Protein AF-0000000079452725 (afdb_homodimer)

Structure (mmCIF, N/CA/C/O backbone):
data_AF-0000000079452725-model_v1
#
loop_
_entity.id
_entity.type
_entity.pdbx_description
1 polymer 'F-box domain-containing protein'
#
loop_
_atom_site.group_PDB
_atom_site.id
_atom_site.type_symbol
_atom_site.label_atom_id
_atom_site.label_alt_id
_atom_site.label_comp_id
_atom_site.label_asym_id
_atom_site.label_entity_id
_atom_site.label_seq_id
_atom_site.pdbx_PDB_ins_code
_atom_site.Cartn_x
_atom_site.Cartn_y
_atom_site.Cartn_z
_atom_site.occupancy
_atom_site.B_iso_or_equiv
_atom_site.auth_seq_id
_atom_site.auth_comp_id
_atom_site.auth_asym_id
_atom_site.auth_atom_id
_atom_site.pdbx_PDB_model_num
ATOM 1 N N . MET A 1 1 ? -54.969 5.742 10.125 1 21.45 1 MET A N 1
ATOM 2 C CA . MET A 1 1 ? -54.312 6.707 11.008 1 21.45 1 MET A CA 1
ATOM 3 C C . MET A 1 1 ? -52.812 6.426 11.125 1 21.45 1 MET A C 1
ATOM 5 O O . MET A 1 1 ? -52.406 5.367 11.602 1 21.45 1 MET A O 1
ATOM 9 N N . VAL A 1 2 ? -52.062 6.848 10.055 1 27.12 2 VAL A N 1
ATOM 10 C CA . VAL A 1 2 ? -50.688 6.773 9.547 1 27.12 2 VAL A CA 1
ATOM 11 C C . VAL A 1 2 ? -49.75 7.402 10.555 1 27.12 2 VAL A C 1
ATOM 13 O O . VAL A 1 2 ? -49.844 8.586 10.867 1 27.12 2 VAL A O 1
ATOM 16 N N . LEU A 1 3 ? -49.438 6.617 11.664 1 23.2 3 LEU A N 1
ATOM 17 C CA . LEU A 1 3 ? -48.656 7.031 12.828 1 23.2 3 LEU A CA 1
ATOM 18 C C . LEU A 1 3 ? -47.312 7.625 12.414 1 23.2 3 LEU A C 1
ATOM 20 O O . LEU A 1 3 ? -46.594 7.016 11.633 1 23.2 3 LEU A O 1
ATOM 24 N N . THR A 1 4 ? -47.219 8.945 12.328 1 23.98 4 THR A N 1
ATOM 25 C CA . THR A 1 4 ? -46.156 9.914 12.086 1 23.98 4 THR A CA 1
ATOM 26 C C . THR A 1 4 ? -44.969 9.664 13.016 1 23.98 4 THR A C 1
ATOM 28 O O . THR A 1 4 ? -45.062 9.898 14.219 1 23.98 4 THR A O 1
ATOM 31 N N . ARG A 1 5 ? -44.344 8.43 12.938 1 24.72 5 ARG A N 1
ATOM 32 C CA . ARG A 1 5 ? -43.219 8.141 13.805 1 24.72 5 ARG A CA 1
ATOM 33 C C . ARG A 1 5 ? -42.188 9.289 13.781 1 24.72 5 ARG A C 1
ATOM 35 O O . ARG A 1 5 ? -41.656 9.625 12.719 1 24.72 5 ARG A O 1
ATOM 42 N N . GLN A 1 6 ? -42.375 10.32 14.562 1 18.81 6 GLN A N 1
ATOM 43 C CA . GLN A 1 6 ? -41.5 11.469 14.75 1 18.81 6 GLN A CA 1
ATOM 44 C C . GLN A 1 6 ? -40.094 11.031 15.172 1 18.81 6 GLN A C 1
ATOM 46 O O . GLN A 1 6 ? -39.938 10.461 16.25 1 18.81 6 GLN A O 1
ATOM 51 N N . ALA A 1 7 ? -39.312 10.469 14.25 1 24.45 7 ALA A N 1
ATOM 52 C CA . ALA A 1 7 ? -37.906 10.172 14.477 1 24.45 7 ALA A CA 1
ATOM 53 C C . ALA A 1 7 ? -37.219 11.352 15.156 1 24.45 7 ALA A C 1
ATOM 55 O O . ALA A 1 7 ? -37.188 12.461 14.609 1 24.45 7 ALA A O 1
ATOM 56 N N . THR A 1 8 ? -37.281 11.477 16.469 1 21.72 8 THR A N 1
ATOM 57 C CA . THR A 1 8 ? -36.594 12.477 17.297 1 21.72 8 THR A CA 1
ATOM 58 C C . THR A 1 8 ? -35.094 12.5 16.984 1 21.72 8 THR A C 1
ATOM 60 O O . THR A 1 8 ? -34.469 11.445 16.875 1 21.72 8 THR A O 1
ATOM 63 N N . ALA A 1 9 ? -34.594 13.578 16.391 1 23.7 9 ALA A N 1
ATOM 64 C CA . ALA A 1 9 ? -33.281 14.156 16.016 1 23.7 9 ALA A CA 1
ATOM 65 C C . ALA A 1 9 ? -32.344 14.188 17.203 1 23.7 9 ALA A C 1
ATOM 67 O O . ALA A 1 9 ? -32.531 14.984 18.125 1 23.7 9 ALA A O 1
ATOM 68 N N . ALA A 1 10 ? -32.062 13.031 17.875 1 24.14 10 ALA A N 1
ATOM 69 C CA . ALA A 1 10 ? -31.141 13.148 19 1 24.14 10 ALA A CA 1
ATOM 70 C C . ALA A 1 10 ? -29.875 13.906 18.594 1 24.14 10 ALA A C 1
ATOM 72 O O . ALA A 1 10 ? -29.109 13.43 17.75 1 24.14 10 ALA A O 1
ATOM 73 N N . THR A 1 11 ? -29.906 15.195 18.484 1 22.72 11 THR A N 1
ATOM 74 C CA . THR A 1 11 ? -28.844 16.188 18.281 1 22.72 11 THR A CA 1
ATOM 75 C C . THR A 1 11 ? -27.719 16 19.297 1 22.72 11 THR A C 1
ATOM 77 O O . THR A 1 11 ? -27.797 16.531 20.406 1 22.72 11 THR A O 1
ATOM 80 N N . GLU A 1 12 ? -27.484 14.812 19.844 1 27.14 12 GLU A N 1
ATOM 81 C CA . GLU A 1 12 ? -26.469 14.93 20.891 1 27.14 12 GLU A CA 1
ATOM 82 C C . GLU A 1 12 ? -25.234 15.664 20.375 1 27.14 12 GLU A C 1
ATOM 84 O O . GLU A 1 12 ? -24.734 15.375 19.297 1 27.14 12 GLU A O 1
ATOM 89 N N . GLY A 1 13 ? -25.125 16.906 20.672 1 20.72 13 GLY A N 1
ATOM 90 C CA . GLY A 1 13 ? -24.016 17.844 20.516 1 20.72 13 GLY A CA 1
ATOM 91 C C . GLY A 1 13 ? -22.672 17.234 20.859 1 20.72 13 GLY A C 1
ATOM 92 O O . GLY A 1 13 ? -22.438 16.812 22 1 20.72 13 GLY A O 1
ATOM 93 N N . ARG A 1 14 ? -22.109 16.391 20.047 1 28.56 14 ARG A N 1
ATOM 94 C CA . ARG A 1 14 ? -20.719 15.953 20.203 1 28.56 14 ARG A CA 1
ATOM 95 C C . ARG A 1 14 ? -19.859 17.094 20.734 1 28.56 14 ARG A C 1
ATOM 97 O O . ARG A 1 14 ? -19.766 18.156 20.125 1 28.56 14 ARG A O 1
ATOM 104 N N . ALA A 1 15 ? -19.688 17.219 22.141 1 26.67 15 ALA A N 1
ATOM 105 C CA . ALA A 1 15 ? -18.906 18.078 23.016 1 26.67 15 ALA A CA 1
ATOM 106 C C . ALA A 1 15 ? -17.562 18.438 22.375 1 26.67 15 ALA A C 1
ATOM 108 O O . ALA A 1 15 ? -17.047 17.672 21.547 1 26.67 15 ALA A O 1
ATOM 109 N N . ALA A 1 16 ? -17.125 19.75 22.406 1 28.31 16 ALA A N 1
ATOM 110 C CA . ALA A 1 16 ? -15.891 20.484 22.188 1 28.31 16 ALA A CA 1
ATOM 111 C C . ALA A 1 16 ? -14.703 19.766 22.828 1 28.31 16 ALA A C 1
ATOM 113 O O . ALA A 1 16 ? -14.625 19.672 24.062 1 28.31 16 ALA A O 1
ATOM 114 N N . LEU A 1 17 ? -14.258 18.688 22.422 1 28.41 17 LEU A N 1
ATOM 115 C CA . LEU A 1 17 ? -13.016 18.125 22.953 1 28.41 17 LEU A CA 1
ATOM 116 C C . LEU A 1 17 ? -11.969 19.219 23.141 1 28.41 17 LEU A C 1
ATOM 118 O O . LEU A 1 17 ? -11.578 19.875 22.188 1 28.41 17 LEU A O 1
ATOM 122 N N . ALA A 1 18 ? -11.898 19.891 24.234 1 31.34 18 ALA A N 1
ATOM 123 C CA . ALA A 1 18 ? -10.914 20.844 24.719 1 31.34 18 ALA A CA 1
ATOM 124 C C . ALA A 1 18 ? -9.5 20.406 24.375 1 31.34 18 ALA A C 1
ATOM 126 O O . ALA A 1 18 ? -9.148 19.234 24.547 1 31.34 18 ALA A O 1
ATOM 127 N N . LEU A 1 19 ? -8.758 21.156 23.609 1 34.34 19 LEU A N 1
ATOM 128 C CA . LEU A 1 19 ? -7.355 21.078 23.234 1 34.34 19 LEU A CA 1
ATOM 129 C C . LEU A 1 19 ? -6.48 20.734 24.438 1 34.34 19 LEU A C 1
ATOM 131 O O . LEU A 1 19 ? -5.273 20.531 24.281 1 34.34 19 LEU A O 1
ATOM 135 N N . THR A 1 20 ? -7.051 20.906 25.734 1 33.62 20 THR A N 1
ATOM 136 C CA . THR A 1 20 ? -6.141 20.766 26.875 1 33.62 20 THR A CA 1
ATOM 137 C C . THR A 1 20 ? -5.605 19.328 26.953 1 33.62 20 THR A C 1
ATOM 139 O O . THR A 1 20 ? -4.531 19.094 27.516 1 33.62 20 THR A O 1
ATOM 142 N N . ASP A 1 21 ? -6.508 18.406 26.891 1 34.94 21 ASP A N 1
ATOM 143 C CA . ASP A 1 21 ? -6.086 17.078 27.328 1 34.94 21 ASP A CA 1
ATOM 144 C C . ASP A 1 21 ? -5.184 16.422 26.297 1 34.94 21 ASP A C 1
ATOM 146 O O . ASP A 1 21 ? -5.082 15.188 26.234 1 34.94 21 ASP A O 1
ATOM 150 N N . LEU A 1 22 ? -4.887 17.141 25.297 1 34.28 22 LEU A N 1
ATOM 151 C CA . LEU A 1 22 ? -3.996 16.344 24.453 1 34.28 22 LEU A CA 1
ATOM 152 C C . LEU A 1 22 ? -2.643 16.156 25.125 1 34.28 22 LEU A C 1
ATOM 154 O O . LEU A 1 22 ? -2 17.125 25.531 1 34.28 22 LEU A O 1
ATOM 158 N N . PRO A 1 23 ? -2.414 15.148 25.906 1 33.5 23 PRO A N 1
ATOM 159 C CA . PRO A 1 23 ? -1.06 14.961 26.438 1 33.5 23 PRO A CA 1
ATOM 160 C C . PRO A 1 23 ? 0.022 15.406 25.453 1 33.5 23 PRO A C 1
ATOM 162 O O . PRO A 1 23 ? -0.059 15.102 24.25 1 33.5 23 PRO A O 1
ATOM 165 N N . TYR A 1 24 ? 0.42 16.641 25.656 1 33.12 24 TYR A N 1
ATOM 166 C CA . TYR A 1 24 ? 1.649 17.016 24.969 1 33.12 24 TYR A CA 1
ATOM 167 C C . TYR A 1 24 ? 2.65 15.859 24.984 1 33.12 24 TYR A C 1
ATOM 169 O O . TYR A 1 24 ? 3.049 15.398 26.062 1 33.12 24 TYR A O 1
ATOM 177 N N . ARG A 1 25 ? 2.682 15.102 24.141 1 35.06 25 ARG A N 1
ATOM 178 C CA . ARG A 1 25 ? 3.793 14.156 24.031 1 35.06 25 ARG A CA 1
ATOM 179 C C . ARG A 1 25 ? 5.133 14.883 24.109 1 35.06 25 ARG A C 1
ATOM 181 O O . ARG A 1 25 ? 5.465 15.68 23.234 1 35.06 25 ARG A O 1
ATOM 188 N N . SER A 1 26 ? 5.496 15.336 25.359 1 30.3 26 SER A N 1
ATOM 189 C CA . SER A 1 26 ? 6.82 15.93 25.5 1 30.3 26 SER A CA 1
ATOM 190 C C . SER A 1 26 ? 7.844 15.219 24.625 1 30.3 26 SER A C 1
ATOM 192 O O . SER A 1 26 ? 7.852 13.984 24.547 1 30.3 26 SER A O 1
ATOM 194 N N . PRO A 1 27 ? 8.344 15.922 23.75 1 34.19 27 PRO A N 1
ATOM 195 C CA . PRO A 1 27 ? 9.477 15.281 23.062 1 34.19 27 PRO A CA 1
ATOM 196 C C . PRO A 1 27 ? 10.531 14.773 24.031 1 34.19 27 PRO A C 1
ATOM 198 O O . PRO A 1 27 ? 10.805 15.414 25.047 1 34.19 27 PRO A O 1
ATOM 201 N N . ARG A 1 28 ? 10.711 13.578 24.406 1 32.06 28 ARG A N 1
ATOM 202 C CA . ARG A 1 28 ? 11.828 13.07 25.188 1 32.06 28 ARG A CA 1
ATOM 203 C C . ARG A 1 28 ? 13.125 13.789 24.828 1 32.06 28 ARG A C 1
ATOM 205 O O . ARG A 1 28 ? 13.383 14.055 23.656 1 32.06 28 ARG A O 1
ATOM 212 N N . PRO A 1 29 ? 13.734 14.508 25.75 1 31.58 29 PRO A N 1
ATOM 213 C CA . PRO A 1 29 ? 15.055 15.094 25.516 1 31.58 29 PRO A CA 1
ATOM 214 C C . PRO A 1 29 ? 16.016 14.125 24.828 1 31.58 29 PRO A C 1
ATOM 216 O O . PRO A 1 29 ? 16.141 12.969 25.25 1 31.58 29 PRO A O 1
ATOM 219 N N . SER A 1 30 ? 16.375 14.227 23.562 1 33.31 30 SER A N 1
ATOM 220 C CA . SER A 1 30 ? 17.406 13.461 22.859 1 33.31 30 SER A CA 1
ATOM 221 C C . SER A 1 30 ? 18.797 13.773 23.406 1 33.31 30 SER A C 1
ATOM 223 O O . SER A 1 30 ? 19.406 14.773 23.016 1 33.31 30 SER A O 1
ATOM 225 N N . THR A 1 31 ? 19.156 13.883 24.719 1 31.58 31 THR A N 1
ATOM 226 C CA . THR A 1 31 ? 20.516 14.156 25.141 1 31.58 31 THR A CA 1
ATOM 227 C C . THR A 1 31 ? 21.516 13.297 24.359 1 31.58 31 THR A C 1
ATOM 229 O O . THR A 1 31 ? 22.719 13.547 24.391 1 31.58 31 THR A O 1
ATOM 232 N N . SER A 1 32 ? 21.453 11.875 24.484 1 33.22 32 SER A N 1
ATOM 233 C CA . SER A 1 32 ? 22.688 11.125 24.219 1 33.22 32 SER A CA 1
ATOM 234 C C . SER A 1 32 ? 23.266 11.492 22.859 1 33.22 32 SER A C 1
ATOM 236 O O . SER A 1 32 ? 22.547 11.891 21.953 1 33.22 32 SER A O 1
ATOM 238 N N . THR A 1 33 ? 24.578 11.883 22.641 1 33.19 33 THR A N 1
ATOM 239 C CA . THR A 1 33 ? 25.484 11.945 21.5 1 33.19 33 THR A CA 1
ATOM 240 C C . THR A 1 33 ? 25.141 10.859 20.484 1 33.19 33 THR A C 1
ATOM 242 O O . THR A 1 33 ? 25.719 9.773 20.516 1 33.19 33 THR A O 1
ATOM 245 N N . ALA A 1 34 ? 24.094 10.242 20.531 1 33.66 34 ALA A N 1
ATOM 246 C CA . ALA A 1 34 ? 23.703 9.023 19.812 1 33.66 34 ALA A CA 1
ATOM 247 C C . ALA A 1 34 ? 24.094 9.109 18.344 1 33.66 34 ALA A C 1
ATOM 249 O O . ALA A 1 34 ? 23.844 10.117 17.688 1 33.66 34 ALA A O 1
ATOM 250 N N . GLN A 1 35 ? 25.297 8.664 17.922 1 34.88 35 GLN A N 1
ATOM 251 C CA . GLN A 1 35 ? 25.781 8.414 16.562 1 34.88 35 GLN A CA 1
ATOM 252 C C . GLN A 1 35 ? 24.609 8.211 15.609 1 34.88 35 GLN A C 1
ATOM 254 O O . GLN A 1 35 ? 23.703 7.418 15.883 1 34.88 35 GLN A O 1
ATOM 259 N N . VAL A 1 36 ? 24.125 9.102 14.945 1 36.16 36 VAL A N 1
ATOM 260 C CA . VAL A 1 36 ? 23.172 9.094 13.836 1 36.16 36 VAL A CA 1
ATOM 261 C C . VAL A 1 36 ? 23.328 7.797 13.039 1 36.16 36 VAL A C 1
ATOM 263 O O . VAL A 1 36 ? 24.25 7.656 12.234 1 36.16 36 VAL A O 1
ATOM 266 N N . GLN A 1 37 ? 23.75 6.668 13.625 1 37.59 37 GLN A N 1
ATOM 267 C CA . GLN A 1 37 ? 23.75 5.453 12.82 1 37.59 37 GLN A CA 1
ATOM 268 C C . GLN A 1 37 ? 22.719 5.543 11.695 1 37.59 37 GLN A C 1
ATOM 270 O O . GLN A 1 37 ? 21.562 5.895 11.945 1 37.59 37 GLN A O 1
ATOM 275 N N . GLU A 1 38 ? 23.156 5.992 10.641 1 41.12 38 GLU A N 1
ATOM 276 C CA . GLU A 1 38 ? 22.344 5.996 9.422 1 41.12 38 GLU A CA 1
ATOM 277 C C . GLU A 1 38 ? 21.266 4.93 9.469 1 41.12 38 GLU A C 1
ATOM 279 O O . GLU A 1 38 ? 21.562 3.734 9.469 1 41.12 38 GLU A O 1
ATOM 284 N N . LYS A 1 39 ? 20.438 5 10.461 1 44.97 39 LYS A N 1
ATOM 285 C CA . LYS A 1 39 ? 19.281 4.113 10.508 1 44.97 39 LYS A CA 1
ATOM 286 C C . LYS A 1 39 ? 18.953 3.561 9.117 1 44.97 39 LYS A C 1
ATOM 288 O O . LYS A 1 39 ? 18.781 4.324 8.172 1 44.97 39 LYS A O 1
ATOM 293 N N . LEU A 1 40 ? 19.688 2.586 8.688 1 47.34 40 LEU A N 1
ATOM 294 C CA . LEU A 1 40 ? 19.312 1.85 7.488 1 47.34 40 LEU A CA 1
ATOM 295 C C . LEU A 1 40 ? 17.797 1.855 7.293 1 47.34 40 LEU A C 1
ATOM 297 O O . LEU A 1 40 ? 17.062 1.302 8.109 1 47.34 40 LEU A O 1
ATOM 301 N N . HIS A 1 41 ? 17.266 2.99 6.902 1 60 41 HIS A N 1
ATOM 302 C CA . HIS A 1 41 ? 15.844 3.131 6.613 1 60 41 HIS A CA 1
ATOM 303 C C . HIS A 1 41 ? 15.398 2.148 5.535 1 60 41 HIS A C 1
ATOM 305 O O . HIS A 1 41 ? 16.062 2.01 4.504 1 60 41 HIS A O 1
ATOM 311 N N . ILE A 1 42 ? 14.648 1.213 5.965 1 60.66 42 ILE A N 1
ATOM 312 C CA . ILE A 1 42 ? 14.055 0.229 5.062 1 60.66 42 ILE A CA 1
ATOM 313 C C . ILE A 1 42 ? 13.812 0.861 3.693 1 60.66 42 ILE A C 1
ATOM 315 O O . ILE A 1 42 ? 14.039 0.224 2.66 1 60.66 42 ILE A O 1
ATOM 319 N N . LEU A 1 43 ? 13.531 2.158 3.713 1 65.31 43 LEU A N 1
ATOM 320 C CA . LEU A 1 43 ? 13.18 2.834 2.469 1 65.31 43 LEU A CA 1
ATOM 321 C C . LEU A 1 43 ? 14.422 3.123 1.637 1 65.31 43 LEU A C 1
ATOM 323 O O . LEU A 1 43 ? 14.328 3.391 0.437 1 65.31 43 LEU A O 1
ATOM 327 N N . SER A 1 44 ? 15.508 3.049 2.379 1 65.31 44 SER A N 1
ATOM 328 C CA . SER A 1 44 ? 16.734 3.316 1.643 1 65.31 44 SER A CA 1
ATOM 329 C C . SER A 1 44 ? 17.359 2.027 1.116 1 65.31 44 SER A C 1
ATOM 331 O O . SER A 1 44 ? 18.312 2.064 0.337 1 65.31 44 SER A O 1
ATOM 333 N N . LEU A 1 45 ? 16.766 0.971 1.543 1 67.94 45 LEU A N 1
ATOM 334 C CA . LEU A 1 45 ? 17.281 -0.311 1.077 1 67.94 45 LEU A CA 1
ATOM 335 C C . LEU A 1 45 ? 16.875 -0.568 -0.37 1 67.94 45 LEU A C 1
ATOM 337 O O . LEU A 1 45 ? 15.727 -0.314 -0.752 1 67.94 45 LEU A O 1
ATOM 341 N N . PRO A 1 46 ? 17.906 -0.984 -1.076 1 71.69 46 PRO A N 1
ATOM 342 C CA . PRO A 1 46 ? 17.516 -1.408 -2.422 1 71.69 46 PRO A CA 1
ATOM 343 C C . PRO A 1 46 ? 16.391 -2.441 -2.414 1 71.69 46 PRO A C 1
ATOM 345 O O . PRO A 1 46 ? 16.328 -3.283 -1.515 1 71.69 46 PRO A O 1
ATOM 348 N N . PRO A 1 47 ? 15.492 -2.186 -3.297 1 75.06 47 PRO A N 1
ATOM 349 C CA . PRO A 1 47 ? 14.375 -3.129 -3.375 1 75.06 47 PRO A CA 1
ATOM 350 C C . PRO A 1 47 ? 14.828 -4.586 -3.383 1 75.06 47 PRO A C 1
ATOM 352 O O . PRO A 1 47 ? 14.109 -5.465 -2.906 1 75.06 47 PRO A O 1
ATOM 355 N N . GLU A 1 48 ? 15.992 -4.727 -3.832 1 76.5 48 GLU A N 1
ATOM 356 C CA . GLU A 1 48 ? 16.516 -6.082 -3.963 1 76.5 48 GLU A CA 1
ATOM 357 C C . GLU A 1 48 ? 16.688 -6.742 -2.598 1 76.5 48 GLU A C 1
ATOM 359 O O . GLU A 1 48 ? 16.516 -7.953 -2.463 1 76.5 48 GLU A O 1
ATOM 364 N N . ILE A 1 49 ? 17.062 -5.949 -1.718 1 77.69 49 ILE A N 1
ATOM 365 C CA . ILE A 1 49 ? 17.266 -6.492 -0.379 1 77.69 49 ILE A CA 1
ATOM 366 C C . ILE A 1 49 ? 15.93 -6.898 0.226 1 77.69 49 ILE A C 1
ATOM 368 O O . ILE A 1 49 ? 15.812 -7.973 0.824 1 77.69 49 ILE A O 1
ATOM 372 N N . LEU A 1 50 ? 14.906 -6.09 0.04 1 82.31 50 LEU A N 1
ATOM 373 C CA . LEU A 1 50 ? 13.57 -6.426 0.527 1 82.31 50 LEU A CA 1
ATOM 374 C C . LEU A 1 50 ? 13.031 -7.672 -0.166 1 82.31 50 LEU A C 1
ATOM 376 O O . LEU A 1 50 ? 12.43 -8.531 0.477 1 82.31 50 LEU A O 1
ATOM 380 N N . GLU A 1 51 ? 13.305 -7.672 -1.429 1 83.62 51 GLU A N 1
ATOM 381 C CA . GLU A 1 51 ? 12.906 -8.844 -2.197 1 83.62 51 GLU A CA 1
ATOM 382 C C . GLU A 1 51 ? 13.531 -10.117 -1.634 1 83.62 51 GLU A C 1
ATOM 384 O O . GLU A 1 51 ? 12.867 -11.148 -1.517 1 83.62 51 GLU A O 1
ATOM 389 N N . HIS A 1 52 ? 14.773 -9.984 -1.302 1 83.06 52 HIS A N 1
ATOM 390 C CA . HIS A 1 52 ? 15.484 -11.141 -0.763 1 83.06 52 HIS A CA 1
ATOM 391 C C . HIS A 1 52 ? 14.875 -11.586 0.563 1 83.06 52 HIS A C 1
ATOM 393 O O . HIS A 1 52 ? 14.766 -12.789 0.824 1 83.06 52 HIS A O 1
ATOM 399 N N . ILE A 1 53 ? 14.5 -10.719 1.327 1 82.88 53 ILE A N 1
ATOM 400 C CA . ILE A 1 53 ? 13.906 -11.031 2.623 1 82.88 53 ILE A CA 1
ATOM 401 C C . ILE A 1 53 ? 12.539 -11.688 2.42 1 82.88 53 ILE A C 1
ATOM 403 O O . ILE A 1 53 ? 12.219 -12.688 3.064 1 82.88 53 ILE A O 1
ATOM 407 N N . ILE A 1 54 ? 11.828 -11.172 1.517 1 86.62 54 ILE A N 1
ATOM 408 C CA . ILE A 1 54 ? 10.477 -11.656 1.278 1 86.62 54 ILE A CA 1
ATOM 409 C C . ILE A 1 54 ? 10.531 -13.008 0.561 1 86.62 54 ILE A C 1
ATOM 411 O O . ILE A 1 54 ? 9.633 -13.836 0.719 1 86.62 54 ILE A O 1
ATOM 415 N N . ASP A 1 55 ? 11.617 -13.18 -0.097 1 85.56 55 ASP A N 1
ATOM 416 C CA . ASP A 1 55 ? 11.773 -14.391 -0.894 1 85.56 55 ASP A CA 1
ATOM 417 C C . ASP A 1 55 ? 11.844 -15.633 -0.003 1 85.56 55 ASP A C 1
ATOM 419 O O . ASP A 1 55 ? 11.672 -16.75 -0.478 1 85.56 55 ASP A O 1
ATOM 423 N N . PHE A 1 56 ? 12.109 -15.469 1.209 1 85.5 56 PHE A N 1
ATOM 424 C CA . PHE A 1 56 ? 12.219 -16.594 2.127 1 85.5 56 PHE A CA 1
ATOM 425 C C . PHE A 1 56 ? 10.844 -17 2.643 1 85.5 56 PHE A C 1
ATOM 427 O O . PHE A 1 56 ? 10.695 -18.062 3.252 1 85.5 56 PHE A O 1
ATOM 434 N N . LEU A 1 57 ? 9.859 -16.297 2.365 1 89.75 57 LEU A N 1
ATOM 435 C CA . LEU A 1 57 ? 8.523 -16.578 2.865 1 89.75 57 LEU A CA 1
ATOM 436 C C . LEU A 1 57 ? 7.73 -17.406 1.861 1 89.75 57 LEU A C 1
ATOM 438 O O . LEU A 1 57 ? 7.93 -17.281 0.651 1 89.75 57 LEU A O 1
ATOM 442 N N . PRO A 1 58 ? 6.848 -18.312 2.408 1 93.25 58 PRO A N 1
ATOM 443 C CA . PRO A 1 58 ? 5.863 -18.891 1.488 1 93.25 58 PRO A CA 1
ATOM 444 C C . PRO A 1 58 ? 5.035 -17.828 0.772 1 93.25 58 PRO A C 1
ATOM 446 O O . PRO A 1 58 ? 4.824 -16.734 1.312 1 93.25 58 PRO A O 1
ATOM 449 N N . TYR A 1 59 ? 4.609 -18.156 -0.362 1 94.62 59 TYR A N 1
ATOM 450 C CA . TYR A 1 59 ? 3.924 -17.172 -1.185 1 94.62 59 TYR A CA 1
ATOM 451 C C . TYR A 1 59 ? 2.609 -16.734 -0.544 1 94.62 59 TYR A C 1
ATOM 453 O O . TYR A 1 59 ? 2.18 -15.594 -0.695 1 94.62 59 TYR A O 1
ATOM 461 N N . GLN A 1 60 ? 2.018 -17.609 0.169 1 94.19 60 GLN A N 1
ATOM 462 C CA . GLN A 1 60 ? 0.829 -17.219 0.923 1 94.19 60 GLN A CA 1
ATOM 463 C C . GLN A 1 60 ? 1.145 -16.094 1.903 1 94.19 60 GLN A C 1
ATOM 465 O O . GLN A 1 60 ? 0.341 -15.18 2.082 1 94.19 60 GLN A O 1
ATOM 470 N N . GLU A 1 61 ? 2.264 -16.219 2.51 1 92.06 61 GLU A N 1
ATOM 471 C CA . GLU A 1 61 ? 2.691 -15.188 3.453 1 92.06 61 GLU A CA 1
ATOM 472 C C . GLU A 1 61 ? 3.08 -13.906 2.727 1 92.06 61 GLU A C 1
ATOM 474 O O . GLU A 1 61 ? 2.881 -12.805 3.25 1 92.06 61 GLU A O 1
ATOM 479 N N . VAL A 1 62 ? 3.691 -14.078 1.601 1 93.38 62 VAL A N 1
ATOM 480 C CA . VAL A 1 62 ? 4.008 -12.914 0.787 1 93.38 62 VAL A CA 1
ATOM 481 C C . VAL A 1 62 ? 2.727 -12.148 0.464 1 93.38 62 VAL A C 1
ATOM 483 O O . VAL A 1 62 ? 2.689 -10.914 0.567 1 93.38 62 VAL A O 1
ATOM 486 N N . ALA A 1 63 ? 1.688 -12.867 0.13 1 94.56 63 ALA A N 1
ATOM 487 C CA . ALA A 1 63 ? 0.388 -12.25 -0.124 1 94.56 63 ALA A CA 1
ATOM 488 C C . ALA A 1 63 ? -0.156 -11.578 1.134 1 94.56 63 ALA A C 1
ATOM 490 O O . ALA A 1 63 ? -0.773 -10.516 1.06 1 94.56 63 ALA A O 1
ATOM 491 N N . HIS A 1 64 ? 0.128 -12.203 2.197 1 91.31 64 HIS A N 1
ATOM 492 C CA . HIS A 1 64 ? -0.326 -11.648 3.467 1 91.31 64 HIS A CA 1
ATOM 493 C C . HIS A 1 64 ? 0.409 -10.352 3.793 1 91.31 64 HIS A C 1
ATOM 495 O O . HIS A 1 64 ? -0.178 -9.422 4.355 1 91.31 64 HIS A O 1
ATOM 501 N N . VAL A 1 65 ? 1.699 -10.336 3.549 1 89.69 65 VAL A N 1
ATOM 502 C CA . VAL A 1 65 ? 2.488 -9.117 3.73 1 89.69 65 VAL A CA 1
ATOM 503 C C . VAL A 1 65 ? 1.842 -7.961 2.971 1 89.69 65 VAL A C 1
ATOM 505 O O . VAL A 1 65 ? 1.785 -6.836 3.473 1 89.69 65 VAL A O 1
ATOM 508 N N . ARG A 1 66 ? 1.334 -8.18 1.772 1 93.12 66 ARG A N 1
ATOM 509 C CA . ARG A 1 66 ? 0.658 -7.156 0.982 1 93.12 66 ARG A CA 1
ATOM 510 C C . ARG A 1 66 ? -0.584 -6.641 1.701 1 93.12 66 ARG A C 1
ATOM 512 O O . ARG A 1 66 ? -0.796 -5.43 1.794 1 93.12 66 ARG A O 1
ATOM 519 N N . LEU A 1 67 ? -1.35 -7.594 2.186 1 90.56 67 LEU A N 1
ATOM 520 C CA . LEU A 1 67 ? -2.6 -7.23 2.844 1 90.56 67 LEU A CA 1
ATOM 521 C C . LEU A 1 67 ? -2.336 -6.398 4.094 1 90.56 67 LEU A C 1
ATOM 523 O O . LEU A 1 67 ? -3.014 -5.395 4.332 1 90.56 67 LEU A O 1
ATOM 527 N N . VAL A 1 68 ? -1.408 -6.812 4.816 1 88.81 68 VAL A N 1
ATOM 528 C CA . VAL A 1 68 ? -1.033 -6.094 6.031 1 88.81 68 VAL A CA 1
ATOM 529 C C . VAL A 1 68 ? -0.528 -4.699 5.672 1 88.81 68 VAL A C 1
ATOM 531 O O . VAL A 1 68 ? -0.896 -3.715 6.316 1 88.81 68 VAL A O 1
ATOM 534 N N . SER A 1 69 ? 0.335 -4.684 4.664 1 90.19 69 SER A N 1
ATOM 535 C CA . SER A 1 69 ? 0.877 -3.406 4.211 1 90.19 69 SER A CA 1
ATOM 536 C C . SER A 1 69 ? -0.233 -2.459 3.766 1 90.19 69 SER A C 1
ATOM 538 O O . SER A 1 69 ? -0.202 -1.268 4.078 1 90.19 69 SER A O 1
ATOM 540 N N . LYS A 1 70 ? -1.188 -2.949 3.096 1 92.06 70 LYS A N 1
ATOM 541 C CA . LYS A 1 70 ? -2.322 -2.141 2.654 1 92.06 70 LYS A CA 1
ATOM 542 C C . LYS A 1 70 ? -3.113 -1.607 3.846 1 92.06 70 LYS A C 1
ATOM 544 O O . LYS A 1 70 ? -3.518 -0.444 3.857 1 92.06 70 LYS A O 1
ATOM 549 N N . ARG A 1 71 ? -3.295 -2.436 4.762 1 89.88 71 ARG A N 1
ATOM 550 C CA . ARG A 1 71 ? -4.039 -2.039 5.953 1 89.88 71 ARG A CA 1
ATOM 551 C C . ARG A 1 71 ? -3.311 -0.935 6.711 1 89.88 71 ARG A C 1
ATOM 553 O O . ARG A 1 71 ? -3.924 0.05 7.129 1 89.88 71 ARG A O 1
ATOM 560 N N . PHE A 1 72 ? -2.051 -1.12 6.887 1 91 72 PHE A N 1
ATOM 561 C CA . PHE A 1 72 ? -1.254 -0.113 7.578 1 91 72 PHE A CA 1
ATOM 562 C C . PHE A 1 72 ? -1.288 1.212 6.824 1 91 72 PHE A C 1
ATOM 564 O O . PHE A 1 72 ? -1.421 2.275 7.434 1 91 72 PHE A O 1
ATOM 571 N N . ASN A 1 73 ? -1.107 1.125 5.559 1 93.31 73 ASN A N 1
ATOM 572 C CA . ASN A 1 73 ? -1.169 2.324 4.727 1 93.31 73 ASN A CA 1
ATOM 573 C C . ASN A 1 73 ? -2.51 3.039 4.875 1 93.31 73 ASN A C 1
ATOM 575 O O . ASN A 1 73 ? -2.553 4.262 5.02 1 93.31 73 ASN A O 1
ATOM 579 N N . ASP A 1 74 ? -3.557 2.281 4.902 1 93 74 ASP A N 1
ATOM 580 C CA . ASP A 1 74 ? -4.895 2.855 4.996 1 93 74 ASP A CA 1
ATOM 581 C C . ASP A 1 74 ? -5.117 3.516 6.355 1 93 74 ASP A C 1
ATOM 583 O O . ASP A 1 74 ? -5.633 4.633 6.43 1 93 74 ASP A O 1
ATOM 587 N N . VAL A 1 75 ? -4.785 2.871 7.355 1 92.5 75 VAL A N 1
ATOM 588 C CA . VAL A 1 75 ? -4.984 3.377 8.711 1 92.5 75 VAL A CA 1
ATOM 589 C C . VAL A 1 75 ? -4.133 4.621 8.93 1 92.5 75 VAL A C 1
ATOM 591 O O . VAL A 1 75 ? -4.617 5.633 9.438 1 92.5 75 VAL A O 1
ATOM 594 N N . ALA A 1 76 ? -2.875 4.512 8.57 1 93.81 76 ALA A N 1
ATOM 595 C CA . ALA A 1 76 ? -1.974 5.652 8.727 1 93.81 76 ALA A CA 1
ATOM 596 C C . ALA A 1 76 ? -2.441 6.844 7.898 1 93.81 76 ALA A C 1
ATOM 598 O O . ALA A 1 76 ? -2.436 7.98 8.375 1 93.81 76 ALA A O 1
ATOM 599 N N . GLY A 1 77 ? -2.807 6.543 6.625 1 96.44 77 GLY A N 1
ATOM 600 C CA . GLY A 1 77 ? -3.332 7.602 5.781 1 96.44 77 GLY A CA 1
ATOM 601 C C . GLY A 1 77 ? -4.574 8.266 6.352 1 96.44 77 GLY A C 1
ATOM 602 O O . GLY A 1 77 ? -4.719 9.484 6.289 1 96.44 77 GLY A O 1
ATOM 603 N N . GLY A 1 78 ? -5.41 7.473 6.895 1 95.06 78 GLY A N 1
ATOM 604 C CA . GLY A 1 78 ? -6.605 8 7.539 1 95.06 78 GLY A CA 1
ATOM 605 C C . GLY A 1 78 ? -6.297 8.883 8.734 1 95.06 78 GLY A C 1
ATOM 606 O O . GLY A 1 78 ? -6.918 9.93 8.906 1 95.06 78 GLY A O 1
ATOM 607 N N . LEU A 1 79 ? -5.418 8.461 9.5 1 94.81 79 LEU A N 1
ATOM 608 C CA . LEU A 1 79 ? -5.02 9.219 10.68 1 94.81 79 LEU A CA 1
ATOM 609 C C . LEU A 1 79 ? -4.43 10.57 10.289 1 94.81 79 LEU A C 1
ATOM 611 O O . LEU A 1 79 ? -4.777 11.594 10.875 1 94.81 79 LEU A O 1
ATOM 615 N N . LEU A 1 80 ? -3.572 10.57 9.312 1 97.5 80 LEU A N 1
ATOM 616 C CA . LEU A 1 80 ? -2.959 11.805 8.844 1 97.5 80 LEU A CA 1
ATOM 617 C C . LEU A 1 80 ? -4.016 12.773 8.312 1 97.5 80 LEU A C 1
ATOM 619 O O . LEU A 1 80 ? -4.016 13.953 8.664 1 97.5 80 LEU A O 1
ATOM 623 N N . THR A 1 81 ? -4.926 12.219 7.562 1 97.81 81 THR A N 1
ATOM 624 C CA . THR A 1 81 ? -5.961 13.039 6.945 1 97.81 81 THR A CA 1
ATOM 625 C C . THR A 1 81 ? -6.906 13.602 8.008 1 97.81 81 THR A C 1
ATOM 627 O O . THR A 1 81 ? -7.234 14.789 7.984 1 97.81 81 THR A O 1
ATOM 630 N N . ALA A 1 82 ? -7.25 12.82 8.938 1 96.5 82 ALA A N 1
ATOM 631 C CA . ALA A 1 82 ? -8.148 13.25 10 1 96.5 82 ALA A CA 1
ATOM 632 C C . ALA A 1 82 ? -7.504 14.336 10.859 1 96.5 82 ALA A C 1
ATOM 634 O O . ALA A 1 82 ? -8.156 15.312 11.234 1 96.5 82 ALA A O 1
ATOM 635 N N . THR A 1 83 ? -6.289 14.125 11.141 1 97.5 83 THR A N 1
ATOM 636 C CA . THR A 1 83 ? -5.582 15.102 11.961 1 97.5 83 THR A CA 1
ATOM 637 C C . THR A 1 83 ? -5.438 16.422 11.227 1 97.5 83 THR A C 1
ATOM 639 O O . THR A 1 83 ? -5.621 17.5 11.812 1 97.5 83 THR A O 1
ATOM 642 N N . PHE A 1 84 ? -5.141 16.328 9.961 1 98.56 84 PHE A N 1
ATOM 643 C CA . PHE A 1 84 ? -5.031 17.547 9.156 1 98.56 84 PHE A CA 1
ATOM 644 C C . PHE A 1 84 ? -6.336 18.328 9.188 1 98.56 84 PHE A C 1
ATOM 646 O O . PHE A 1 84 ? -6.332 19.531 9.422 1 98.56 84 PHE A O 1
ATOM 653 N N . GLN A 1 85 ? -7.418 17.641 8.984 1 98.38 85 GLN A N 1
ATOM 654 C CA . GLN A 1 85 ? -8.719 18.297 8.961 1 98.38 85 GLN A CA 1
ATOM 655 C C . GLN A 1 85 ? -9.062 18.906 10.32 1 98.38 85 GLN A C 1
ATOM 657 O O . GLN A 1 85 ? -9.602 20.016 10.391 1 98.38 85 GLN A O 1
ATOM 662 N N . ARG A 1 86 ? -8.742 18.203 11.297 1 98.19 86 ARG A N 1
ATOM 663 C CA . ARG A 1 86 ? -8.984 18.688 12.648 1 98.19 86 ARG A CA 1
ATOM 664 C C . ARG A 1 86 ? -8.172 19.953 12.922 1 98.19 86 ARG A C 1
ATOM 666 O O . ARG A 1 86 ? -8.695 20.938 13.445 1 98.19 86 ARG A O 1
ATOM 673 N N . LEU A 1 87 ? -6.945 19.922 12.594 1 98.38 87 LEU A N 1
ATOM 674 C CA . LEU A 1 87 ? -6.074 21.078 12.828 1 98.38 87 LEU A CA 1
ATOM 675 C C . LEU A 1 87 ? -6.516 22.266 11.984 1 98.38 87 LEU A C 1
ATOM 677 O O . LEU A 1 87 ? -6.508 23.406 12.461 1 98.38 87 LEU A O 1
ATOM 681 N N . LEU A 1 88 ? -6.855 21.953 10.75 1 98.25 88 LEU A N 1
ATOM 682 C CA . LEU A 1 88 ? -7.348 23.016 9.875 1 98.25 88 LEU A CA 1
ATOM 683 C C . LEU A 1 88 ? -8.523 23.75 10.516 1 98.25 88 LEU A C 1
ATOM 685 O O . LEU A 1 88 ? -8.508 24.984 10.617 1 98.25 88 LEU A O 1
ATOM 689 N N . HIS A 1 89 ? -9.461 23.047 11.055 1 98.19 89 HIS A N 1
ATOM 690 C CA . HIS A 1 89 ? -10.648 23.625 11.672 1 98.19 89 HIS A CA 1
ATOM 691 C C . HIS A 1 89 ? -10.305 24.328 12.984 1 98.19 89 HIS A C 1
ATOM 693 O O . HIS A 1 89 ? -10.766 25.438 13.242 1 98.19 89 HIS A O 1
ATOM 699 N N . GLN A 1 90 ? -9.539 23.703 13.719 1 98.12 90 GLN A N 1
ATOM 700 C CA . GLN A 1 90 ? -9.172 24.25 15.016 1 98.12 90 GLN A CA 1
ATOM 701 C C . GLN A 1 90 ? -8.406 25.562 14.867 1 98.12 90 GLN A C 1
ATOM 703 O O . GLN A 1 90 ? -8.648 26.516 15.602 1 98.12 90 GLN A O 1
ATOM 708 N N . MET A 1 91 ? -7.512 25.578 13.961 1 97.75 91 MET A N 1
ATOM 709 C CA . MET A 1 91 ? -6.719 26.781 13.773 1 97.75 91 MET A CA 1
ATOM 710 C C . MET A 1 91 ? -7.586 27.922 13.242 1 97.75 91 MET A C 1
ATOM 712 O O . MET A 1 91 ? -7.41 29.078 13.633 1 97.75 91 MET A O 1
ATOM 716 N N . GLN A 1 92 ? -8.5 27.594 12.398 1 97.25 92 GLN A N 1
ATOM 717 C CA . GLN A 1 92 ? -9.43 28.594 11.898 1 97.25 92 GLN A CA 1
ATOM 718 C C . GLN A 1 92 ? -10.289 29.156 13.023 1 97.25 92 GLN A C 1
ATOM 720 O O . GLN A 1 92 ? -10.461 30.375 13.133 1 97.25 92 GLN A O 1
ATOM 725 N N . GLN A 1 93 ? -10.742 28.312 13.844 1 97.88 93 GLN A N 1
ATOM 726 C CA . GLN A 1 93 ? -11.578 28.719 14.969 1 97.88 93 GLN A CA 1
ATOM 727 C C . GLN A 1 93 ? -10.805 29.594 15.945 1 97.88 93 GLN A C 1
ATOM 729 O O . GLN A 1 93 ? -11.289 30.656 16.344 1 97.88 93 GLN A O 1
ATOM 734 N N . GLU A 1 94 ? -9.648 29.172 16.328 1 96.81 94 GLU A N 1
ATOM 735 C CA . GLU A 1 94 ? -8.82 29.938 17.266 1 96.81 94 GLU A CA 1
ATOM 736 C C . GLU A 1 94 ? -8.469 31.312 16.703 1 96.81 94 GLU A C 1
ATOM 738 O O . GLU A 1 94 ? -8.469 32.312 17.422 1 96.81 94 GLU A O 1
ATOM 743 N N . TYR A 1 95 ? -8.156 31.281 15.445 1 96.12 95 TYR A N 1
ATOM 744 C CA . TYR A 1 95 ? -7.859 32.531 14.781 1 96.12 95 TYR A CA 1
ATOM 745 C C . TYR A 1 95 ? -9.023 33.531 14.914 1 96.12 95 TYR A C 1
ATOM 747 O O . TYR A 1 95 ? -8.828 34.688 15.273 1 96.12 95 TYR A O 1
ATOM 755 N N . HIS A 1 96 ? -10.242 33.062 14.727 1 96.25 96 HIS A N 1
ATOM 756 C CA . HIS A 1 96 ? -11.422 33.906 14.789 1 96.25 96 HIS A CA 1
ATOM 757 C C . HIS A 1 96 ? -11.719 34.344 16.219 1 96.25 96 HIS A C 1
ATOM 759 O O . HIS A 1 96 ? -12.133 35.469 16.453 1 96.25 96 HIS A O 1
ATOM 765 N N . ILE A 1 97 ? -11.508 33.469 17.141 1 96.62 97 ILE A N 1
ATOM 766 C CA . ILE A 1 97 ? -11.742 33.781 18.547 1 96.62 97 ILE A CA 1
ATOM 767 C C . ILE A 1 97 ? -10.797 34.906 18.984 1 96.62 97 ILE A C 1
ATOM 769 O O . ILE A 1 97 ? -11.219 35.875 19.641 1 96.62 97 ILE A O 1
ATOM 773 N N . ILE A 1 98 ? -9.547 34.844 18.594 1 94.5 98 ILE A N 1
ATOM 774 C CA . ILE A 1 98 ? -8.555 35.844 18.969 1 94.5 98 ILE A CA 1
ATOM 775 C C . ILE A 1 98 ? -8.82 37.156 18.234 1 94.5 98 ILE A C 1
ATOM 777 O O . ILE A 1 98 ? -8.734 38.219 18.812 1 94.5 98 ILE A O 1
ATOM 781 N N . ARG A 1 99 ? -9.156 37.031 17.016 1 93.19 99 ARG A N 1
ATOM 782 C CA . ARG A 1 99 ? -9.461 38.188 16.203 1 93.19 99 ARG A CA 1
ATOM 783 C C . ARG A 1 99 ? -10.617 39 16.797 1 93.19 99 ARG A C 1
ATOM 785 O O . ARG A 1 99 ? -10.594 40.219 16.781 1 93.19 99 ARG A O 1
ATOM 792 N N . ALA A 1 100 ? -11.57 38.312 17.359 1 95.06 100 ALA A N 1
ATOM 793 C CA . ALA A 1 100 ? -12.75 38.938 17.938 1 95.06 100 ALA A CA 1
ATOM 794 C C . ALA A 1 100 ? -12.391 39.75 19.188 1 95.06 100 ALA A C 1
ATOM 796 O O . ALA A 1 100 ? -13.109 40.656 19.578 1 95.06 100 ALA A O 1
ATOM 797 N N . GLN A 1 101 ? -11.297 39.438 19.828 1 94.38 101 GLN A N 1
ATOM 798 C CA . GLN A 1 101 ? -10.859 40.125 21.047 1 94.38 101 GLN A CA 1
ATOM 799 C C . GLN A 1 101 ? -9.953 41.281 20.719 1 94.38 101 GLN A C 1
ATOM 801 O O . GLN A 1 101 ? -9.594 42.062 21.609 1 94.38 101 GLN A O 1
ATOM 806 N N . MET A 1 102 ? -9.625 41.344 19.438 1 92.38 102 MET A N 1
ATOM 807 C CA . MET A 1 102 ? -8.656 42.375 19.016 1 92.38 102 MET A CA 1
ATOM 808 C C . MET A 1 102 ? -9.359 43.688 18.672 1 92.38 102 MET A C 1
ATOM 810 O O . MET A 1 102 ? -10.469 43.688 18.141 1 92.38 102 MET A O 1
ATOM 814 N N . PRO A 1 103 ? -8.68 44.75 19.031 1 92.19 103 PRO A N 1
ATOM 815 C CA . PRO A 1 103 ? -9.266 46.062 18.703 1 92.19 103 PRO A CA 1
ATOM 816 C C . PRO A 1 103 ? -9.398 46.281 17.188 1 92.19 103 PRO A C 1
ATOM 818 O O . PRO A 1 103 ? -8.672 45.656 16.406 1 92.19 103 PRO A O 1
ATOM 821 N N . ARG A 1 104 ? -10.359 47.188 16.703 1 89.56 104 ARG A N 1
ATOM 822 C CA . ARG A 1 104 ? -10.625 47.438 15.289 1 89.56 104 ARG A CA 1
ATOM 823 C C . ARG A 1 104 ? -9.562 48.375 14.695 1 89.56 104 ARG A C 1
ATOM 825 O O . ARG A 1 104 ? -9.172 48.219 13.531 1 89.56 104 ARG A O 1
ATOM 832 N N . ARG A 1 105 ? -9 49.312 15.508 1 90.25 105 ARG A N 1
ATOM 833 C CA . ARG A 1 105 ? -7.98 50.25 15.023 1 90.25 105 ARG A CA 1
ATOM 834 C C . ARG A 1 105 ? -6.625 49.562 14.914 1 90.25 105 ARG A C 1
ATOM 836 O O . ARG A 1 105 ? -6.191 48.875 15.836 1 90.25 105 ARG A O 1
ATOM 843 N N . GLU A 1 106 ? -5.863 49.781 13.938 1 84.75 106 GLU A N 1
ATOM 844 C CA . GLU A 1 106 ? -4.605 49.125 13.633 1 84.75 106 GLU A CA 1
ATOM 845 C C . GLU A 1 106 ? -3.533 49.438 14.656 1 84.75 106 GLU A C 1
ATOM 847 O O . GLU A 1 106 ? -2.783 48.562 15.094 1 84.75 106 GLU A O 1
ATOM 852 N N . SER A 1 107 ? -3.432 50.812 14.953 1 85.81 107 SER A N 1
ATOM 853 C CA . SER A 1 107 ? -2.436 51.25 15.93 1 85.81 107 SER A CA 1
ATOM 854 C C . SER A 1 107 ? -2.633 50.531 17.266 1 85.81 107 SER A C 1
ATOM 856 O O . SER A 1 107 ? -1.661 50.156 17.922 1 85.81 107 SER A O 1
ATOM 858 N N . ALA A 1 108 ? -3.9 50.219 17.688 1 90.56 108 ALA A N 1
ATOM 859 C CA . ALA A 1 108 ? -4.227 49.531 18.953 1 90.56 108 ALA A CA 1
ATOM 860 C C . ALA A 1 108 ? -3.957 48.031 18.859 1 90.56 108 ALA A C 1
ATOM 862 O O . ALA A 1 108 ? -3.615 47.406 19.859 1 90.56 108 ALA A O 1
ATOM 863 N N . ARG A 1 109 ? -4.055 47.469 17.656 1 86.88 109 ARG A N 1
ATOM 864 C CA . ARG A 1 109 ? -3.844 46.062 17.469 1 86.88 109 ARG A CA 1
ATOM 865 C C . ARG A 1 109 ? -2.375 45.688 17.656 1 86.88 109 ARG A C 1
ATOM 867 O O . ARG A 1 109 ? -2.061 44.656 18.234 1 86.88 109 ARG A O 1
ATOM 874 N N . ARG A 1 110 ? -1.514 46.531 17.156 1 84.06 110 ARG A N 1
ATOM 875 C CA . ARG A 1 110 ? -0.082 46.281 17.203 1 84.06 110 ARG A CA 1
ATOM 876 C C . ARG A 1 110 ? 0.422 46.219 18.656 1 84.06 110 ARG A C 1
ATOM 878 O O . ARG A 1 110 ? 1.354 45.5 18.969 1 84.06 110 ARG A O 1
ATOM 885 N N . SER A 1 111 ? -0.193 47.031 19.531 1 85 111 SER A N 1
ATOM 886 C CA . SER A 1 111 ? 0.281 47.094 20.906 1 85 111 SER A CA 1
ATOM 887 C C . SER A 1 111 ? -0.488 46.156 21.828 1 85 111 SER A C 1
ATOM 889 O O . SER A 1 111 ? -0.141 46 23 1 85 111 SER A O 1
ATOM 891 N N . HIS A 1 112 ? -1.521 45.531 21.234 1 88.81 112 HIS A N 1
ATOM 892 C CA . HIS A 1 112 ? -2.367 44.656 22.031 1 88.81 112 HIS A CA 1
ATOM 893 C C . HIS A 1 112 ? -1.592 43.406 22.5 1 88.81 112 HIS A C 1
ATOM 895 O O . HIS A 1 112 ? -0.766 42.875 21.75 1 88.81 112 HIS A O 1
ATOM 901 N N . PRO A 1 113 ? -1.789 42.906 23.703 1 84.69 113 PRO A N 1
ATOM 902 C CA . PRO A 1 113 ? -1.067 41.75 24.266 1 84.69 113 PRO A CA 1
ATOM 903 C C . PRO A 1 113 ? -1.246 40.5 23.438 1 84.69 113 PRO A C 1
ATOM 905 O O . PRO A 1 113 ? -0.376 39.625 23.453 1 84.69 113 PRO A O 1
ATOM 908 N N . LEU A 1 114 ? -2.342 40.438 22.703 1 89.12 114 LEU A N 1
ATOM 909 C CA . LEU A 1 114 ? -2.645 39.219 21.938 1 89.12 114 LEU A CA 1
ATOM 910 C C . LEU A 1 114 ? -2.141 39.344 20.516 1 89.12 114 LEU A C 1
ATOM 912 O O . LEU A 1 114 ? -2.352 38.438 19.688 1 89.12 114 LEU A O 1
ATOM 916 N N . ALA A 1 115 ? -1.493 40.438 20.203 1 89.25 115 ALA A N 1
ATOM 917 C CA . ALA A 1 115 ? -1.08 40.688 18.828 1 89.25 115 ALA A CA 1
ATOM 918 C C . ALA A 1 115 ? -0.201 39.562 18.297 1 89.25 115 ALA A C 1
ATOM 920 O O . ALA A 1 115 ? -0.385 39.125 17.156 1 89.25 115 ALA A O 1
ATOM 921 N N . ARG A 1 116 ? 0.694 39.156 19.109 1 88.06 116 ARG A N 1
ATOM 922 C CA . ARG A 1 116 ? 1.613 38.094 18.672 1 88.06 116 ARG A CA 1
ATOM 923 C C . ARG A 1 116 ? 0.879 36.781 18.469 1 88.06 116 ARG A C 1
ATOM 925 O O . ARG A 1 116 ? 1.099 36.094 17.469 1 88.06 116 ARG A O 1
ATOM 932 N N . LYS A 1 117 ? 0.068 36.375 19.391 1 89.31 117 LYS A N 1
ATOM 933 C CA . LYS A 1 117 ? -0.734 35.188 19.25 1 89.31 117 LYS A CA 1
ATOM 934 C C . LYS A 1 117 ? -1.599 35.219 17.984 1 89.31 117 LYS A C 1
ATOM 936 O O . LYS A 1 117 ? -1.735 34.219 17.281 1 89.31 117 LYS A O 1
ATOM 941 N N . TRP A 1 118 ? -2.139 36.406 17.844 1 91 118 TRP A N 1
ATOM 942 C CA . TRP A 1 118 ? -2.959 36.594 16.641 1 91 118 TRP A CA 1
ATOM 943 C C . TRP A 1 118 ? -2.156 36.344 15.375 1 91 118 TRP A C 1
ATOM 945 O O . TRP A 1 118 ? -2.633 35.656 14.469 1 91 118 TRP A O 1
ATOM 955 N N . ASP A 1 119 ? -0.943 36.812 15.328 1 90.56 119 ASP A N 1
ATOM 956 C CA . ASP A 1 119 ? -0.075 36.625 14.172 1 90.56 119 ASP A CA 1
ATOM 957 C C . ASP A 1 119 ? 0.241 35.125 13.953 1 90.56 119 ASP A C 1
ATOM 959 O O . ASP A 1 119 ? 0.263 34.656 12.812 1 90.56 119 ASP A O 1
ATOM 963 N N . ILE A 1 120 ? 0.531 34.469 14.945 1 93 120 ILE A N 1
ATOM 964 C CA . ILE A 1 120 ? 0.902 33.062 14.852 1 93 120 ILE A CA 1
ATOM 965 C C . ILE A 1 120 ? -0.286 32.25 14.352 1 93 120 ILE A C 1
ATOM 967 O O . ILE A 1 120 ? -0.153 31.469 13.406 1 93 120 ILE A O 1
ATOM 971 N N . TYR A 1 121 ? -1.449 32.469 14.953 1 94.06 121 TYR A N 1
ATOM 972 C CA . TYR A 1 121 ? -2.635 31.688 14.57 1 94.06 121 TYR A CA 1
ATOM 973 C C . TYR A 1 121 ? -3.086 32.062 13.156 1 94.06 121 TYR A C 1
ATOM 975 O O . TYR A 1 121 ? -3.621 31.219 12.438 1 94.06 121 TYR A O 1
ATOM 983 N N . GLU A 1 122 ? -2.877 33.312 12.812 1 93.94 122 GLU A N 1
ATOM 984 C CA . GLU A 1 122 ? -3.148 33.719 11.43 1 93.94 122 GLU A CA 1
ATOM 985 C C . GLU A 1 122 ? -2.295 32.906 10.461 1 93.94 122 GLU A C 1
ATOM 987 O O . GLU A 1 122 ? -2.805 32.375 9.461 1 93.94 122 GLU A O 1
ATOM 992 N N . THR A 1 123 ? -1.068 32.844 10.758 1 94.62 123 THR A N 1
ATOM 993 C CA . THR A 1 123 ? -0.148 32.094 9.898 1 94.62 123 THR A CA 1
ATOM 994 C C . THR A 1 123 ? -0.522 30.609 9.844 1 94.62 123 THR A C 1
ATOM 996 O O . THR A 1 123 ? -0.56 30.016 8.766 1 94.62 123 THR A O 1
ATOM 999 N N . LEU A 1 124 ? -0.768 30.016 10.992 1 97.06 124 LEU A N 1
ATOM 1000 C CA . LEU A 1 124 ? -1.181 28.625 11.055 1 97.06 124 LEU A CA 1
ATOM 1001 C C . LEU A 1 124 ? -2.42 28.375 10.195 1 97.06 124 LEU A C 1
ATOM 1003 O O . LEU A 1 124 ? -2.443 27.469 9.375 1 97.06 124 LEU A O 1
ATOM 1007 N N . SER A 1 125 ? -3.391 29.234 10.414 1 97.12 125 SER A N 1
ATOM 1008 C CA . SER A 1 125 ? -4.656 29.109 9.695 1 97.12 125 SER A CA 1
ATOM 1009 C C . SER A 1 125 ? -4.453 29.25 8.188 1 97.12 125 SER A C 1
ATOM 1011 O O . SER A 1 125 ? -4.969 28.453 7.402 1 97.12 125 SER A O 1
ATOM 1013 N N . MET A 1 126 ? -3.721 30.203 7.805 1 97.25 126 MET A N 1
ATOM 1014 C CA . MET A 1 126 ? -3.498 30.5 6.391 1 97.25 126 MET A CA 1
ATOM 1015 C C . MET A 1 126 ? -2.744 29.359 5.715 1 97.25 126 MET A C 1
ATOM 1017 O O . MET A 1 126 ? -3.117 28.922 4.625 1 97.25 126 MET A O 1
ATOM 1021 N N . ARG A 1 127 ? -1.65 28.859 6.328 1 97.5 127 ARG A N 1
ATOM 1022 C CA . ARG A 1 127 ? -0.849 27.797 5.719 1 97.5 127 ARG A CA 1
ATOM 1023 C C . ARG A 1 127 ? -1.658 26.516 5.574 1 97.5 127 ARG A C 1
ATOM 1025 O O . ARG A 1 127 ? -1.565 25.828 4.555 1 97.5 127 ARG A O 1
ATOM 1032 N N . LEU A 1 128 ? -2.402 26.203 6.566 1 98.44 128 LEU A N 1
ATOM 1033 C CA . LEU A 1 128 ? -3.23 25 6.5 1 98.44 128 LEU A CA 1
ATOM 1034 C C . LEU A 1 128 ? -4.336 25.156 5.465 1 98.44 128 LEU A C 1
ATOM 1036 O O . LEU A 1 128 ? -4.668 24.203 4.754 1 98.44 128 LEU A O 1
ATOM 1040 N N . SER A 1 129 ? -4.895 26.359 5.375 1 97.75 129 SER A N 1
ATOM 1041 C CA . SER A 1 129 ? -5.91 26.641 4.363 1 97.75 129 SER A CA 1
ATOM 1042 C C . SER A 1 129 ? -5.336 26.516 2.957 1 97.75 129 SER A C 1
ATOM 1044 O O . SER A 1 129 ? -5.996 26.016 2.051 1 97.75 129 SER A O 1
ATOM 1046 N N . LEU A 1 130 ? -4.184 27.031 2.793 1 97.62 130 LEU A N 1
ATOM 1047 C CA . LEU A 1 130 ? -3.521 26.922 1.498 1 97.62 130 LEU A CA 1
ATOM 1048 C C . LEU A 1 130 ? -3.311 25.469 1.116 1 97.62 130 LEU A C 1
ATOM 1050 O O . LEU A 1 130 ? -3.516 25.078 -0.038 1 97.62 130 LEU A O 1
ATOM 1054 N N . LEU A 1 131 ? -2.893 24.656 2.043 1 98.19 131 LEU A N 1
ATOM 1055 C CA . LEU A 1 131 ? -2.746 23.219 1.806 1 98.19 131 LEU A CA 1
ATOM 1056 C C . LEU A 1 131 ? -4.086 22.594 1.428 1 98.19 131 LEU A C 1
ATOM 1058 O O . LEU A 1 131 ? -4.148 21.75 0.53 1 98.19 131 LEU A O 1
ATOM 1062 N N . GLN A 1 132 ? -5.082 23.031 2.143 1 97.81 132 GLN A N 1
ATOM 1063 C CA . GLN A 1 132 ? -6.422 22.531 1.829 1 97.81 132 GLN A CA 1
ATOM 1064 C C . GLN A 1 132 ? -6.82 22.906 0.402 1 97.81 132 GLN A C 1
ATOM 1066 O O . GLN A 1 132 ? -7.395 22.078 -0.315 1 97.81 132 GLN A O 1
ATOM 1071 N N . MET A 1 133 ? -6.574 24.047 -0 1 96.06 133 MET A N 1
ATOM 1072 C CA . MET A 1 133 ? -6.906 24.5 -1.348 1 96.06 133 MET A CA 1
ATOM 1073 C C . MET A 1 133 ? -6.133 23.703 -2.395 1 96.06 133 MET A C 1
ATOM 1075 O O . MET A 1 133 ? -6.645 23.438 -3.484 1 96.06 133 MET A O 1
ATOM 1079 N N . THR A 1 134 ? -4.934 23.344 -2.08 1 96.25 134 THR A N 1
ATOM 1080 C CA . THR A 1 134 ? -4.051 22.656 -3.016 1 96.25 134 THR A CA 1
ATOM 1081 C C . THR A 1 134 ? -4.387 21.172 -3.078 1 96.25 134 THR A C 1
ATOM 1083 O O . THR A 1 134 ? -4.457 20.594 -4.164 1 96.25 134 THR A O 1
ATOM 1086 N N . LEU A 1 135 ? -4.559 20.578 -1.924 1 96.75 135 LEU A N 1
ATOM 1087 C CA . LEU A 1 135 ? -4.691 19.141 -1.829 1 96.75 135 LEU A CA 1
ATOM 1088 C C . LEU A 1 135 ? -6.152 18.734 -1.646 1 96.75 135 LEU A C 1
ATOM 1090 O O . LEU A 1 135 ? -6.508 17.562 -1.848 1 96.75 135 LEU A O 1
ATOM 1094 N N . GLY A 1 136 ? -6.996 19.609 -1.254 1 95.56 136 GLY A N 1
ATOM 1095 C CA . GLY A 1 136 ? -8.289 19.328 -0.649 1 95.56 136 GLY A CA 1
ATOM 1096 C C . GLY A 1 136 ? -9.195 18.5 -1.534 1 95.56 136 GLY A C 1
ATOM 1097 O O . GLY A 1 136 ? -9.836 17.562 -1.062 1 95.56 136 GLY A O 1
ATOM 1098 N N . LYS A 1 137 ? -9.273 18.875 -2.762 1 93.44 137 LYS A N 1
ATOM 1099 C CA . LYS A 1 137 ? -10.164 18.156 -3.666 1 93.44 137 LYS A CA 1
ATOM 1100 C C . LYS A 1 137 ? -9.766 16.688 -3.764 1 93.44 137 LYS A C 1
ATOM 1102 O O . LYS A 1 137 ? -10.625 15.797 -3.725 1 93.44 137 LYS A O 1
ATOM 1107 N N . HIS A 1 138 ? -8.516 16.422 -3.895 1 94.31 138 HIS A N 1
ATOM 1108 C CA . HIS A 1 138 ? -8.023 15.055 -4 1 94.31 138 HIS A CA 1
ATOM 1109 C C . HIS A 1 138 ? -8.156 14.32 -2.672 1 94.31 138 HIS A C 1
ATOM 1111 O O . HIS A 1 138 ? -8.383 13.102 -2.65 1 94.31 138 HIS A O 1
ATOM 1117 N N . LEU A 1 139 ? -8.016 15.031 -1.595 1 96 139 LEU A N 1
ATOM 1118 C CA . LEU A 1 139 ? -8.234 14.43 -0.284 1 96 139 LEU A CA 1
ATOM 1119 C C . LEU A 1 139 ? -9.695 1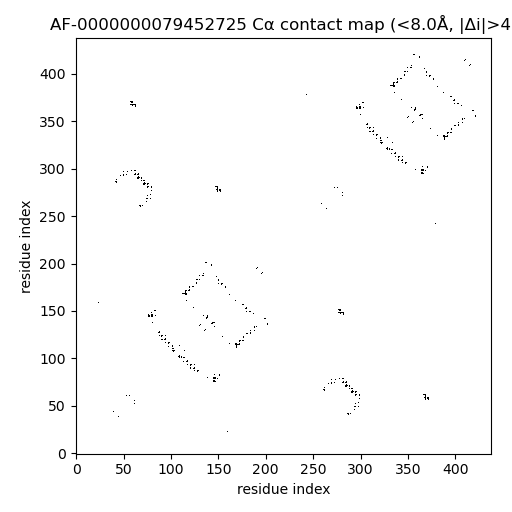4.008 -0.117 1 96 139 LEU A C 1
ATOM 1121 O O . LEU A 1 139 ? -9.977 12.883 0.296 1 96 139 LEU A O 1
ATOM 1125 N N . ASP A 1 140 ? -10.594 14.844 -0.516 1 93.56 140 ASP A N 1
ATOM 1126 C CA . ASP A 1 140 ? -12.023 14.633 -0.362 1 93.56 140 ASP A CA 1
ATOM 1127 C C . ASP A 1 140 ? -12.508 13.484 -1.247 1 93.56 140 ASP A C 1
ATOM 1129 O O . ASP A 1 140 ? -13.422 12.742 -0.874 1 93.56 140 ASP A O 1
ATOM 1133 N N . LEU A 1 141 ? -11.867 13.414 -2.41 1 91.81 141 LEU A N 1
ATOM 1134 C CA . LEU A 1 141 ? -12.242 12.359 -3.352 1 91.81 141 LEU A CA 1
ATOM 1135 C C . LEU A 1 141 ? -11.477 11.07 -3.062 1 91.81 141 LEU A C 1
ATOM 1137 O O . LEU A 1 141 ? -11.57 10.109 -3.82 1 91.81 141 LEU A O 1
ATOM 1141 N N . ASN A 1 142 ? -10.695 11.086 -2.029 1 92.31 142 ASN A N 1
ATOM 1142 C CA . ASN A 1 142 ? -9.922 9.93 -1.58 1 92.31 142 ASN A CA 1
ATOM 1143 C C . ASN A 1 142 ? -8.945 9.461 -2.654 1 92.31 142 ASN A C 1
ATOM 1145 O O . ASN A 1 142 ? -8.711 8.258 -2.801 1 92.31 142 ASN A O 1
ATOM 1149 N N . HIS A 1 143 ? -8.508 10.398 -3.508 1 92.56 143 HIS A N 1
ATOM 1150 C CA . HIS A 1 143 ? -7.441 10.07 -4.449 1 92.56 143 HIS A CA 1
ATOM 1151 C C . HIS A 1 143 ? -6.129 9.812 -3.723 1 92.56 143 HIS A C 1
ATOM 1153 O O . HIS A 1 143 ? -5.352 8.938 -4.125 1 92.56 143 HIS A O 1
ATOM 1159 N N . ILE A 1 144 ? -5.914 10.539 -2.723 1 95.44 144 ILE A N 1
ATOM 1160 C CA . ILE A 1 144 ? -4.73 10.406 -1.878 1 95.44 144 ILE A CA 1
ATOM 1161 C C . ILE A 1 144 ? -5.07 10.812 -0.446 1 95.44 144 ILE A C 1
ATOM 1163 O O . ILE A 1 144 ? -5.996 11.594 -0.22 1 95.44 144 ILE A O 1
ATOM 1167 N N . PRO A 1 145 ? -4.352 10.266 0.497 1 97.31 145 PRO A N 1
ATOM 1168 C CA . PRO A 1 145 ? -4.426 10.82 1.852 1 97.31 145 PRO A CA 1
ATOM 1169 C C . PRO A 1 145 ? -3.457 11.984 2.066 1 97.31 145 PRO A C 1
ATOM 1171 O O . PRO A 1 145 ? -2.588 12.234 1.227 1 97.31 145 PRO A O 1
ATOM 1174 N N . PHE A 1 146 ? -3.746 12.734 3.191 1 98.12 146 PHE A N 1
ATOM 1175 C CA . PHE A 1 146 ? -2.729 13.695 3.584 1 98.12 146 PHE A CA 1
ATOM 1176 C C . PHE A 1 146 ? -1.394 13.008 3.838 1 98.12 146 PHE A C 1
ATOM 1178 O O . PHE A 1 146 ? -1.346 11.961 4.484 1 98.12 146 PHE A O 1
ATOM 1185 N N . PHE A 1 147 ? -0.255 13.57 3.344 1 97 147 PHE A N 1
ATOM 1186 C CA . PHE A 1 147 ? 0.954 12.75 3.338 1 97 147 PHE A CA 1
ATOM 1187 C C . PHE A 1 147 ? 2.1 13.477 4.031 1 97 147 PHE A C 1
ATOM 1189 O O . PHE A 1 147 ? 3.09 12.859 4.422 1 97 147 PHE A O 1
ATOM 1196 N N . PRO A 1 148 ? 2.057 14.828 4.203 1 97.25 148 PRO A N 1
ATOM 1197 C CA . PRO A 1 148 ? 3.176 15.469 4.895 1 97.25 148 PRO A CA 1
ATOM 1198 C C . PRO A 1 148 ? 3.02 15.453 6.414 1 97.25 148 PRO A C 1
ATOM 1200 O O . PRO A 1 148 ? 2.631 16.469 7.008 1 97.25 148 PRO A O 1
ATOM 1203 N N . GLY A 1 149 ? 3.447 14.43 6.992 1 97.75 149 GLY A N 1
ATOM 1204 C CA . GLY A 1 149 ? 3.309 14.258 8.43 1 97.75 149 GLY A CA 1
ATOM 1205 C C . GLY A 1 149 ? 4.109 15.266 9.227 1 97.75 149 GLY A C 1
ATOM 1206 O O . GLY A 1 149 ? 3.721 15.641 10.336 1 97.75 149 GLY A O 1
ATOM 1207 N N . GLU A 1 150 ? 5.168 15.688 8.664 1 97.56 150 GLU A N 1
ATOM 1208 C CA . GLU A 1 150 ? 6.039 16.625 9.359 1 97.56 150 GLU A CA 1
ATOM 1209 C C . GLU A 1 150 ? 5.324 17.953 9.609 1 97.56 150 GLU A C 1
ATOM 1211 O O . GLU A 1 150 ? 5.605 18.641 10.594 1 97.56 150 GLU A O 1
ATOM 1216 N N . ILE A 1 151 ? 4.496 18.344 8.742 1 98.62 151 ILE A N 1
ATOM 1217 C CA . ILE A 1 151 ? 3.729 19.578 8.883 1 98.62 151 ILE A CA 1
ATOM 1218 C C . ILE A 1 151 ? 2.855 19.484 10.141 1 98.62 151 ILE A C 1
ATOM 1220 O O . ILE A 1 151 ? 2.771 20.453 10.906 1 98.62 151 ILE A O 1
ATOM 1224 N N . LEU A 1 152 ? 2.211 18.375 10.336 1 98.38 152 LEU A N 1
ATOM 1225 C CA . LEU A 1 152 ? 1.384 18.188 11.516 1 98.38 152 LEU A CA 1
ATOM 1226 C C . LEU A 1 152 ? 2.225 18.266 12.789 1 98.38 152 LEU A C 1
ATOM 1228 O O . LEU A 1 152 ? 1.833 18.922 13.758 1 98.38 152 LEU A O 1
ATOM 1232 N N . ASP A 1 153 ? 3.334 17.641 12.742 1 97.62 153 ASP A N 1
ATOM 1233 C CA . ASP A 1 153 ? 4.25 17.719 13.875 1 97.62 153 ASP A CA 1
ATOM 1234 C C . ASP A 1 153 ? 4.617 19.172 14.188 1 97.62 153 ASP A C 1
ATOM 1236 O O . ASP A 1 153 ? 4.664 19.562 15.352 1 97.62 153 ASP A O 1
ATOM 1240 N N . GLU A 1 154 ? 4.918 19.859 13.133 1 97.69 154 GLU A N 1
ATOM 1241 C CA . GLU A 1 154 ? 5.328 21.25 13.305 1 97.69 154 GLU A CA 1
ATOM 1242 C C . GLU A 1 154 ? 4.195 22.094 13.898 1 97.69 154 GLU A C 1
ATOM 1244 O O . GLU A 1 154 ? 4.434 22.953 14.75 1 97.69 154 GLU A O 1
ATOM 1249 N N . VAL A 1 155 ? 2.992 21.891 13.445 1 98 155 VAL A N 1
ATOM 1250 C CA . VAL A 1 155 ? 1.851 22.625 14 1 98 155 VAL A CA 1
ATOM 1251 C C . VAL A 1 155 ? 1.722 22.312 15.492 1 98 155 VAL A C 1
ATOM 1253 O O . VAL A 1 155 ? 1.557 23.234 16.297 1 98 155 VAL A O 1
ATOM 1256 N N . PHE A 1 156 ? 1.809 21.078 15.812 1 96.38 156 PHE A N 1
ATOM 1257 C CA . PHE A 1 156 ? 1.708 20.703 17.219 1 96.38 156 PHE A CA 1
ATOM 1258 C C . PHE A 1 156 ? 2.861 21.297 18.016 1 96.38 156 PHE A C 1
ATOM 1260 O O . PHE A 1 156 ? 2.688 21.688 19.172 1 96.38 156 PHE A O 1
ATOM 1267 N N . ARG A 1 157 ? 4.027 21.328 17.484 1 95.62 157 ARG A N 1
ATOM 1268 C CA . ARG A 1 157 ? 5.176 21.938 18.141 1 95.62 157 ARG A CA 1
ATOM 1269 C C . ARG A 1 157 ? 4.906 23.422 18.438 1 95.62 157 ARG A C 1
ATOM 1271 O O . ARG A 1 157 ? 5.188 23.891 19.547 1 95.62 157 ARG A O 1
ATOM 1278 N N . ILE A 1 158 ? 4.414 24.141 17.469 1 94.56 158 ILE A N 1
ATOM 1279 C CA . ILE A 1 158 ? 4.098 25.547 17.625 1 94.56 158 ILE A CA 1
ATOM 1280 C C . ILE A 1 158 ? 3.031 25.734 18.703 1 94.56 158 ILE A C 1
ATOM 1282 O O . ILE A 1 158 ? 3.152 26.609 19.562 1 94.56 158 ILE A O 1
ATOM 1286 N N . LEU A 1 159 ? 2.029 24.906 18.672 1 94.12 159 LEU A N 1
ATOM 1287 C CA . LEU A 1 159 ? 0.958 24.984 19.656 1 94.12 159 LEU A CA 1
ATOM 1288 C C . LEU A 1 159 ? 1.488 24.734 21.062 1 94.12 159 LEU A C 1
ATOM 1290 O O . LEU A 1 159 ? 1.096 25.406 22.016 1 94.12 159 LEU A O 1
ATOM 1294 N N . HIS A 1 160 ? 2.322 23.797 21.141 1 92.75 160 HIS A N 1
ATOM 1295 C CA . HIS A 1 160 ? 2.947 23.516 22.422 1 92.75 160 HIS A CA 1
ATOM 1296 C C . HIS A 1 160 ? 3.76 24.719 22.906 1 92.75 160 HIS A C 1
ATOM 1298 O O . HIS A 1 160 ? 3.707 25.062 24.094 1 92.75 160 HIS A O 1
ATOM 1304 N N . TYR A 1 161 ? 4.484 25.219 22.047 1 89.94 161 TYR A N 1
ATOM 1305 C CA . TYR A 1 161 ? 5.293 26.391 22.359 1 89.94 161 TYR A CA 1
ATOM 1306 C C . TYR A 1 161 ? 4.43 27.516 22.906 1 89.94 161 TYR A C 1
ATOM 1308 O O . TYR A 1 161 ? 4.797 28.172 23.875 1 89.94 161 TYR A O 1
ATOM 1316 N N . ILE A 1 162 ? 3.311 27.797 22.266 1 88.56 162 ILE A N 1
ATOM 1317 C CA . ILE A 1 162 ? 2.393 28.859 22.688 1 88.56 162 ILE A CA 1
ATOM 1318 C C . ILE A 1 162 ? 1.873 28.547 24.094 1 88.56 162 ILE A C 1
ATOM 1320 O O . ILE A 1 162 ? 1.714 29.469 24.906 1 88.56 162 ILE A O 1
ATOM 1324 N N . GLN A 1 163 ? 1.66 27.359 24.406 1 88.06 163 GLN A N 1
ATOM 1325 C CA . GLN A 1 163 ? 1.069 26.953 25.688 1 88.06 163 GLN A CA 1
ATOM 1326 C C . GLN A 1 163 ? 2.076 27.078 26.828 1 88.06 163 GLN A C 1
ATOM 1328 O O . GLN A 1 163 ? 1.713 27.438 27.938 1 88.06 163 GLN A O 1
ATOM 1333 N N . VAL A 1 164 ? 3.32 26.781 26.562 1 86.81 164 VAL A N 1
ATOM 1334 C CA . VAL A 1 164 ? 4.293 26.688 27.641 1 86.81 164 VAL A CA 1
ATOM 1335 C C . VAL A 1 164 ? 5.031 28.016 27.797 1 86.81 164 VAL A C 1
ATOM 1337 O O . VAL A 1 164 ? 5.652 28.266 28.828 1 86.81 164 VAL A O 1
ATOM 1340 N N . THR A 1 165 ? 4.949 28.891 26.891 1 81.56 165 THR A N 1
ATOM 1341 C CA . THR A 1 165 ? 5.691 30.141 26.953 1 81.56 165 THR A CA 1
ATOM 1342 C C . THR A 1 165 ? 4.805 31.266 27.453 1 81.56 165 THR A C 1
ATOM 1344 O O . THR A 1 165 ? 3.906 31.719 26.734 1 81.56 165 THR A O 1
ATOM 1347 N N . PRO A 1 166 ? 4.902 31.703 28.609 1 73.19 166 PRO A N 1
ATOM 1348 C CA . PRO A 1 166 ? 4.035 32.75 29.172 1 73.19 166 PRO A CA 1
ATOM 1349 C C . PRO A 1 166 ? 4.227 34.094 28.484 1 73.19 166 PRO A C 1
ATOM 1351 O O . PRO A 1 166 ? 3.26 34.844 28.328 1 73.19 166 PRO A O 1
ATOM 1354 N N . ASN A 1 167 ? 5.477 34.406 28.078 1 74.81 167 ASN A N 1
ATOM 1355 C CA . ASN A 1 167 ? 5.727 35.75 27.5 1 74.81 167 ASN A CA 1
ATOM 1356 C C . ASN A 1 167 ? 5.988 35.656 26 1 74.81 167 ASN A C 1
ATOM 1358 O O . ASN A 1 167 ? 7.012 36.156 25.516 1 74.81 167 ASN A O 1
ATOM 1362 N N . ILE A 1 168 ? 4.992 35.188 25.359 1 70.5 168 ILE A N 1
ATOM 1363 C CA . ILE A 1 168 ? 5.133 34.938 23.938 1 70.5 168 ILE A CA 1
ATOM 1364 C C . ILE A 1 168 ? 5.188 36.281 23.188 1 70.5 168 ILE A C 1
ATOM 1366 O O . ILE A 1 168 ? 5.727 36.344 22.078 1 70.5 168 ILE A O 1
ATOM 1370 N N . GLU A 1 169 ? 4.781 37.281 23.891 1 66.44 169 GLU A N 1
ATOM 1371 C CA . GLU A 1 169 ? 4.742 38.625 23.312 1 66.44 169 GLU A CA 1
ATOM 1372 C C . GLU A 1 169 ? 6.133 39.062 22.891 1 66.44 169 GLU A C 1
ATOM 1374 O O . GLU A 1 169 ? 6.273 39.906 22 1 66.44 169 GLU A O 1
ATOM 1379 N N . ASN A 1 170 ? 7.07 38.469 23.594 1 66.56 170 ASN A N 1
ATOM 1380 C CA . ASN A 1 170 ? 8.438 38.906 23.328 1 66.56 170 ASN A CA 1
ATOM 1381 C C . ASN A 1 170 ? 9.07 38.094 22.203 1 66.56 170 ASN A C 1
ATOM 1383 O O . ASN A 1 170 ? 10.172 38.438 21.75 1 66.56 170 ASN A O 1
ATOM 1387 N N . LEU A 1 171 ? 8.367 37.062 21.781 1 64.75 171 LEU A N 1
ATOM 1388 C CA . LEU A 1 171 ? 8.938 36.219 20.75 1 64.75 171 LEU A CA 1
ATOM 1389 C C . LEU A 1 171 ? 8.508 36.688 19.359 1 64.75 171 LEU A C 1
ATOM 1391 O O . LEU A 1 171 ? 7.395 37.188 19.188 1 64.75 171 LEU A O 1
ATOM 1395 N N . ARG A 1 172 ? 9.555 36.781 18.516 1 60.56 172 ARG A N 1
ATOM 1396 C CA . ARG A 1 172 ? 9.203 37.094 17.125 1 60.56 172 ARG A CA 1
ATOM 1397 C C . ARG A 1 172 ? 8.469 35.938 16.469 1 60.56 172 ARG A C 1
ATOM 1399 O O . ARG A 1 172 ? 8.992 34.844 16.391 1 60.56 172 ARG A O 1
ATOM 1406 N N . ALA A 1 173 ? 7.156 36.125 16.172 1 59.56 173 ALA A N 1
ATOM 1407 C CA . ALA A 1 173 ? 6.223 35.156 15.609 1 59.56 173 ALA A CA 1
ATOM 1408 C C . ALA A 1 173 ? 6.805 34.5 14.367 1 59.56 173 ALA A C 1
ATOM 1410 O O . ALA A 1 173 ? 6.66 33.281 14.172 1 59.56 173 ALA A O 1
ATOM 1411 N N . PHE A 1 174 ? 7.531 35.281 13.586 1 60.59 174 PHE A N 1
ATOM 1412 C CA . PHE A 1 174 ? 7.953 34.844 12.266 1 60.59 174 PHE A CA 1
ATOM 1413 C C . PHE A 1 174 ? 9 33.75 12.383 1 60.59 174 PHE A C 1
ATOM 1415 O O . PHE A 1 174 ? 8.977 32.781 11.617 1 60.59 174 PHE A O 1
ATOM 1422 N N . LYS A 1 175 ? 9.672 33.844 13.383 1 76.25 175 LYS A N 1
ATOM 1423 C CA . LYS A 1 175 ? 10.734 32.844 13.508 1 76.25 175 LYS A CA 1
ATOM 1424 C C . LYS A 1 175 ? 10.164 31.5 13.906 1 76.25 175 LYS A C 1
ATOM 1426 O O . LYS A 1 175 ? 10.609 30.469 13.398 1 76.25 175 LYS A O 1
ATOM 1431 N N . LEU A 1 176 ? 8.977 31.547 14.578 1 84.88 176 LEU A N 1
ATOM 1432 C CA . LEU A 1 176 ? 8.367 30.328 15.094 1 84.88 176 LEU A CA 1
ATOM 1433 C C . LEU A 1 176 ? 7.688 29.547 13.977 1 84.88 176 LEU A C 1
ATOM 1435 O O . LEU A 1 176 ? 7.668 28.312 14.008 1 84.88 176 LEU A O 1
ATOM 1439 N N . THR A 1 177 ? 7.203 30.281 13 1 91.81 177 THR A N 1
ATOM 1440 C CA . THR A 1 177 ? 6.387 29.641 11.977 1 91.81 177 THR A CA 1
ATOM 1441 C C . THR A 1 177 ? 7.191 29.422 10.703 1 91.81 177 THR A C 1
ATOM 1443 O O . THR A 1 177 ? 6.66 28.922 9.703 1 91.81 177 THR A O 1
ATOM 1446 N N . ASP A 1 178 ? 8.469 29.688 10.688 1 92.75 178 ASP A N 1
ATOM 1447 C CA . ASP A 1 178 ? 9.312 29.594 9.5 1 92.75 178 ASP A CA 1
ATOM 1448 C C . ASP A 1 178 ? 9.367 28.156 8.977 1 92.75 178 ASP A C 1
ATOM 1450 O O . ASP A 1 178 ? 9.25 27.922 7.773 1 92.75 178 ASP A O 1
ATOM 1454 N N . GLU A 1 179 ? 9.539 27.312 9.883 1 94.75 179 GLU A N 1
ATOM 1455 C CA . GLU A 1 179 ? 9.617 25.906 9.484 1 94.75 179 GLU A CA 1
ATOM 1456 C C . GLU A 1 179 ? 8.305 25.438 8.875 1 94.75 179 GLU A C 1
ATOM 1458 O O . GLU A 1 179 ? 8.305 24.688 7.887 1 94.75 179 GLU A O 1
ATOM 1463 N N . LEU A 1 180 ? 7.266 25.891 9.438 1 96.81 180 LEU A N 1
ATOM 1464 C CA . LEU A 1 180 ? 5.961 25.516 8.898 1 96.81 180 LEU A CA 1
ATOM 1465 C C . LEU A 1 180 ? 5.801 26.047 7.473 1 96.81 180 LEU A C 1
ATOM 1467 O O . LEU A 1 180 ? 5.262 25.344 6.609 1 96.81 180 LEU A O 1
ATOM 1471 N N . PHE A 1 181 ? 6.227 27.25 7.309 1 95.31 181 PHE A N 1
ATOM 1472 C CA . PHE A 1 181 ? 6.168 27.844 5.977 1 95.31 181 PHE A CA 1
ATOM 1473 C C . PHE A 1 181 ? 6.949 27 4.977 1 95.31 181 PHE A C 1
ATOM 1475 O O . PHE A 1 181 ? 6.422 26.625 3.924 1 95.31 181 PHE A O 1
ATOM 1482 N N . ASP A 1 182 ? 8.102 26.641 5.344 1 96.69 182 ASP A N 1
ATOM 1483 C CA . ASP A 1 182 ? 8.961 25.875 4.453 1 96.69 182 ASP A CA 1
ATOM 1484 C C . ASP A 1 182 ? 8.367 24.5 4.176 1 96.69 182 ASP A C 1
ATOM 1486 O O . ASP A 1 182 ? 8.32 24.047 3.025 1 96.69 182 ASP A O 1
ATOM 1490 N N . LEU A 1 183 ? 7.918 23.875 5.148 1 97.56 183 LEU A N 1
ATOM 1491 C CA . LEU A 1 183 ? 7.355 22.531 5.023 1 97.56 183 LEU A CA 1
ATOM 1492 C C . LEU A 1 183 ? 6.121 22.547 4.129 1 97.56 183 LEU A C 1
ATOM 1494 O O . LEU A 1 183 ? 5.965 21.672 3.266 1 97.56 183 LEU A O 1
ATOM 1498 N N . SER A 1 184 ? 5.27 23.516 4.324 1 97.75 184 SER A N 1
ATOM 1499 C CA . SER A 1 184 ? 4.039 23.578 3.543 1 97.75 184 SER A CA 1
ATOM 1500 C C . SER A 1 184 ? 4.328 23.906 2.08 1 97.75 184 SER A C 1
ATOM 1502 O O . SER A 1 184 ? 3.703 23.344 1.18 1 97.75 184 SER A O 1
ATOM 1504 N N . GLU A 1 185 ? 5.289 24.781 1.828 1 97.25 185 GLU A N 1
ATOM 1505 C CA . GLU A 1 185 ? 5.676 25.094 0.458 1 97.25 185 GLU A CA 1
ATOM 1506 C C . GLU A 1 185 ? 6.246 23.875 -0.254 1 97.25 185 GLU A C 1
ATOM 1508 O O . GLU A 1 185 ? 5.871 23.578 -1.392 1 97.25 185 GLU A O 1
ATOM 1513 N N . MET A 1 186 ? 7.078 23.234 0.406 1 97.38 186 MET A N 1
ATOM 1514 C CA . MET A 1 186 ? 7.695 22.031 -0.168 1 97.38 186 MET A CA 1
ATOM 1515 C C . MET A 1 186 ? 6.645 20.969 -0.463 1 97.38 186 MET A C 1
ATOM 1517 O O . MET A 1 186 ? 6.719 20.281 -1.488 1 97.38 186 MET A O 1
ATOM 1521 N N . ALA A 1 187 ? 5.758 20.797 0.448 1 98 187 ALA A N 1
ATOM 1522 C CA . ALA A 1 187 ? 4.715 19.797 0.272 1 98 187 ALA A CA 1
ATOM 1523 C C . ALA A 1 187 ? 3.832 20.125 -0.928 1 98 187 ALA A C 1
ATOM 1525 O O . ALA A 1 187 ? 3.488 19.25 -1.716 1 98 187 ALA A O 1
ATOM 1526 N N . MET A 1 188 ? 3.445 21.359 -1.043 1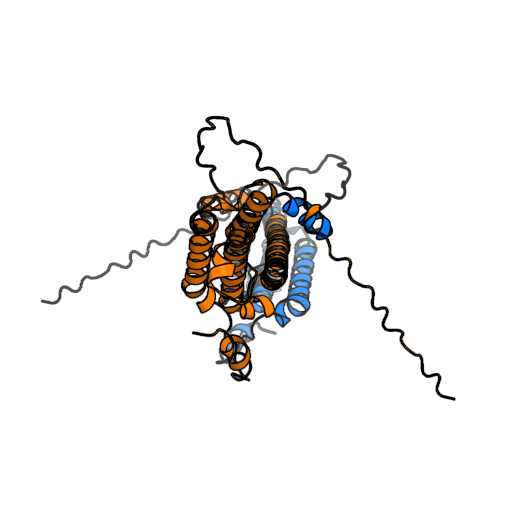 97.75 188 MET A N 1
ATOM 1527 C CA . MET A 1 188 ? 2.605 21.781 -2.16 1 97.75 188 MET A CA 1
ATOM 1528 C C . MET A 1 188 ? 3.336 21.609 -3.488 1 97.75 188 MET A C 1
ATOM 1530 O O . MET A 1 188 ? 2.752 21.141 -4.465 1 97.75 188 MET A O 1
ATOM 1534 N N . GLU A 1 189 ? 4.59 21.969 -3.504 1 96.94 189 GLU A N 1
ATOM 1535 C CA . GLU A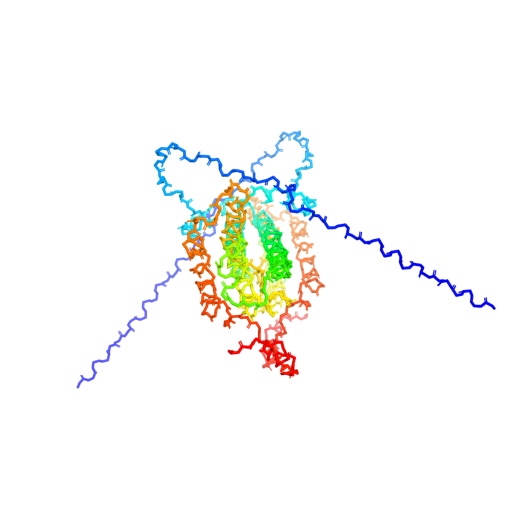 1 189 ? 5.406 21.797 -4.703 1 96.94 189 GLU A CA 1
ATOM 1536 C C . GLU A 1 189 ? 5.527 20.312 -5.078 1 96.94 189 GLU A C 1
ATOM 1538 O O . GLU A 1 189 ? 5.363 19.953 -6.242 1 96.94 189 GLU A O 1
ATOM 1543 N N . TYR A 1 190 ? 5.883 19.547 -4.117 1 97.31 190 TYR A N 1
ATOM 1544 C CA . TYR A 1 190 ? 6.008 18.125 -4.359 1 97.31 190 TYR A CA 1
ATOM 1545 C C . TYR A 1 190 ? 4.711 17.547 -4.914 1 97.31 190 TYR A C 1
ATOM 1547 O O . TYR A 1 190 ? 4.734 16.734 -5.852 1 97.31 190 TYR A O 1
ATOM 1555 N N . PHE A 1 191 ? 3.689 17.875 -4.316 1 97.38 191 PHE A N 1
ATOM 1556 C CA . PHE A 1 191 ? 2.381 17.422 -4.762 1 97.38 191 PHE A CA 1
ATOM 1557 C C . PHE A 1 191 ? 2.15 17.766 -6.227 1 97.38 191 PHE A C 1
ATOM 1559 O O . PHE A 1 191 ? 1.804 16.891 -7.031 1 97.38 191 PHE A O 1
ATOM 1566 N N . LYS A 1 192 ? 2.289 18.969 -6.625 1 96.19 192 LYS A N 1
ATOM 1567 C CA . LYS A 1 192 ? 2.018 19.453 -7.977 1 96.19 192 LYS A CA 1
ATOM 1568 C C . LYS A 1 192 ? 2.938 18.781 -8.992 1 96.19 192 LYS A C 1
ATOM 1570 O O . LYS A 1 192 ? 2.516 18.469 -10.109 1 96.19 192 LYS A O 1
ATOM 1575 N N . GLU A 1 193 ? 4.117 18.5 -8.57 1 95.62 193 GLU A N 1
ATOM 1576 C CA . GLU A 1 193 ? 5.113 18.016 -9.523 1 95.62 193 GLU A CA 1
ATOM 1577 C C . GLU A 1 193 ? 5.094 16.484 -9.602 1 95.62 193 GLU A C 1
ATOM 1579 O O . GLU A 1 193 ? 5.254 15.922 -10.68 1 95.62 193 GLU A O 1
ATOM 1584 N N . LYS A 1 194 ? 4.93 15.906 -8.453 1 94.88 194 LYS A N 1
ATOM 1585 C CA . LYS A 1 194 ? 5.219 14.477 -8.414 1 94.88 194 LYS A CA 1
ATOM 1586 C C . LYS A 1 194 ? 3.945 13.664 -8.203 1 94.88 194 LYS A C 1
ATOM 1588 O O . LYS A 1 194 ? 3.863 12.508 -8.625 1 94.88 194 LYS A O 1
ATOM 1593 N N . ILE A 1 195 ? 2.996 14.195 -7.625 1 95.25 195 ILE A N 1
ATOM 1594 C CA . ILE A 1 195 ? 1.845 13.391 -7.234 1 95.25 195 ILE A CA 1
ATOM 1595 C C . ILE A 1 195 ? 0.654 13.719 -8.133 1 95.25 195 ILE A C 1
ATOM 1597 O O . ILE A 1 195 ? 0.048 12.82 -8.727 1 95.25 195 ILE A O 1
ATOM 1601 N N . GLU A 1 196 ? 0.36 14.891 -8.383 1 93.31 196 GLU A N 1
ATOM 1602 C CA . GLU A 1 196 ? -0.866 15.344 -9.031 1 93.31 196 GLU A CA 1
ATOM 1603 C C . GLU A 1 196 ? -0.961 14.82 -10.461 1 93.31 196 GLU A C 1
ATOM 1605 O O . GLU A 1 196 ? -2.035 14.414 -10.906 1 93.31 196 GLU A O 1
ATOM 1610 N N . PRO A 1 197 ? 0.105 14.75 -11.188 1 92 197 PRO A N 1
ATOM 1611 C CA . PRO A 1 197 ? 0.012 14.289 -12.578 1 92 197 PRO A CA 1
ATOM 1612 C C . PRO A 1 197 ? -0.472 12.844 -12.688 1 92 197 PRO A C 1
ATOM 1614 O O . PRO A 1 197 ? -1.033 12.461 -13.719 1 92 197 PRO A O 1
ATOM 1617 N N . ALA A 1 198 ? -0.293 12.078 -11.672 1 89.88 198 ALA A N 1
ATOM 1618 C CA . ALA A 1 198 ? -0.652 10.664 -11.719 1 89.88 198 ALA A CA 1
ATOM 1619 C C . ALA A 1 198 ? -2.059 10.438 -11.164 1 89.88 198 ALA A C 1
ATOM 1621 O O . ALA A 1 198 ? -2.531 9.297 -11.102 1 89.88 198 ALA A O 1
ATOM 1622 N N . LEU A 1 199 ? -2.693 11.484 -10.773 1 90.62 199 LEU A N 1
ATOM 1623 C CA . LEU A 1 199 ? -4.008 11.359 -10.156 1 90.62 199 LEU A CA 1
ATOM 1624 C C . LEU A 1 199 ? -5.117 11.578 -11.18 1 90.62 199 LEU A C 1
ATOM 1626 O O . LEU A 1 199 ? -4.891 12.219 -12.219 1 90.62 199 LEU A O 1
ATOM 1630 N N . PRO A 1 200 ? -6.27 10.898 -10.977 1 84 200 PRO A N 1
ATOM 1631 C CA . PRO A 1 200 ? -7.406 11.148 -11.867 1 84 200 PRO A CA 1
ATOM 1632 C C . PRO A 1 200 ? -7.746 12.633 -12 1 84 200 PRO A C 1
ATOM 1634 O O . PRO A 1 200 ? -7.586 13.391 -11.047 1 84 200 PRO A O 1
ATOM 1637 N N . GLU A 1 201 ? -8.148 12.898 -13.234 1 80.25 201 GLU A N 1
ATOM 1638 C CA . GLU A 1 201 ? -8.531 14.289 -13.469 1 80.25 201 GLU A CA 1
ATOM 1639 C C . GLU A 1 201 ? -9.812 14.641 -12.727 1 80.25 201 GLU A C 1
ATOM 1641 O O . GLU A 1 201 ? -10.727 13.828 -12.633 1 80.25 201 GLU A O 1
ATOM 1646 N N . ILE A 1 202 ? -9.703 15.703 -12.055 1 71.94 202 ILE A N 1
ATOM 1647 C CA . ILE A 1 202 ? -10.883 16.188 -11.344 1 71.94 202 ILE A CA 1
ATOM 1648 C C . ILE A 1 202 ? -11.773 16.969 -12.297 1 71.94 202 ILE A C 1
ATOM 1650 O O . ILE A 1 202 ? -11.328 17.953 -12.914 1 71.94 202 ILE A O 1
ATOM 1654 N N . SER A 1 203 ? -12.688 16.312 -12.992 1 62.31 203 SER A N 1
ATOM 1655 C CA . SER A 1 203 ? -13.594 17.016 -13.891 1 62.31 203 SER A CA 1
ATOM 1656 C C . SER A 1 203 ? -14.32 18.156 -13.164 1 62.31 203 SER A C 1
ATOM 1658 O O . SER A 1 203 ? -14.922 17.938 -12.109 1 62.31 203 SER A O 1
ATOM 1660 N N . TYR A 1 204 ? -13.648 19.234 -13.102 1 50.97 204 TYR A N 1
ATOM 1661 C CA . TYR A 1 204 ? -14.367 20.391 -12.57 1 50.97 204 TYR A CA 1
ATOM 1662 C C . TYR A 1 204 ? -15.703 20.562 -13.281 1 50.97 204 TYR A C 1
ATOM 1664 O O . TYR A 1 204 ? -15.75 20.953 -14.453 1 50.97 204 TYR A O 1
ATOM 1672 N N . PHE A 1 205 ? -16.594 19.781 -13.344 1 43.59 205 PHE A N 1
ATOM 1673 C CA . PHE A 1 205 ? -17.812 20.359 -13.883 1 43.59 205 PHE A CA 1
ATOM 1674 C C . PHE A 1 205 ? -17.984 21.812 -13.422 1 43.59 205 PHE A C 1
ATOM 1676 O O . PHE A 1 205 ? -18.156 22.703 -14.234 1 43.59 205 PHE A O 1
ATOM 1683 N N . ASN A 1 206 ? -19.016 22.172 -12.32 1 36.78 206 ASN A N 1
ATOM 1684 C CA . ASN A 1 206 ? -19.438 23.547 -12.031 1 36.78 206 ASN A CA 1
ATOM 1685 C C . ASN A 1 206 ? -18.312 24.375 -11.445 1 36.78 206 ASN A C 1
ATOM 1687 O O . ASN A 1 206 ? -17.828 24.094 -10.344 1 36.78 206 ASN A O 1
ATOM 1691 N N . SER A 1 207 ? -17.297 24.906 -12.125 1 38.03 207 SER A N 1
ATOM 1692 C CA . SER A 1 207 ? -16.422 26.062 -11.961 1 38.03 207 SER A CA 1
ATOM 1693 C C . SER A 1 207 ? -16.984 27.047 -10.945 1 38.03 207 SER A C 1
ATOM 1695 O O . SER A 1 207 ? -16.359 28.078 -10.648 1 38.03 207 SER A O 1
ATOM 1697 N N . GLU A 1 208 ? -18.266 27.188 -10.719 1 37.25 208 GLU A N 1
ATOM 1698 C CA . GLU A 1 208 ? -18.922 28.234 -9.945 1 37.25 208 GLU A CA 1
ATOM 1699 C C . GLU A 1 208 ? -18.516 28.156 -8.477 1 37.25 208 GLU A C 1
ATOM 1701 O O . GLU A 1 208 ? -18.719 29.125 -7.723 1 37.25 208 GLU A O 1
ATOM 1706 N N . PHE A 1 209 ? -18.125 27.016 -7.957 1 36.31 209 PHE A N 1
ATOM 1707 C CA . PHE A 1 209 ? -18.031 27 -6.504 1 36.31 209 PHE A CA 1
ATOM 1708 C C . PHE A 1 209 ? -16.734 27.625 -6.027 1 36.31 209 PHE A C 1
ATOM 1710 O O . PHE A 1 209 ? -16.703 28.281 -4.984 1 36.31 209 PHE A O 1
ATOM 1717 N N . TRP A 1 210 ? -15.609 27.453 -6.617 1 39.5 210 TRP A N 1
ATOM 1718 C CA . TRP A 1 210 ? -14.375 28.031 -6.109 1 39.5 210 TRP A CA 1
ATOM 1719 C C . TRP A 1 210 ? -14.391 29.547 -6.234 1 39.5 210 TRP A C 1
ATOM 1721 O O . TRP A 1 210 ? -13.594 30.25 -5.598 1 39.5 210 TRP A O 1
ATOM 1731 N N . ASP A 1 211 ? -15.102 30.141 -7.113 1 38.09 211 ASP A N 1
ATOM 1732 C CA . ASP A 1 211 ? -15.18 31.594 -7.23 1 38.09 211 ASP A CA 1
ATOM 1733 C C . ASP A 1 211 ? -15.75 32.219 -5.961 1 38.09 211 ASP A C 1
ATOM 1735 O O . ASP A 1 211 ? -15.57 33.406 -5.711 1 38.09 211 ASP A O 1
ATOM 1739 N N . PHE A 1 212 ? -16.562 31.5 -5.207 1 34.31 212 PHE A N 1
ATOM 1740 C CA . PHE A 1 212 ? -17.219 32.156 -4.074 1 34.31 212 PHE A CA 1
ATOM 1741 C C . PHE A 1 212 ? -16.234 32.344 -2.932 1 34.31 212 PHE A C 1
ATOM 1743 O O . PHE A 1 212 ? -16.234 33.406 -2.279 1 34.31 212 PHE A O 1
ATOM 1750 N N . THR A 1 213 ? -15.352 31.359 -2.568 1 38.28 213 THR A N 1
ATOM 1751 C CA . THR A 1 213 ? -14.711 31.5 -1.266 1 38.28 213 THR A CA 1
ATOM 1752 C C . THR A 1 213 ? -13.539 32.469 -1.335 1 38.28 213 THR A C 1
ATOM 1754 O O . THR A 1 213 ? -13.164 33.062 -0.324 1 38.28 213 THR A O 1
ATOM 1757 N N . PHE A 1 214 ? -12.797 32.594 -2.428 1 37.34 214 PHE A N 1
ATOM 1758 C CA . PHE A 1 214 ? -11.633 33.469 -2.42 1 37.34 214 PHE A CA 1
ATOM 1759 C C . PHE A 1 214 ? -12.039 34.906 -2.629 1 37.34 214 PHE A C 1
ATOM 1761 O O . PHE A 1 214 ? -11.203 35.812 -2.557 1 37.34 214 PHE A O 1
ATOM 1768 N N . SER A 1 215 ? -13.211 35.156 -3.119 1 38 215 SER A N 1
ATOM 1769 C CA . SER A 1 215 ? -13.523 36.562 -3.338 1 38 215 SER A CA 1
ATOM 1770 C C . SER A 1 215 ? -13.477 37.344 -2.033 1 38 215 SER A C 1
ATOM 1772 O O . SER A 1 215 ? -13.469 38.594 -2.043 1 38 215 SER A O 1
ATOM 1774 N N . GLY A 1 216 ? -13.641 36.719 -0.849 1 35.41 216 GLY A N 1
ATOM 1775 C CA . GLY A 1 216 ? -13.695 37.562 0.341 1 35.41 216 GLY A CA 1
ATOM 1776 C C . GLY A 1 216 ? -12.328 37.844 0.922 1 35.41 216 GLY A C 1
ATOM 1777 O O . GLY A 1 216 ? -12.219 38.312 2.064 1 35.41 216 GLY A O 1
ATOM 1778 N N . LEU A 1 217 ? -11.195 37.25 0.454 1 33.31 217 LEU A N 1
ATOM 1779 C CA . LEU A 1 217 ? -9.961 37.75 1.053 1 33.31 217 LEU A CA 1
ATOM 1780 C C . LEU A 1 217 ? -9.641 39.156 0.55 1 33.31 217 LEU A C 1
ATOM 1782 O O . LEU A 1 217 ? -9.672 39.406 -0.657 1 33.31 217 LEU A O 1
ATOM 1786 N N . PRO A 1 218 ? -9.914 40.125 1.303 1 33.28 218 PRO A N 1
ATOM 1787 C CA . PRO A 1 218 ? -9.531 41.5 0.902 1 33.28 218 PRO A CA 1
ATOM 1788 C C . PRO A 1 218 ? -8.07 41.594 0.484 1 33.28 218 PRO A C 1
ATOM 1790 O O . PRO A 1 218 ? -7.219 40.875 1.008 1 33.28 218 PRO A O 1
ATOM 1793 N N . GLY A 1 219 ? -7.715 42.031 -0.831 1 25.97 219 GLY A N 1
ATOM 1794 C CA . GLY A 1 219 ? -6.445 42.656 -1.199 1 25.97 219 GLY A CA 1
ATOM 1795 C C . GLY A 1 219 ? -6.023 43.781 -0.256 1 25.97 219 GLY A C 1
ATOM 1796 O O . GLY A 1 219 ? -6.855 44.344 0.457 1 25.97 219 GLY A O 1
ATOM 1797 N N . MET B 1 1 ? 31.125 7.285 -47.281 1 22.44 1 MET B N 1
ATOM 1798 C CA . MET B 1 1 ? 31.281 5.867 -46.969 1 22.44 1 MET B CA 1
ATOM 1799 C C . MET B 1 1 ? 30.719 5.551 -45.594 1 22.44 1 MET B C 1
ATOM 1801 O O . MET B 1 1 ? 31.25 6.008 -44.562 1 22.44 1 MET B O 1
ATOM 1805 N N . VAL B 1 2 ? 29.375 5.594 -45.469 1 28.05 2 VAL B N 1
ATOM 1806 C CA . VAL B 1 2 ? 28.375 5.523 -44.406 1 28.05 2 VAL B CA 1
ATOM 1807 C C . VAL B 1 2 ? 28.5 4.195 -43.656 1 28.05 2 VAL B C 1
ATOM 1809 O O . VAL B 1 2 ? 28.422 3.125 -44.25 1 28.05 2 VAL B O 1
ATOM 1812 N N . LEU B 1 3 ? 29.391 4.16 -42.594 1 23.75 3 LEU B N 1
ATOM 1813 C CA . LEU B 1 3 ? 29.812 3.027 -41.781 1 23.75 3 LEU B CA 1
ATOM 1814 C C . LEU B 1 3 ? 28.594 2.32 -41.188 1 23.75 3 LEU B C 1
ATOM 1816 O O . LEU B 1 3 ? 27.75 2.959 -40.562 1 23.75 3 LEU B O 1
ATOM 1820 N N . THR B 1 4 ? 28.109 1.284 -41.812 1 24.31 4 THR B N 1
ATOM 1821 C CA . THR B 1 4 ? 27.062 0.311 -41.562 1 24.31 4 THR B CA 1
ATOM 1822 C C . THR B 1 4 ? 27.266 -0.345 -40.188 1 24.31 4 THR B C 1
ATOM 1824 O O . THR B 1 4 ? 28.203 -1.125 -40 1 24.31 4 THR B O 1
ATOM 1827 N N . ARG B 1 5 ? 27.297 0.48 -39.094 1 25.06 5 ARG B N 1
ATOM 1828 C CA . ARG B 1 5 ? 27.5 -0.08 -37.781 1 25.06 5 ARG B CA 1
ATOM 1829 C C . ARG B 1 5 ? 26.594 -1.285 -37.562 1 25.06 5 ARG B C 1
ATOM 1831 O O . ARG B 1 5 ? 25.359 -1.173 -37.625 1 25.06 5 ARG B O 1
ATOM 1838 N N . GLN B 1 6 ? 27 -2.467 -37.938 1 19.39 6 GLN B N 1
ATOM 1839 C CA . GLN B 1 6 ? 26.359 -3.762 -37.75 1 19.39 6 GLN B CA 1
ATOM 1840 C C . GLN B 1 6 ? 26.109 -4.043 -36.25 1 19.39 6 GLN B C 1
ATOM 1842 O O . GLN B 1 6 ? 27.047 -4.168 -35.469 1 19.39 6 GLN B O 1
ATOM 1847 N N . ALA B 1 7 ? 25.188 -3.338 -35.625 1 25.03 7 ALA B N 1
ATOM 1848 C CA . ALA B 1 7 ? 24.766 -3.641 -34.281 1 25.03 7 ALA B CA 1
ATOM 1849 C C . ALA B 1 7 ? 24.531 -5.137 -34.094 1 25.03 7 ALA B C 1
ATOM 1851 O O . ALA B 1 7 ? 23.703 -5.734 -34.781 1 25.03 7 ALA B O 1
ATOM 1852 N N . THR B 1 8 ? 25.578 -5.902 -33.844 1 22.75 8 THR B N 1
ATOM 1853 C CA . THR B 1 8 ? 25.562 -7.328 -33.531 1 22.75 8 THR B CA 1
ATOM 1854 C C . THR B 1 8 ? 24.594 -7.629 -32.406 1 22.75 8 THR B C 1
ATOM 1856 O O . THR B 1 8 ? 24.547 -6.906 -31.406 1 22.75 8 THR B O 1
ATOM 1859 N N . ALA B 1 9 ? 23.469 -8.312 -32.719 1 25 9 ALA B N 1
ATOM 1860 C CA . ALA B 1 9 ? 22.406 -8.992 -31.984 1 25 9 ALA B CA 1
ATOM 1861 C C . ALA B 1 9 ? 22.969 -9.922 -30.906 1 25 9 ALA B C 1
ATOM 1863 O O . ALA B 1 9 ? 23.547 -10.969 -31.219 1 25 9 ALA B O 1
ATOM 1864 N N . ALA B 1 10 ? 23.734 -9.359 -29.938 1 25.42 10 ALA B N 1
ATOM 1865 C CA . ALA B 1 10 ? 24.203 -10.25 -28.875 1 25.42 10 ALA B CA 1
ATOM 1866 C C . ALA B 1 10 ? 23.047 -11.109 -28.344 1 25.42 10 ALA B C 1
ATOM 1868 O O . ALA B 1 10 ? 22.078 -10.586 -27.812 1 25.42 10 ALA B O 1
ATOM 1869 N N . THR B 1 11 ? 22.672 -12.195 -28.969 1 21.61 11 THR B N 1
ATOM 1870 C CA . THR B 1 11 ? 21.766 -13.289 -28.641 1 21.61 11 THR B CA 1
ATOM 1871 C C . THR B 1 11 ? 22.062 -13.844 -27.25 1 21.61 11 THR B C 1
ATOM 1873 O O . THR B 1 11 ? 22.969 -14.664 -27.094 1 21.61 11 THR B O 1
ATOM 1876 N N . GLU B 1 12 ? 22.531 -13.07 -26.328 1 26.42 12 GLU B N 1
ATOM 1877 C CA . GLU B 1 12 ? 22.844 -13.828 -25.125 1 26.42 12 GLU B CA 1
ATOM 1878 C C . GLU B 1 12 ? 21.672 -14.711 -24.703 1 26.42 12 GLU B C 1
ATOM 1880 O O . GLU B 1 12 ? 20.531 -14.258 -24.672 1 26.42 12 GLU B O 1
ATOM 1885 N N . GLY B 1 13 ? 21.766 -15.961 -25.078 1 21 13 GLY B N 1
ATOM 1886 C CA . GLY B 1 13 ? 20.938 -17.062 -24.625 1 21 13 GLY B CA 1
ATOM 1887 C C . GLY B 1 13 ? 20.672 -17.016 -23.125 1 21 13 GLY B C 1
ATOM 1888 O O . GLY B 1 13 ? 21.594 -17.078 -22.312 1 21 13 GLY B O 1
ATOM 1889 N N . ARG B 1 14 ? 19.828 -16.219 -22.688 1 27.66 14 ARG B N 1
ATOM 1890 C CA . ARG B 1 14 ? 19.297 -16.297 -21.328 1 27.66 14 ARG B CA 1
ATOM 1891 C C . ARG B 1 14 ? 19.188 -17.75 -20.875 1 27.66 14 ARG B C 1
ATOM 1893 O O . ARG B 1 14 ? 18.594 -18.578 -21.562 1 27.66 14 ARG B O 1
ATOM 1900 N N . ALA B 1 15 ? 20.266 -18.266 -20.156 1 27.33 15 ALA B N 1
ATOM 1901 C CA . ALA B 1 15 ? 20.453 -19.531 -19.438 1 27.33 15 ALA B CA 1
ATOM 1902 C C . ALA B 1 15 ? 19.125 -20.031 -18.859 1 27.33 15 ALA B C 1
ATOM 1904 O O . ALA B 1 15 ? 18.359 -19.25 -18.281 1 27.33 15 ALA B O 1
ATOM 1905 N N . ALA B 1 16 ? 18.516 -21.078 -19.391 1 27.14 16 ALA B N 1
ATOM 1906 C CA . ALA B 1 16 ? 17.484 -21.984 -18.875 1 27.14 16 ALA B CA 1
ATOM 1907 C C . ALA B 1 16 ? 17.672 -22.234 -17.375 1 27.14 16 ALA B C 1
ATOM 1909 O O . ALA B 1 16 ? 18.656 -22.844 -16.969 1 27.14 16 ALA B O 1
ATOM 1910 N N . LEU B 1 17 ? 17.516 -21.312 -16.531 1 29.25 17 LEU B N 1
ATOM 1911 C CA . LEU B 1 17 ? 17.547 -21.609 -15.102 1 29.25 17 LEU B CA 1
ATOM 1912 C C . LEU B 1 17 ? 16.781 -22.891 -14.805 1 29.25 17 LEU B C 1
ATOM 1914 O O . LEU B 1 17 ? 15.57 -22.984 -15.055 1 29.25 17 LEU B O 1
ATOM 1918 N N . ALA B 1 18 ? 17.391 -24.031 -14.93 1 31.44 18 ALA B N 1
ATOM 1919 C CA . ALA B 1 18 ? 16.953 -25.359 -14.516 1 31.44 18 ALA B CA 1
ATOM 1920 C C . ALA B 1 18 ? 16.219 -25.312 -13.18 1 31.44 18 ALA B C 1
ATOM 1922 O O . ALA B 1 18 ? 16.656 -24.625 -12.25 1 31.44 18 ALA B O 1
ATOM 1923 N N . LEU B 1 19 ? 14.992 -25.656 -13.164 1 34.91 19 LEU B N 1
ATOM 1924 C CA . LEU B 1 19 ? 14.094 -25.859 -12.031 1 34.91 19 LEU B CA 1
ATOM 1925 C C . LEU B 1 19 ? 14.812 -26.578 -10.898 1 34.91 19 LEU B C 1
ATOM 1927 O O . LEU B 1 19 ? 14.25 -26.75 -9.812 1 34.91 19 LEU B O 1
ATOM 1931 N N . THR B 1 20 ? 16.047 -27.219 -11.195 1 33.88 20 THR B N 1
ATOM 1932 C CA . THR B 1 20 ? 16.625 -28.062 -10.148 1 33.88 20 THR B CA 1
ATOM 1933 C C . THR B 1 20 ? 17.031 -27.219 -8.945 1 33.88 20 THR B C 1
ATOM 1935 O O . THR B 1 20 ? 17.125 -27.719 -7.828 1 33.88 20 THR B O 1
ATOM 1938 N N . ASP B 1 21 ? 17.703 -26.156 -9.219 1 35 21 ASP B N 1
ATOM 1939 C CA . ASP B 1 21 ? 18.406 -25.531 -8.094 1 35 21 ASP B CA 1
ATOM 1940 C C . ASP B 1 21 ? 17.422 -24.766 -7.203 1 35 21 ASP B C 1
ATOM 1942 O O . ASP B 1 21 ? 17.828 -23.859 -6.477 1 35 21 ASP B O 1
ATOM 1946 N N . LEU B 1 22 ? 16.203 -24.859 -7.531 1 34.84 22 LEU B N 1
ATOM 1947 C CA . LEU B 1 22 ? 15.422 -24.125 -6.543 1 34.84 22 LEU B CA 1
ATOM 1948 C C . LEU B 1 22 ? 15.414 -24.859 -5.203 1 34.84 22 LEU B C 1
ATOM 1950 O O . LEU B 1 22 ? 15.086 -26.047 -5.145 1 34.84 22 LEU B O 1
ATOM 1954 N N . PRO B 1 23 ? 16.312 -24.625 -4.305 1 33.81 23 PRO B N 1
ATOM 1955 C CA . PRO B 1 23 ? 16.188 -25.297 -3.008 1 33.81 23 PRO B CA 1
ATOM 1956 C C . PRO B 1 23 ? 14.727 -25.484 -2.58 1 33.81 23 PRO B C 1
ATOM 1958 O O . PRO B 1 23 ? 13.922 -24.562 -2.721 1 33.81 23 PRO B O 1
ATOM 1961 N N . TYR B 1 24 ? 14.258 -26.688 -2.893 1 32.94 24 TYR B N 1
ATOM 1962 C CA . TYR B 1 24 ? 13 -27.031 -2.242 1 32.94 24 TYR B CA 1
ATOM 1963 C C . TYR B 1 24 ? 12.984 -26.547 -0.796 1 32.94 24 TYR B C 1
ATOM 1965 O O . TYR B 1 24 ? 13.836 -26.953 0.007 1 32.94 24 TYR B O 1
ATOM 1973 N N . ARG B 1 25 ? 12.562 -25.531 -0.505 1 34.72 25 ARG B N 1
ATOM 1974 C CA . ARG B 1 25 ? 12.32 -25.172 0.888 1 34.72 25 ARG B CA 1
ATOM 1975 C C . ARG B 1 25 ? 11.5 -26.25 1.594 1 34.72 25 ARG B C 1
ATOM 1977 O O . ARG B 1 25 ? 10.344 -26.484 1.245 1 34.72 25 ARG B O 1
ATOM 1984 N N . SER B 1 26 ? 12.203 -27.406 1.89 1 30.19 26 SER B N 1
ATOM 1985 C CA . SER B 1 26 ? 11.5 -28.406 2.674 1 30.19 26 SER B CA 1
ATOM 1986 C C . SER B 1 26 ? 10.578 -27.766 3.707 1 30.19 26 SER B C 1
ATOM 1988 O O . SER B 1 26 ? 10.961 -26.797 4.367 1 30.19 26 SER B O 1
ATOM 1990 N N . PRO B 1 27 ? 9.375 -28 3.545 1 34.22 27 PRO B N 1
ATOM 1991 C CA . PRO B 1 27 ? 8.547 -27.562 4.668 1 34.22 27 PRO B CA 1
ATOM 1992 C C . PRO B 1 27 ? 9.055 -28.078 6.012 1 34.22 27 PRO B C 1
ATOM 1994 O O . PRO B 1 27 ? 9.523 -29.219 6.102 1 34.22 27 PRO B O 1
ATOM 1997 N N . ARG B 1 28 ? 9.727 -27.438 6.875 1 32.12 28 ARG B N 1
ATOM 1998 C CA . ARG B 1 28 ? 10.039 -27.875 8.234 1 32.12 28 ARG B CA 1
ATOM 1999 C C . ARG B 1 28 ? 8.891 -28.688 8.82 1 32.12 28 ARG B C 1
ATOM 2001 O O . ARG B 1 28 ? 7.719 -28.312 8.664 1 32.12 28 ARG B O 1
ATOM 2008 N N . PRO B 1 29 ? 9.086 -29.969 9.156 1 31.02 29 PRO B N 1
ATOM 2009 C CA . PRO B 1 29 ? 8.078 -30.75 9.875 1 31.02 29 PRO B CA 1
ATOM 2010 C C . PRO B 1 29 ? 7.453 -29.984 11.039 1 31.02 29 PRO B C 1
ATOM 2012 O O . PRO B 1 29 ? 8.172 -29.391 11.844 1 31.02 29 PRO B O 1
ATOM 2015 N N . SER B 1 30 ? 6.219 -29.484 11.031 1 33.44 30 SER B N 1
ATOM 2016 C CA . SER B 1 30 ? 5.48 -28.906 12.141 1 33.44 30 SER B CA 1
ATOM 2017 C C . SER B 1 30 ? 5.18 -29.938 13.219 1 33.44 30 SER B C 1
ATOM 2019 O O . SER B 1 30 ? 4.215 -30.703 13.094 1 33.44 30 SER B O 1
ATOM 2021 N N . THR B 1 31 ? 6.031 -30.875 13.719 1 31.67 31 THR B N 1
ATOM 2022 C CA . THR B 1 31 ? 5.645 -31.812 14.766 1 31.67 31 THR B CA 1
ATOM 2023 C C . THR B 1 31 ? 4.902 -31.094 15.891 1 31.67 31 THR B C 1
ATOM 2025 O O . THR B 1 31 ? 4.305 -31.734 16.766 1 31.67 31 THR B O 1
ATOM 2028 N N . SER B 1 32 ? 5.578 -30.078 16.641 1 33.72 32 SER B N 1
ATOM 2029 C CA . SER B 1 32 ? 5.086 -29.812 17.984 1 33.72 32 SER B CA 1
ATOM 2030 C C . SER B 1 32 ? 3.586 -29.531 17.984 1 33.72 32 SER B C 1
ATOM 2032 O O . SER B 1 32 ? 3.039 -29.062 16.984 1 33.72 32 SER B O 1
ATOM 2034 N N . THR B 1 33 ? 2.666 -30.203 18.797 1 33.31 33 THR B N 1
ATOM 2035 C CA . THR B 1 33 ? 1.301 -29.953 19.234 1 33.31 33 THR B CA 1
ATOM 2036 C C . THR B 1 33 ? 1.046 -28.453 19.375 1 33.31 33 THR B C 1
ATOM 2038 O O . THR B 1 33 ? 1.193 -27.875 20.453 1 33.31 33 THR B O 1
ATOM 2041 N N . ALA B 1 34 ? 1.799 -27.641 18.859 1 34.41 34 ALA B N 1
ATOM 2042 C CA . ALA B 1 34 ? 1.816 -26.203 19.078 1 34.41 34 ALA B CA 1
ATOM 2043 C C . ALA B 1 34 ? 0.407 -25.609 19.016 1 34.41 34 ALA B C 1
ATOM 2045 O O . ALA B 1 34 ? -0.343 -25.891 18.078 1 34.41 34 ALA B O 1
ATOM 2046 N N . GLN B 1 35 ? -0.343 -25.5 20.141 1 35.03 35 GLN B N 1
ATOM 2047 C CA . GLN B 1 35 ? -1.587 -24.766 20.359 1 35.03 35 GLN B CA 1
ATOM 2048 C C . GLN B 1 35 ? -1.762 -23.656 19.312 1 35.03 35 GLN B C 1
ATOM 2050 O O . GLN B 1 35 ? -0.845 -22.875 19.078 1 35.03 35 GLN B O 1
ATOM 2055 N N . VAL B 1 36 ? -2.402 -23.828 18.281 1 36.12 36 VAL B N 1
ATOM 2056 C CA . VAL B 1 36 ? -2.863 -22.891 17.266 1 36.12 36 VAL B CA 1
ATOM 2057 C C . VAL B 1 36 ? -3.129 -21.516 17.891 1 36.12 36 VAL B C 1
ATOM 2059 O O . VAL B 1 36 ? -4.172 -21.312 18.516 1 36.12 36 VAL B O 1
ATOM 2062 N N . GLN B 1 37 ? -2.443 -21.109 18.953 1 37.81 37 GLN B N 1
ATOM 2063 C CA . GLN B 1 37 ? -2.688 -19.75 19.422 1 37.81 37 GLN B CA 1
ATOM 2064 C C . GLN B 1 37 ? -3.16 -18.859 18.281 1 37.81 37 GLN B C 1
ATOM 2066 O O . GLN B 1 37 ? -2.557 -18.844 17.203 1 37.81 37 GLN B O 1
ATOM 2071 N N . GLU B 1 38 ? -4.379 -18.766 18.172 1 41.44 38 GLU B N 1
ATOM 2072 C CA . GLU B 1 38 ? -5.016 -17.844 17.234 1 41.44 38 GLU B CA 1
ATOM 2073 C C . GLU B 1 38 ? -4.094 -16.672 16.906 1 41.44 38 GLU B C 1
ATOM 2075 O O . GLU B 1 38 ? -3.797 -15.852 17.781 1 41.44 38 GLU B O 1
ATOM 2080 N N . LYS B 1 39 ? -2.947 -16.984 16.391 1 45.78 39 LYS B N 1
ATOM 2081 C CA . LYS B 1 39 ? -2.055 -15.93 15.922 1 45.78 39 LYS B CA 1
ATOM 2082 C C . LYS B 1 39 ? -2.824 -14.648 15.633 1 45.78 39 LYS B C 1
ATOM 2084 O O . LYS B 1 39 ? -3.803 -14.656 14.883 1 45.78 39 LYS B O 1
ATOM 2089 N N . LEU B 1 40 ? -3.141 -13.906 16.656 1 47.78 40 LEU B N 1
ATOM 2090 C CA . LEU B 1 40 ? -3.691 -12.57 16.469 1 47.78 40 LEU B CA 1
ATOM 2091 C C . LEU B 1 40 ? -3.176 -11.938 15.18 1 47.78 40 LEU B C 1
ATOM 2093 O O . LEU B 1 40 ? -1.976 -11.688 15.039 1 47.78 40 LEU B O 1
ATOM 2097 N N . HIS B 1 41 ? -3.684 -12.383 14.062 1 60.22 41 HIS B N 1
ATOM 2098 C CA . HIS B 1 41 ? -3.338 -11.836 12.758 1 60.22 41 HIS B CA 1
ATOM 2099 C C . HIS B 1 41 ? -3.656 -10.344 12.68 1 60.22 41 HIS B C 1
ATOM 2101 O O . HIS B 1 41 ? -4.754 -9.922 13.047 1 60.22 41 HIS B O 1
ATOM 2107 N N . ILE B 1 42 ? -2.623 -9.578 12.648 1 60.97 42 ILE B N 1
ATOM 2108 C CA . ILE B 1 42 ? -2.725 -8.133 12.5 1 60.97 42 ILE B CA 1
ATOM 2109 C C . ILE B 1 42 ? -3.953 -7.781 11.664 1 60.97 42 ILE B C 1
ATOM 2111 O O . ILE B 1 42 ? -4.66 -6.816 11.969 1 60.97 42 ILE B O 1
ATOM 2115 N N . LEU B 1 43 ? -4.273 -8.688 10.742 1 65.94 43 LEU B N 1
ATOM 2116 C CA . LEU B 1 43 ? -5.363 -8.391 9.82 1 65.94 43 LEU B CA 1
ATOM 2117 C C . LEU B 1 43 ? -6.715 -8.602 10.484 1 65.94 43 LEU B C 1
ATOM 2119 O O . LEU B 1 43 ? -7.738 -8.117 10 1 65.94 43 LEU B O 1
ATOM 2123 N N . SER B 1 44 ? -6.586 -9.336 11.555 1 65.5 44 SER B N 1
ATOM 2124 C CA . SER B 1 44 ? -7.848 -9.578 12.25 1 65.5 44 SER B CA 1
ATOM 2125 C C . SER B 1 44 ? -8.094 -8.547 13.344 1 65.5 44 SER B C 1
ATOM 2127 O O . SER B 1 44 ? -9.18 -8.492 13.922 1 65.5 44 SER B O 1
ATOM 2129 N N . LEU B 1 45 ? -7.066 -7.773 13.539 1 68.06 45 LEU B N 1
ATOM 2130 C CA . LEU B 1 45 ? -7.219 -6.734 14.555 1 68.06 45 LEU B CA 1
ATOM 2131 C C . LEU B 1 45 ? -8.109 -5.605 14.047 1 68.06 45 LEU B C 1
ATOM 2133 O O . LEU B 1 45 ? -7.984 -5.176 12.898 1 68.06 45 LEU B O 1
ATOM 2137 N N . PRO B 1 46 ? -9.016 -5.281 14.953 1 71.62 46 PRO B N 1
ATOM 2138 C CA . PRO B 1 46 ? -9.773 -4.09 14.57 1 71.62 46 PRO B CA 1
ATOM 2139 C C . PRO B 1 46 ? -8.875 -2.906 14.219 1 71.62 46 PRO B C 1
ATOM 2141 O O . PRO B 1 46 ? -7.816 -2.73 14.828 1 71.62 46 PRO B O 1
ATOM 2144 N N . PRO B 1 47 ? -9.258 -2.293 13.156 1 74.94 47 PRO B N 1
ATOM 2145 C CA . PRO B 1 47 ? -8.469 -1.129 12.75 1 74.94 47 PRO B CA 1
ATOM 2146 C C . PRO B 1 47 ? -8.164 -0.187 13.906 1 74.94 47 PRO B C 1
ATOM 2148 O O . PRO B 1 47 ? -7.125 0.481 13.906 1 74.94 47 PRO B O 1
ATOM 2151 N N . GLU B 1 48 ? -9.016 -0.277 14.836 1 76.56 48 GLU B N 1
ATOM 2152 C CA . GLU B 1 48 ? -8.883 0.636 15.969 1 76.56 48 GLU B CA 1
ATOM 2153 C C . GLU B 1 48 ? -7.617 0.336 16.766 1 76.56 48 GLU B C 1
ATOM 2155 O O . GLU B 1 48 ? -6.996 1.245 17.328 1 76.56 48 GLU B O 1
ATOM 2160 N N . ILE B 1 49 ? -7.344 -0.87 16.828 1 77.81 49 ILE B N 1
AT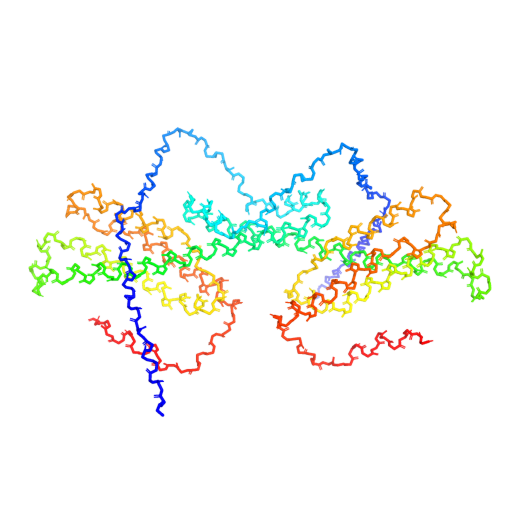OM 2161 C CA . ILE B 1 49 ? -6.156 -1.256 17.578 1 77.81 49 ILE B CA 1
ATOM 2162 C C . ILE B 1 49 ? -4.902 -0.783 16.859 1 77.81 49 ILE B C 1
ATOM 2164 O O . ILE B 1 49 ? -3.98 -0.245 17.469 1 77.81 49 ILE B O 1
ATOM 2168 N N . LEU B 1 50 ? -4.879 -0.927 15.539 1 82.12 50 LEU B N 1
ATOM 2169 C CA . LEU B 1 50 ? -3.748 -0.447 14.75 1 82.12 50 LEU B CA 1
ATOM 2170 C C . LEU B 1 50 ? -3.623 1.07 14.852 1 82.12 50 LEU B C 1
ATOM 2172 O O . LEU B 1 50 ? -2.516 1.599 14.969 1 82.12 50 LEU B O 1
ATOM 2176 N N . GLU B 1 51 ? -4.781 1.66 14.781 1 83.5 51 GLU B N 1
ATOM 2177 C CA . GLU B 1 51 ? -4.805 3.113 14.93 1 83.5 51 GLU B CA 1
ATOM 2178 C C . GLU B 1 51 ? -4.184 3.547 16.25 1 83.5 51 GLU B C 1
ATOM 2180 O O . GLU B 1 51 ? -3.412 4.508 16.297 1 83.5 51 GLU B O 1
ATOM 2185 N N . HIS B 1 52 ? -4.512 2.814 17.25 1 83.19 52 HIS B N 1
ATOM 2186 C CA . HIS B 1 52 ? -3.99 3.146 18.578 1 83.19 52 HIS B CA 1
ATOM 2187 C C . HIS B 1 52 ? -2.473 2.992 18.625 1 83.19 52 HIS B C 1
ATOM 2189 O O . HIS B 1 52 ? -1.781 3.807 19.234 1 83.19 52 HIS B O 1
ATOM 2195 N N . ILE B 1 53 ? -1.991 2.051 18.016 1 83.12 53 ILE B N 1
ATOM 2196 C CA . ILE B 1 53 ? -0.552 1.812 17.984 1 83.12 53 ILE B CA 1
ATOM 2197 C C . ILE B 1 53 ? 0.143 2.914 17.188 1 83.12 53 ILE B C 1
ATOM 2199 O O . ILE B 1 53 ? 1.168 3.447 17.625 1 83.12 53 ILE B O 1
ATOM 2203 N N . ILE B 1 54 ? -0.438 3.27 16.125 1 86.81 54 ILE B N 1
ATOM 2204 C CA . ILE B 1 54 ? 0.163 4.262 15.242 1 86.81 54 ILE B CA 1
ATOM 2205 C C . ILE B 1 54 ? 0.037 5.648 15.867 1 86.81 54 ILE B C 1
ATOM 2207 O O . ILE B 1 54 ? 0.873 6.523 15.617 1 86.81 54 ILE B O 1
ATOM 2211 N N . ASP B 1 55 ? -0.936 5.734 16.719 1 85.88 55 ASP B N 1
ATOM 2212 C CA . ASP B 1 55 ? -1.217 7.023 17.328 1 85.88 55 ASP B CA 1
ATOM 2213 C C . ASP B 1 55 ? -0.075 7.453 18.25 1 85.88 55 ASP B C 1
ATOM 2215 O O . ASP B 1 55 ? 0.04 8.633 18.609 1 85.88 55 ASP B O 1
ATOM 2219 N N . PHE B 1 56 ? 0.728 6.578 18.641 1 86.06 56 PHE B N 1
ATOM 2220 C CA . PHE B 1 56 ? 1.83 6.895 19.531 1 86.06 56 PHE B CA 1
ATOM 2221 C C . PHE B 1 56 ? 3.029 7.426 18.75 1 86.06 56 PHE B C 1
ATOM 2223 O O . PHE B 1 56 ? 3.973 7.957 19.344 1 86.06 56 PHE B O 1
ATOM 2230 N N . LEU B 1 57 ? 2.99 7.391 17.516 1 90.06 57 LEU B N 1
ATOM 2231 C CA . LEU B 1 57 ? 4.113 7.824 16.688 1 90.06 57 LEU B CA 1
ATOM 2232 C C . LEU B 1 57 ? 3.959 9.289 16.281 1 90.06 57 LEU B C 1
ATOM 2234 O O . LEU B 1 57 ? 2.84 9.773 16.109 1 90.06 57 LEU B O 1
ATOM 2238 N N . PRO B 1 58 ? 5.129 10 16.172 1 93.44 58 PRO B N 1
ATOM 2239 C CA . PRO B 1 58 ? 5.043 11.289 15.492 1 93.44 58 PRO B CA 1
ATOM 2240 C C . PRO B 1 58 ? 4.461 11.172 14.078 1 93.44 58 PRO B C 1
ATOM 2242 O O . PRO B 1 58 ? 4.605 10.125 13.438 1 93.44 58 PRO B O 1
ATOM 2245 N N . TYR B 1 59 ? 3.869 12.188 13.664 1 94.75 59 TYR B N 1
ATOM 2246 C CA . TYR B 1 59 ? 3.16 12.133 12.391 1 94.75 59 TYR B CA 1
ATOM 2247 C C . TYR B 1 59 ? 4.129 11.938 11.234 1 94.75 59 TYR B C 1
ATOM 2249 O O . TYR B 1 59 ? 3.789 11.305 10.227 1 94.75 59 TYR B O 1
ATOM 2257 N N . GLN B 1 60 ? 5.293 12.422 11.383 1 94.25 60 GLN B N 1
ATOM 2258 C CA . GLN B 1 60 ? 6.309 12.148 10.375 1 94.25 60 GLN B CA 1
ATOM 2259 C C . GLN B 1 60 ? 6.555 10.648 10.242 1 94.25 60 GLN B C 1
ATOM 2261 O O . GLN B 1 60 ? 6.738 10.148 9.125 1 94.25 60 GLN B O 1
ATOM 2266 N N . GLU B 1 61 ? 6.574 10.016 11.352 1 92.25 61 GLU B N 1
ATOM 2267 C CA . GLU B 1 61 ? 6.773 8.57 11.344 1 92.25 61 GLU B CA 1
ATOM 2268 C C . GLU B 1 61 ? 5.543 7.844 10.805 1 92.25 61 GLU B C 1
ATOM 2270 O O . GLU B 1 61 ? 5.664 6.801 10.156 1 92.25 61 GLU B O 1
ATOM 2275 N N . VAL B 1 62 ? 4.414 8.367 11.141 1 93.56 62 VAL B N 1
ATOM 2276 C CA . VAL B 1 62 ? 3.188 7.809 10.586 1 93.56 62 VAL B CA 1
ATOM 2277 C C . VAL B 1 62 ? 3.24 7.863 9.062 1 93.56 62 VAL B C 1
ATOM 2279 O O . VAL B 1 62 ? 2.902 6.891 8.383 1 93.56 62 VAL B O 1
ATOM 2282 N N . ALA B 1 63 ? 3.707 8.961 8.531 1 94.62 63 ALA B N 1
ATOM 2283 C CA . ALA B 1 63 ? 3.877 9.102 7.086 1 94.62 63 ALA B CA 1
ATOM 2284 C C . ALA B 1 63 ? 4.906 8.102 6.559 1 94.62 63 ALA B C 1
ATOM 2286 O O . ALA B 1 63 ? 4.746 7.559 5.461 1 94.62 63 ALA B O 1
ATOM 2287 N N . HIS B 1 64 ? 5.863 7.91 7.363 1 91.38 64 HIS B N 1
ATOM 2288 C CA . HIS B 1 64 ? 6.902 6.965 6.973 1 91.38 64 HIS B CA 1
ATOM 2289 C C . HIS B 1 64 ? 6.359 5.539 6.934 1 91.38 64 HIS B C 1
ATOM 2291 O O . HIS B 1 64 ? 6.746 4.746 6.074 1 91.38 64 HIS B O 1
ATOM 2297 N N . VAL B 1 65 ? 5.559 5.188 7.91 1 89.81 65 VAL B N 1
ATOM 2298 C CA . VAL B 1 65 ? 4.906 3.881 7.93 1 89.81 65 VAL B CA 1
ATOM 2299 C C . VAL B 1 65 ? 4.172 3.654 6.609 1 89.81 65 VAL B C 1
ATOM 2301 O O . VAL B 1 65 ? 4.203 2.551 6.059 1 89.81 65 VAL B O 1
ATOM 2304 N N . ARG B 1 66 ? 3.512 4.656 6.062 1 93.19 66 ARG B N 1
ATOM 2305 C CA . ARG B 1 66 ? 2.812 4.555 4.785 1 93.19 66 ARG B CA 1
ATOM 2306 C C . ARG B 1 66 ? 3.781 4.223 3.656 1 93.19 66 ARG B C 1
ATOM 2308 O O . ARG B 1 66 ? 3.52 3.33 2.848 1 93.19 66 ARG B O 1
ATOM 2315 N N . LEU B 1 67 ? 4.871 4.957 3.658 1 90.75 67 LEU B N 1
ATOM 2316 C CA . LEU B 1 67 ? 5.848 4.777 2.59 1 90.75 67 LEU B CA 1
ATOM 2317 C C . LEU B 1 67 ? 6.438 3.371 2.623 1 90.75 67 LEU B C 1
ATOM 2319 O O . LEU B 1 67 ? 6.582 2.73 1.579 1 90.75 67 LEU B O 1
ATOM 2323 N N . VAL B 1 68 ? 6.754 2.959 3.758 1 88.88 68 VAL B N 1
ATOM 2324 C CA . VAL B 1 68 ? 7.305 1.619 3.932 1 88.88 68 VAL B CA 1
ATOM 2325 C C . VAL B 1 68 ? 6.273 0.577 3.504 1 88.88 68 VAL B C 1
ATOM 2327 O O . VAL B 1 68 ? 6.605 -0.385 2.807 1 88.88 68 VAL B O 1
ATOM 2330 N N . SER B 1 69 ? 5.051 0.804 3.975 1 90.19 69 SER B N 1
ATOM 2331 C CA . SER B 1 69 ? 3.971 -0.112 3.621 1 90.19 69 SER B CA 1
ATOM 2332 C C . SER B 1 69 ? 3.781 -0.184 2.109 1 90.19 69 SER B C 1
ATOM 2334 O O . SER B 1 69 ? 3.59 -1.268 1.553 1 90.19 69 SER B O 1
ATOM 2336 N N . LYS B 1 70 ? 3.852 0.902 1.459 1 92.06 70 LYS B N 1
ATOM 2337 C CA . LYS B 1 70 ? 3.725 0.939 0.005 1 92.06 70 LYS B CA 1
ATOM 2338 C C . LYS B 1 70 ? 4.859 0.172 -0.665 1 92.06 70 LYS B C 1
ATOM 2340 O O . LYS B 1 70 ? 4.637 -0.568 -1.625 1 92.06 70 LYS B O 1
ATOM 2345 N N . ARG B 1 71 ? 5.992 0.366 -0.164 1 89.94 71 ARG B N 1
ATOM 2346 C CA . ARG B 1 71 ? 7.156 -0.313 -0.723 1 89.94 71 ARG B CA 1
ATOM 2347 C C . ARG B 1 71 ? 7.031 -1.825 -0.57 1 89.94 71 ARG B C 1
ATOM 2349 O O . ARG B 1 71 ? 7.297 -2.574 -1.514 1 89.94 71 ARG B O 1
ATOM 2356 N N . PHE B 1 72 ? 6.664 -2.24 0.583 1 91 72 PHE B N 1
ATOM 2357 C CA . PHE B 1 72 ? 6.488 -3.668 0.827 1 91 72 PHE B CA 1
ATOM 2358 C C . PHE B 1 72 ? 5.414 -4.246 -0.086 1 91 72 PHE B C 1
ATOM 2360 O O . PHE B 1 72 ? 5.586 -5.336 -0.641 1 91 72 PHE B O 1
ATOM 2367 N N . ASN B 1 73 ? 4.344 -3.555 -0.158 1 93.31 73 ASN B N 1
ATOM 2368 C CA . ASN B 1 73 ? 3.268 -3.988 -1.041 1 93.31 73 ASN B CA 1
ATOM 2369 C C . ASN B 1 73 ? 3.746 -4.125 -2.484 1 93.31 73 ASN B C 1
ATOM 2371 O O . ASN B 1 73 ? 3.438 -5.109 -3.154 1 93.31 73 ASN B O 1
ATOM 2375 N N . ASP B 1 74 ? 4.512 -3.184 -2.92 1 93.06 74 ASP B N 1
ATOM 2376 C CA . ASP B 1 74 ? 4.992 -3.186 -4.297 1 93.06 74 ASP B CA 1
ATOM 2377 C C . ASP B 1 74 ? 5.957 -4.348 -4.543 1 93.06 74 ASP B C 1
ATOM 2379 O O . ASP B 1 74 ? 5.852 -5.043 -5.551 1 93.06 74 ASP B O 1
ATOM 2383 N N . VAL B 1 75 ? 6.859 -4.52 -3.707 1 92.5 75 VAL B N 1
ATOM 2384 C CA . VAL B 1 75 ? 7.863 -5.566 -3.852 1 92.5 75 VAL B CA 1
ATOM 2385 C C . VAL B 1 75 ? 7.195 -6.938 -3.789 1 92.5 75 VAL B C 1
ATOM 2387 O O . VAL B 1 75 ? 7.465 -7.805 -4.625 1 92.5 75 VAL B O 1
ATOM 2390 N N . ALA B 1 76 ? 6.359 -7.117 -2.791 1 93.81 76 ALA B N 1
ATOM 2391 C CA . ALA B 1 76 ? 5.664 -8.391 -2.646 1 93.81 76 ALA B CA 1
ATOM 2392 C C . ALA B 1 76 ? 4.777 -8.672 -3.855 1 93.81 76 ALA B C 1
ATOM 2394 O O . ALA B 1 76 ? 4.75 -9.797 -4.367 1 93.81 76 ALA B O 1
ATOM 2395 N N . GLY B 1 77 ? 4.012 -7.629 -4.254 1 96.44 77 GLY B N 1
ATOM 2396 C CA . GLY B 1 77 ? 3.184 -7.777 -5.438 1 96.44 77 GLY B CA 1
ATOM 2397 C C . GLY B 1 77 ? 3.979 -8.141 -6.68 1 96.44 77 GLY B C 1
ATOM 2398 O O . GLY B 1 77 ? 3.553 -8.984 -7.469 1 96.44 77 GLY B O 1
ATOM 2399 N N . GLY B 1 78 ? 5.098 -7.531 -6.82 1 95.06 78 GLY B N 1
ATOM 2400 C CA . GLY B 1 78 ? 5.977 -7.852 -7.934 1 95.06 78 GLY B CA 1
ATOM 2401 C C . GLY B 1 78 ? 6.48 -9.281 -7.906 1 95.06 78 GLY B C 1
ATOM 2402 O O . GLY B 1 78 ? 6.527 -9.953 -8.938 1 95.06 78 GLY B O 1
ATOM 2403 N N . LEU B 1 79 ? 6.852 -9.695 -6.797 1 94.81 79 LEU B N 1
ATOM 2404 C CA . LEU B 1 79 ? 7.352 -11.055 -6.629 1 94.81 79 LEU B CA 1
ATOM 2405 C C . LEU B 1 79 ? 6.273 -12.078 -6.965 1 94.81 79 LEU B C 1
ATOM 2407 O O . LEU B 1 79 ? 6.539 -13.055 -7.672 1 94.81 79 LEU B O 1
ATOM 2411 N N . LEU B 1 80 ? 5.086 -11.867 -6.48 1 97.44 80 LEU B N 1
ATOM 2412 C CA . LEU B 1 80 ? 3.975 -12.773 -6.754 1 97.44 80 LEU B CA 1
ATOM 2413 C C . LEU B 1 80 ? 3.684 -12.836 -8.25 1 97.44 80 LEU B C 1
ATOM 2415 O O . LEU B 1 80 ? 3.535 -13.922 -8.812 1 97.44 80 LEU B O 1
ATOM 2419 N N . THR B 1 81 ? 3.676 -11.68 -8.852 1 97.81 81 THR B N 1
ATOM 2420 C CA . THR B 1 81 ? 3.355 -11.594 -10.266 1 97.81 81 THR B CA 1
ATOM 2421 C C . THR B 1 81 ? 4.445 -12.258 -11.109 1 97.81 81 THR B C 1
ATOM 2423 O O . THR B 1 81 ? 4.148 -13.031 -12.023 1 97.81 81 THR B O 1
ATOM 2426 N N . ALA B 1 82 ? 5.652 -12.031 -10.766 1 96.56 82 ALA B N 1
ATOM 2427 C CA . ALA B 1 82 ? 6.773 -12.617 -11.5 1 96.56 82 ALA B CA 1
ATOM 2428 C C . ALA B 1 82 ? 6.781 -14.141 -11.367 1 96.56 82 ALA B C 1
ATOM 2430 O O . ALA B 1 82 ? 7.027 -14.844 -12.352 1 96.56 82 ALA B O 1
ATOM 2431 N N . THR B 1 83 ? 6.527 -14.57 -10.219 1 97.44 83 THR B N 1
ATOM 2432 C CA . THR B 1 83 ? 6.516 -16.016 -9.992 1 97.44 83 THR B CA 1
ATOM 2433 C C . THR B 1 83 ? 5.367 -16.672 -10.75 1 97.44 83 THR B C 1
ATOM 2435 O O . THR B 1 83 ? 5.539 -17.734 -11.352 1 97.44 83 THR B O 1
ATOM 2438 N N . PHE B 1 84 ? 4.238 -16.031 -10.734 1 98.56 84 PHE B N 1
ATOM 2439 C CA . PHE B 1 84 ? 3.098 -16.547 -11.477 1 98.56 84 PHE B CA 1
ATOM 2440 C C . PHE B 1 84 ? 3.438 -16.688 -12.953 1 98.56 84 PHE B C 1
ATOM 2442 O O . PHE B 1 84 ? 3.195 -17.75 -13.555 1 98.56 84 PHE B O 1
ATOM 2449 N N . GLN B 1 85 ? 4.02 -15.672 -13.508 1 98.38 85 GLN B N 1
ATOM 2450 C CA . GLN B 1 85 ? 4.359 -15.68 -14.93 1 98.38 85 GLN B CA 1
ATOM 2451 C C . GLN B 1 85 ? 5.402 -16.75 -15.234 1 98.38 85 GLN B C 1
ATOM 2453 O O . GLN B 1 85 ? 5.305 -17.438 -16.25 1 98.38 85 GLN B O 1
ATOM 2458 N N .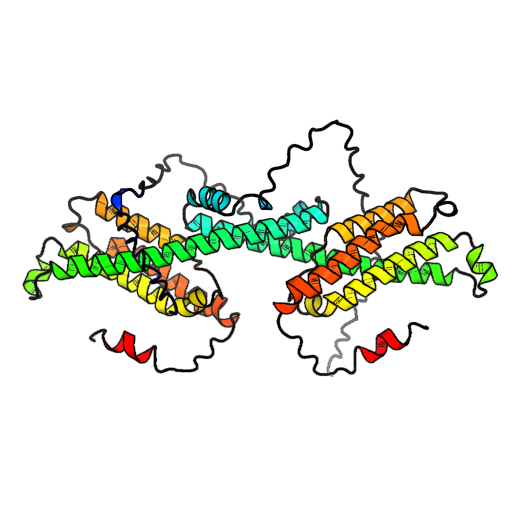 ARG B 1 86 ? 6.301 -16.875 -14.383 1 98.19 86 ARG B N 1
ATOM 2459 C CA . ARG B 1 86 ? 7.332 -17.891 -14.547 1 98.19 86 ARG B CA 1
ATOM 2460 C C . ARG B 1 86 ? 6.727 -19.297 -14.516 1 98.19 86 ARG B C 1
ATOM 2462 O O . ARG B 1 86 ? 7.035 -20.141 -15.367 1 98.19 86 ARG B O 1
ATOM 2469 N N . LEU B 1 87 ? 5.91 -19.547 -13.578 1 98.38 87 LEU B N 1
ATOM 2470 C CA . LEU B 1 87 ? 5.285 -20.844 -13.445 1 98.38 87 LEU B CA 1
ATOM 2471 C C . LEU B 1 87 ? 4.375 -21.141 -14.633 1 98.38 87 LEU B C 1
ATOM 2473 O O . LEU B 1 87 ? 4.352 -22.266 -15.141 1 98.38 87 LEU B O 1
ATOM 2477 N N . LEU B 1 88 ? 3.633 -20.125 -15.008 1 98.19 88 LEU B N 1
ATOM 2478 C CA . LEU B 1 88 ? 2.766 -20.266 -16.172 1 98.19 88 LEU B CA 1
ATOM 2479 C C . LEU B 1 88 ? 3.555 -20.75 -17.375 1 98.19 88 LEU B C 1
ATOM 2481 O O . LEU B 1 88 ? 3.186 -21.734 -18.016 1 98.19 88 LEU B O 1
ATOM 2485 N N . HIS B 1 89 ? 4.672 -20.156 -17.656 1 98.19 89 HIS B N 1
ATOM 2486 C CA . HIS B 1 89 ? 5.508 -20.5 -18.797 1 98.19 89 HIS B CA 1
ATOM 2487 C C . HIS B 1 89 ? 6.16 -21.875 -18.609 1 98.19 89 HIS B C 1
ATOM 2489 O O . HIS B 1 89 ? 6.184 -22.688 -19.531 1 98.19 89 HIS B O 1
ATOM 2495 N N . GLN B 1 90 ? 6.648 -22.078 -17.484 1 98.06 90 GLN B N 1
ATOM 2496 C CA . GLN B 1 90 ? 7.336 -23.344 -17.203 1 98.06 90 GLN B CA 1
ATOM 2497 C C . GLN B 1 90 ? 6.383 -24.531 -17.312 1 98.06 90 GLN B C 1
ATOM 2499 O O . GLN B 1 90 ? 6.746 -25.562 -17.875 1 98.06 90 GLN B O 1
ATOM 2504 N N . MET B 1 91 ? 5.227 -24.375 -16.797 1 97.75 91 MET B N 1
ATOM 2505 C CA . MET B 1 91 ? 4.266 -25.469 -16.859 1 97.75 91 MET B CA 1
ATOM 2506 C C . MET B 1 91 ? 3.826 -25.734 -18.297 1 97.75 91 MET B C 1
ATOM 2508 O O . MET B 1 91 ? 3.646 -26.891 -18.688 1 97.75 91 MET B O 1
ATOM 2512 N N . GLN B 1 92 ? 3.676 -24.688 -19.031 1 97.19 92 GLN B N 1
ATOM 2513 C CA . GLN B 1 92 ? 3.336 -24.844 -20.438 1 97.19 92 GLN B CA 1
ATOM 2514 C C . GLN B 1 92 ? 4.441 -25.578 -21.203 1 97.19 92 GLN B C 1
ATOM 2516 O O . GLN B 1 92 ? 4.172 -26.5 -21.969 1 97.19 92 GLN B O 1
ATOM 2521 N N . GLN B 1 93 ? 5.633 -25.203 -20.938 1 97.81 93 GLN B N 1
ATOM 2522 C CA . GLN B 1 93 ? 6.781 -25.828 -21.594 1 97.81 93 GLN B CA 1
ATOM 2523 C C . GLN B 1 93 ? 6.898 -27.297 -21.219 1 97.81 93 GLN B C 1
ATOM 2525 O O . GLN B 1 93 ? 7.062 -28.156 -22.094 1 97.81 93 GLN B O 1
ATOM 2530 N N . GLU B 1 94 ? 6.816 -27.625 -19.969 1 96.75 94 GLU B N 1
ATOM 2531 C CA . GLU B 1 94 ? 6.918 -29.016 -19.516 1 96.75 94 GLU B CA 1
ATOM 2532 C C . GLU B 1 94 ? 5.797 -29.859 -20.094 1 96.75 94 GLU B C 1
ATOM 2534 O O . GLU B 1 94 ? 6.023 -31.016 -20.469 1 96.75 94 GLU B O 1
ATOM 2539 N N . TYR B 1 95 ? 4.648 -29.281 -20.094 1 96.12 95 TYR B N 1
ATOM 2540 C CA . TYR B 1 95 ? 3.516 -29.984 -20.688 1 96.12 95 TYR B CA 1
ATOM 2541 C C . TYR B 1 95 ? 3.809 -30.375 -22.125 1 96.12 95 TYR B C 1
ATOM 2543 O O . TYR B 1 95 ? 3.586 -31.531 -22.516 1 96.12 95 TYR B O 1
ATOM 2551 N N . HIS B 1 96 ? 4.387 -29.469 -22.906 1 96.25 96 HIS B N 1
ATOM 2552 C CA . HIS B 1 96 ? 4.668 -29.734 -24.312 1 96.25 96 HIS B CA 1
ATOM 2553 C C . HIS B 1 96 ? 5.809 -30.734 -24.469 1 96.25 96 HIS B C 1
ATOM 2555 O O . HIS B 1 96 ? 5.777 -31.578 -25.375 1 96.25 96 HIS B O 1
ATOM 2561 N N . ILE B 1 97 ? 6.781 -30.641 -23.625 1 96.62 97 ILE B N 1
ATOM 2562 C CA . ILE B 1 97 ? 7.914 -31.562 -23.672 1 96.62 97 ILE B CA 1
ATOM 2563 C C . ILE B 1 97 ? 7.438 -33 -23.422 1 96.62 97 ILE B C 1
ATOM 2565 O O . ILE B 1 97 ? 7.812 -33.906 -24.141 1 96.62 97 ILE B O 1
ATOM 2569 N N . ILE B 1 98 ? 6.566 -33.188 -22.469 1 94.44 98 ILE B N 1
ATOM 2570 C CA . ILE B 1 98 ? 6.055 -34.5 -22.109 1 94.44 98 ILE B CA 1
ATOM 2571 C C . ILE B 1 98 ? 5.102 -35 -23.203 1 94.44 98 ILE B C 1
ATOM 2573 O O . ILE B 1 98 ? 5.141 -36.156 -23.594 1 94.44 98 ILE B O 1
ATOM 2577 N N . ARG B 1 99 ? 4.301 -34.125 -23.656 1 93.06 99 ARG B N 1
ATOM 2578 C CA . ARG B 1 99 ? 3.355 -34.469 -24.719 1 93.06 99 ARG B CA 1
ATOM 2579 C C . ARG B 1 99 ? 4.078 -35 -25.953 1 93.06 99 ARG B C 1
ATOM 2581 O O . ARG B 1 99 ? 3.621 -35.938 -26.609 1 93.06 99 ARG B O 1
ATOM 2588 N N . ALA B 1 100 ? 5.238 -34.438 -26.25 1 95 100 ALA B N 1
ATOM 2589 C CA . ALA B 1 100 ? 6.012 -34.812 -27.438 1 95 100 ALA B CA 1
ATOM 2590 C C . ALA B 1 100 ? 6.574 -36.219 -27.297 1 95 100 ALA B C 1
ATOM 2592 O O . ALA B 1 100 ? 6.879 -36.875 -28.297 1 95 100 ALA B O 1
ATOM 2593 N N . GLN B 1 101 ? 6.703 -36.719 -26.109 1 94.31 101 GLN B N 1
ATOM 2594 C CA . GLN B 1 101 ? 7.242 -38.062 -25.859 1 94.31 101 GLN B CA 1
ATOM 2595 C C . GLN B 1 101 ? 6.133 -39.094 -25.828 1 94.31 101 GLN B C 1
ATOM 2597 O O . GLN B 1 101 ? 6.406 -40.281 -25.766 1 94.31 101 GLN B O 1
ATOM 2602 N N . MET B 1 102 ? 4.914 -38.594 -25.875 1 92.31 102 MET B N 1
ATOM 2603 C CA . MET B 1 102 ? 3.766 -39.469 -25.719 1 92.31 102 MET B CA 1
ATOM 2604 C C . MET B 1 102 ? 3.326 -40.031 -27.078 1 92.31 102 MET B C 1
ATOM 2606 O O . MET B 1 102 ? 3.41 -39.344 -28.094 1 92.31 102 MET B O 1
ATOM 2610 N N . PRO B 1 103 ? 2.9 -41.312 -27.031 1 92.12 103 PRO B N 1
ATOM 2611 C CA . PRO B 1 103 ? 2.428 -41.906 -28.281 1 92.12 103 PRO B CA 1
ATOM 2612 C C . PRO B 1 103 ? 1.192 -41.188 -28.828 1 92.12 103 PRO B C 1
ATOM 2614 O O . PRO B 1 103 ? 0.448 -40.562 -28.078 1 92.12 103 PRO B O 1
ATOM 2617 N N . ARG B 1 104 ? 0.912 -41.281 -30.234 1 89.44 104 ARG B N 1
ATOM 2618 C CA . ARG B 1 104 ? -0.204 -40.625 -30.906 1 89.44 104 ARG B CA 1
ATOM 2619 C C . ARG B 1 104 ? -1.509 -41.375 -30.672 1 89.44 104 ARG B C 1
ATOM 2621 O O . ARG B 1 104 ? -2.568 -40.75 -30.516 1 89.44 104 ARG B O 1
ATOM 2628 N N . ARG B 1 105 ? -1.457 -42.719 -30.547 1 90.12 105 ARG B N 1
ATOM 2629 C CA . ARG B 1 105 ? -2.65 -43.531 -30.344 1 90.12 105 ARG B CA 1
ATOM 2630 C C . ARG B 1 105 ? -3.121 -43.438 -28.891 1 90.12 105 ARG B C 1
ATOM 2632 O O . ARG B 1 105 ? -2.324 -43.562 -27.969 1 90.12 105 ARG B O 1
ATOM 2639 N N . GLU B 1 106 ? -4.359 -43.344 -28.625 1 84.5 106 GLU B N 1
ATOM 2640 C CA . GLU B 1 106 ? -4.945 -43.125 -27.312 1 84.5 106 GLU B CA 1
ATOM 2641 C C . GLU B 1 106 ? -4.73 -44.344 -26.391 1 84.5 106 GLU B C 1
ATOM 2643 O O . GLU B 1 106 ? -4.414 -44.156 -25.219 1 84.5 106 GLU B O 1
ATOM 2648 N N . SER B 1 107 ? -5.031 -45.562 -26.969 1 85.88 107 SER B N 1
ATOM 2649 C CA . SER B 1 107 ? -4.859 -46.781 -26.188 1 85.88 107 SER B CA 1
ATOM 2650 C C . SER B 1 107 ? -3.43 -46.906 -25.672 1 85.88 107 SER B C 1
ATOM 2652 O O . SER B 1 107 ? -3.207 -47.312 -24.531 1 85.88 107 SER B O 1
ATOM 2654 N N . ALA B 1 108 ? -2.377 -46.438 -26.422 1 90.38 108 ALA B N 1
ATOM 2655 C CA . ALA B 1 108 ? -0.964 -46.5 -26.047 1 90.38 108 ALA B CA 1
ATOM 2656 C C . ALA B 1 108 ? -0.609 -45.406 -25.047 1 90.38 108 ALA B C 1
ATOM 2658 O O . ALA B 1 108 ? 0.276 -45.594 -24.203 1 90.38 108 ALA B O 1
ATOM 2659 N N . ARG B 1 109 ? -1.324 -44.281 -25.078 1 86.75 109 ARG B N 1
ATOM 2660 C CA . ARG B 1 109 ? -1.06 -43.156 -24.188 1 86.75 109 ARG B CA 1
ATOM 2661 C C . ARG B 1 109 ? -1.45 -43.5 -22.75 1 86.75 109 ARG B C 1
ATOM 2663 O O . ARG B 1 109 ? -0.746 -43.156 -21.812 1 86.75 109 ARG B O 1
ATOM 2670 N N . ARG B 1 110 ? -2.557 -44.219 -22.609 1 84 110 ARG B N 1
ATOM 2671 C CA . ARG B 1 110 ? -3.078 -44.531 -21.281 1 84 110 ARG B CA 1
ATOM 2672 C C . ARG B 1 110 ? -2.133 -45.469 -20.531 1 84 110 ARG B C 1
ATOM 2674 O O . ARG B 1 110 ? -2.035 -45.406 -19.312 1 84 110 ARG B O 1
ATOM 2681 N N . SER B 1 111 ? -1.428 -46.312 -21.281 1 85.06 111 SER B N 1
ATOM 2682 C CA . SER B 1 111 ? -0.565 -47.312 -20.641 1 85.06 111 SER B CA 1
ATOM 2683 C C . SER B 1 111 ? 0.875 -46.812 -20.562 1 85.06 111 SER B C 1
ATOM 2685 O O . SER B 1 111 ? 1.722 -47.438 -19.938 1 85.06 111 SER B O 1
ATOM 2687 N N . HIS B 1 112 ? 1.12 -45.656 -21.172 1 88.81 112 HIS B N 1
ATOM 2688 C CA . HIS B 1 112 ? 2.471 -45.094 -21.203 1 88.81 112 HIS B CA 1
ATOM 2689 C C . HIS B 1 112 ? 2.938 -44.719 -19.797 1 88.81 112 HIS B C 1
ATOM 2691 O O . HIS B 1 112 ? 2.152 -44.188 -19 1 88.81 112 HIS B O 1
ATOM 2697 N N . PRO B 1 113 ? 4.199 -44.906 -19.422 1 84.69 113 PRO B N 1
ATOM 2698 C CA . PRO B 1 113 ? 4.734 -44.594 -18.094 1 84.69 113 PRO B CA 1
ATOM 2699 C C . PRO B 1 113 ? 4.609 -43.094 -17.734 1 84.69 113 PRO B C 1
ATOM 2701 O O . PRO B 1 113 ? 4.527 -42.75 -16.547 1 84.69 113 PRO B O 1
ATOM 2704 N N . LEU B 1 114 ? 4.551 -42.281 -18.75 1 89 114 LEU B N 1
ATOM 2705 C CA . LEU B 1 114 ? 4.512 -40.844 -18.516 1 89 114 LEU B CA 1
ATOM 2706 C C . LEU B 1 114 ? 3.072 -40.344 -18.484 1 89 114 LEU B C 1
ATOM 2708 O O . LEU B 1 114 ? 2.836 -39.125 -18.359 1 89 114 LEU B O 1
ATOM 2712 N N . ALA B 1 115 ? 2.139 -41.219 -18.609 1 89.19 115 ALA B N 1
ATOM 2713 C CA . ALA B 1 115 ? 0.736 -40.844 -18.719 1 89.19 115 ALA B CA 1
ATOM 2714 C C . ALA B 1 115 ? 0.302 -40 -17.516 1 89.19 115 ALA B C 1
ATOM 2716 O O . ALA B 1 115 ? -0.371 -39 -17.672 1 89.19 115 ALA B O 1
ATOM 2717 N N . ARG B 1 116 ? 0.687 -40.438 -16.375 1 88.06 116 ARG B N 1
ATOM 2718 C CA . ARG B 1 116 ? 0.293 -39.75 -15.156 1 88.06 116 ARG B CA 1
ATOM 2719 C C . ARG B 1 116 ? 0.939 -38.375 -15.078 1 88.06 116 ARG B C 1
ATOM 2721 O O . ARG B 1 116 ? 0.275 -37.375 -14.75 1 88.06 116 ARG B O 1
ATOM 2728 N N . LYS B 1 117 ? 2.215 -38.281 -15.32 1 89.25 117 LYS B N 1
ATOM 2729 C CA . LYS B 1 117 ? 2.912 -37 -15.344 1 89.25 117 LYS B CA 1
ATOM 2730 C C . LYS B 1 117 ? 2.273 -36.031 -16.344 1 89.25 117 LYS B C 1
ATOM 2732 O O . LYS B 1 117 ? 2.123 -34.844 -16.062 1 89.25 117 LYS B O 1
ATOM 2737 N N . TRP B 1 118 ? 1.96 -36.656 -17.453 1 90.94 118 TRP B N 1
ATOM 2738 C CA . TRP B 1 118 ? 1.301 -35.844 -18.484 1 90.94 118 TRP B CA 1
ATOM 2739 C C . TRP B 1 118 ? 0.002 -35.25 -17.969 1 90.94 118 TRP B C 1
ATOM 2741 O O . TRP B 1 118 ? -0.269 -34.062 -18.172 1 90.94 118 TRP B O 1
ATOM 2751 N N . ASP B 1 119 ? -0.766 -36.031 -17.25 1 90.5 119 ASP B N 1
ATOM 2752 C CA . ASP B 1 119 ? -2.039 -35.562 -16.703 1 90.5 119 ASP B CA 1
ATOM 2753 C C . ASP B 1 119 ? -1.828 -34.438 -15.695 1 90.5 119 ASP B C 1
ATOM 2755 O O . ASP B 1 119 ? -2.592 -33.469 -15.672 1 90.5 119 ASP B O 1
ATOM 2759 N N . ILE B 1 120 ? -0.915 -34.562 -14.875 1 92.94 120 ILE B N 1
ATOM 2760 C CA . ILE B 1 120 ? -0.647 -33.594 -13.828 1 92.94 120 ILE B CA 1
ATOM 2761 C C . ILE B 1 120 ? -0.212 -32.25 -14.461 1 92.94 120 ILE B C 1
ATOM 2763 O O . ILE B 1 120 ? -0.753 -31.203 -14.141 1 92.94 120 ILE B O 1
ATOM 2767 N N . TYR B 1 121 ? 0.737 -32.344 -15.391 1 94.06 121 TYR B N 1
ATOM 2768 C CA . TYR B 1 121 ? 1.247 -31.125 -16.016 1 94.06 121 TYR B CA 1
ATOM 2769 C C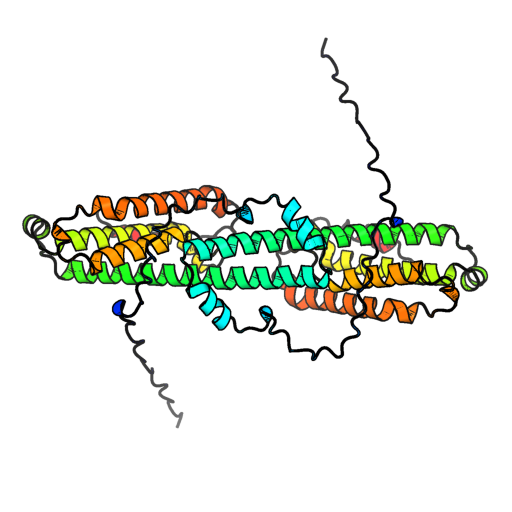 . TYR B 1 121 ? 0.18 -30.469 -16.891 1 94.06 121 TYR B C 1
ATOM 2771 O O . TYR B 1 121 ? 0.147 -29.25 -17.031 1 94.06 121 TYR B O 1
ATOM 2779 N N . GLU B 1 122 ? -0.655 -31.312 -17.484 1 93.94 122 GLU B N 1
ATOM 2780 C CA . GLU B 1 122 ? -1.792 -30.766 -18.219 1 93.94 122 GLU B CA 1
ATOM 2781 C C . GLU B 1 122 ? -2.682 -29.922 -17.297 1 93.94 122 GLU B C 1
ATOM 2783 O O . GLU B 1 122 ? -3.068 -28.812 -17.641 1 93.94 122 GLU B O 1
ATOM 2788 N N . THR B 1 123 ? -2.984 -30.484 -16.188 1 94.56 123 THR B N 1
ATOM 2789 C CA . THR B 1 123 ? -3.838 -29.781 -15.234 1 94.56 123 THR B CA 1
ATOM 2790 C C . THR B 1 123 ? -3.172 -28.5 -14.75 1 94.56 123 THR B C 1
ATOM 2792 O O . THR B 1 123 ? -3.812 -27.453 -14.695 1 94.56 123 THR B O 1
ATOM 2795 N N . LEU B 1 124 ? -1.909 -28.578 -14.375 1 97.06 124 LEU B N 1
ATOM 2796 C CA . LEU B 1 124 ? -1.161 -27.391 -13.945 1 97.06 124 LEU B CA 1
ATOM 2797 C C . LEU B 1 124 ? -1.202 -26.297 -15.008 1 97.06 124 LEU B C 1
ATOM 2799 O O . LEU B 1 124 ? -1.528 -25.156 -14.703 1 97.06 124 LEU B O 1
ATOM 2803 N N . SER B 1 125 ? -0.888 -26.719 -16.203 1 97.12 125 SER B N 1
ATOM 2804 C CA . SER B 1 125 ? -0.845 -25.781 -17.312 1 97.12 125 SER B CA 1
ATOM 2805 C C . SER B 1 125 ? -2.213 -25.141 -17.562 1 97.12 125 SER B C 1
ATOM 2807 O O . SER B 1 125 ? -2.324 -23.938 -17.734 1 97.12 125 SER B O 1
ATOM 2809 N N . MET B 1 126 ? -3.195 -25.922 -17.578 1 97.25 126 MET B N 1
ATOM 2810 C CA . MET B 1 126 ? -4.551 -25.453 -17.859 1 97.25 126 MET B CA 1
ATOM 2811 C C . MET B 1 126 ? -5.031 -24.484 -16.781 1 97.25 126 MET B C 1
ATOM 2813 O O . MET B 1 126 ? -5.586 -23.438 -17.078 1 97.25 126 MET B O 1
ATOM 2817 N N . ARG B 1 127 ? -4.855 -24.828 -15.484 1 97.44 127 ARG B N 1
ATOM 2818 C CA . ARG B 1 127 ? -5.332 -23.984 -14.391 1 97.44 127 ARG B CA 1
ATOM 2819 C C . ARG B 1 127 ? -4.609 -22.641 -14.383 1 97.44 127 ARG B C 1
ATOM 2821 O O . ARG B 1 127 ? -5.23 -21.609 -14.156 1 97.44 127 ARG B O 1
ATOM 2828 N N . LEU B 1 128 ? -3.354 -22.672 -14.602 1 98.44 128 LEU B N 1
ATOM 2829 C CA . LEU B 1 128 ? -2.588 -21.438 -14.641 1 98.44 128 LEU B CA 1
ATOM 2830 C C . LEU B 1 128 ? -2.979 -20.594 -15.852 1 98.44 128 LEU B C 1
ATOM 2832 O O . LEU B 1 128 ? -3.055 -19.375 -15.758 1 98.44 128 LEU B O 1
ATOM 2836 N N . SER B 1 129 ? -3.23 -21.25 -16.969 1 97.75 129 SER B N 1
ATOM 2837 C CA . SER B 1 129 ? -3.682 -20.547 -18.172 1 97.75 129 SER B CA 1
ATOM 2838 C C . SER B 1 129 ? -5.043 -19.891 -17.938 1 97.75 129 SER B C 1
ATOM 2840 O O . SER B 1 129 ? -5.289 -18.781 -18.406 1 97.75 129 SER B O 1
ATOM 2842 N N . LEU B 1 130 ? -5.902 -20.625 -17.328 1 97.69 130 LEU B N 1
ATOM 2843 C CA . LEU B 1 130 ? -7.215 -20.078 -17.016 1 97.69 130 LEU B CA 1
ATOM 2844 C C . LEU B 1 130 ? -7.09 -18.828 -16.141 1 97.69 130 LEU B C 1
ATOM 2846 O O . LEU B 1 130 ? -7.789 -17.844 -16.344 1 97.69 130 LEU B O 1
ATOM 2850 N N . LEU B 1 131 ? -6.238 -18.875 -15.148 1 98.19 131 LEU B N 1
ATOM 2851 C CA . LEU B 1 131 ? -5.977 -17.703 -14.312 1 98.19 131 LEU B CA 1
ATOM 2852 C C . LEU B 1 131 ? -5.438 -16.547 -15.141 1 98.19 131 LEU B C 1
ATOM 2854 O O . LEU B 1 131 ? -5.828 -15.398 -14.93 1 98.19 131 LEU B O 1
ATOM 2858 N N . GLN B 1 132 ? -4.555 -16.891 -16.031 1 97.81 132 GLN B N 1
ATOM 2859 C CA . GLN B 1 132 ? -4.016 -15.875 -16.922 1 97.81 132 GLN B CA 1
ATOM 2860 C C . GLN B 1 132 ? -5.117 -15.227 -17.75 1 97.81 132 GLN B C 1
ATOM 2862 O O . GLN B 1 132 ? -5.137 -14.008 -17.922 1 97.81 132 GLN B O 1
ATOM 2867 N N . MET B 1 133 ? -5.969 -15.961 -18.266 1 96.06 133 MET B N 1
ATOM 2868 C CA . MET B 1 133 ? -7.074 -15.453 -19.078 1 96.06 133 MET B CA 1
ATOM 2869 C C . MET B 1 133 ? -7.992 -14.562 -18.25 1 96.06 133 MET B C 1
ATOM 2871 O O . MET B 1 133 ? -8.539 -13.586 -18.75 1 96.06 133 MET B O 1
ATOM 2875 N N . THR B 1 134 ? -8.156 -14.891 -17 1 96.25 134 THR B N 1
ATOM 2876 C CA . THR B 1 134 ? -9.07 -14.18 -16.109 1 96.25 134 THR B CA 1
ATOM 2877 C C . THR B 1 134 ? -8.43 -12.898 -15.594 1 96.25 134 THR B C 1
ATOM 2879 O O . THR B 1 134 ? -9.062 -11.844 -15.57 1 96.25 134 THR B O 1
ATOM 2882 N N . LEU B 1 135 ? -7.203 -13.016 -15.164 1 96.75 135 LEU B N 1
ATOM 2883 C CA . LEU B 1 135 ? -6.539 -11.922 -14.461 1 96.75 135 LEU B CA 1
ATOM 2884 C C . LEU B 1 135 ? -5.574 -11.195 -15.383 1 96.75 135 LEU B C 1
ATOM 2886 O O . LEU B 1 135 ? -5.152 -10.07 -15.086 1 96.75 135 LEU B O 1
ATOM 2890 N N . GLY B 1 136 ? -5.188 -11.766 -16.469 1 95.56 136 GLY B N 1
ATOM 2891 C CA . GLY B 1 136 ? -4.004 -11.422 -17.234 1 95.56 136 GLY B CA 1
ATOM 2892 C C . GLY B 1 136 ? -4.004 -9.984 -17.719 1 95.56 136 GLY B C 1
ATOM 2893 O O . GLY B 1 136 ? -2.988 -9.289 -17.625 1 95.56 136 GLY B O 1
ATOM 2894 N N . LYS B 1 137 ? -5.098 -9.578 -18.25 1 93.44 137 LYS B N 1
ATOM 2895 C CA . LYS B 1 137 ? -5.164 -8.211 -18.781 1 93.44 137 LYS B CA 1
ATOM 2896 C C . LYS B 1 137 ? -4.895 -7.188 -17.688 1 93.44 137 LYS B C 1
ATOM 2898 O O . LYS B 1 137 ? -4.145 -6.23 -17.891 1 93.44 137 LYS B O 1
ATOM 2903 N N . HIS B 1 138 ? -5.48 -7.363 -16.547 1 94.19 138 HIS B N 1
ATOM 2904 C CA . HIS B 1 138 ? -5.297 -6.441 -15.438 1 94.19 138 HIS B CA 1
ATOM 2905 C C . HIS B 1 138 ? -3.893 -6.555 -14.852 1 94.19 138 HIS B C 1
ATOM 2907 O O . HIS B 1 138 ? -3.334 -5.566 -14.367 1 94.19 138 HIS B O 1
ATOM 2913 N N . LEU B 1 139 ? -3.334 -7.727 -14.891 1 96.12 139 LEU B N 1
ATOM 2914 C CA . LEU B 1 139 ? -1.952 -7.902 -14.461 1 96.12 139 LEU B CA 1
ATOM 2915 C C . LEU B 1 139 ? -0.995 -7.152 -15.383 1 96.12 139 LEU B C 1
ATOM 2917 O O . LEU B 1 139 ? -0.121 -6.418 -14.906 1 96.12 139 LEU B O 1
ATOM 2921 N N . ASP B 1 140 ? -1.21 -7.246 -16.641 1 93.44 140 ASP B N 1
ATOM 2922 C CA . ASP B 1 140 ? -0.346 -6.648 -17.656 1 93.44 140 ASP B CA 1
ATOM 2923 C C . ASP B 1 140 ? -0.428 -5.125 -17.625 1 93.44 140 ASP B C 1
ATOM 2925 O O . ASP B 1 140 ? 0.561 -4.438 -17.891 1 93.44 140 ASP B O 1
ATOM 2929 N N . LEU B 1 141 ? -1.637 -4.672 -17.312 1 91.69 141 LEU B N 1
ATOM 2930 C CA . LEU B 1 141 ? -1.849 -3.23 -17.25 1 91.69 141 LEU B CA 1
ATOM 2931 C C . LEU B 1 141 ? -1.5 -2.682 -15.875 1 91.69 141 LEU B C 1
ATOM 2933 O O . LEU B 1 141 ? -1.729 -1.503 -15.594 1 91.69 141 LEU B O 1
ATOM 2937 N N . ASN B 1 142 ? -1.021 -3.527 -15.031 1 92.38 142 ASN B N 1
ATOM 2938 C CA . ASN B 1 142 ? -0.595 -3.174 -13.68 1 92.38 142 ASN B CA 1
ATOM 2939 C C . ASN B 1 142 ? -1.744 -2.588 -12.867 1 92.38 142 ASN B C 1
ATOM 2941 O O . ASN B 1 142 ? -1.538 -1.68 -12.062 1 92.38 142 ASN B O 1
ATOM 2945 N N . HIS B 1 143 ? -2.975 -2.986 -13.203 1 92.56 143 HIS B N 1
ATOM 2946 C CA . HIS B 1 143 ? -4.105 -2.607 -12.367 1 92.56 143 HIS B CA 1
ATOM 2947 C C . HIS B 1 143 ? -4.031 -3.283 -11 1 92.56 143 HIS B C 1
ATOM 2949 O O . HIS B 1 143 ? -4.402 -2.688 -9.984 1 92.56 143 HIS B O 1
ATOM 2955 N N . ILE B 1 144 ? -3.592 -4.457 -11 1 95.38 144 ILE B N 1
ATOM 2956 C CA . ILE B 1 144 ? -3.406 -5.246 -9.781 1 95.38 144 ILE B CA 1
ATOM 2957 C C . ILE B 1 144 ? -2.238 -6.211 -9.969 1 95.38 144 ILE B C 1
ATOM 2959 O O . ILE B 1 144 ? -1.909 -6.59 -11.094 1 95.38 144 ILE B O 1
ATOM 2963 N N . PRO B 1 145 ? -1.597 -6.562 -8.875 1 97.25 145 PRO B N 1
ATOM 2964 C CA . PRO B 1 145 ? -0.666 -7.691 -8.938 1 97.25 145 PRO B CA 1
ATOM 2965 C C . PRO B 1 145 ? -1.356 -9.039 -8.742 1 97.25 145 PRO B C 1
ATOM 2967 O O . PRO B 1 145 ? -2.527 -9.086 -8.359 1 97.25 145 PRO B O 1
ATOM 2970 N N . PHE B 1 146 ? -0.581 -10.117 -9.133 1 98.06 146 PHE B N 1
ATOM 2971 C CA . PHE B 1 146 ? -1.081 -11.43 -8.75 1 98.06 146 PHE B CA 1
ATOM 2972 C C . PHE B 1 146 ? -1.237 -11.523 -7.234 1 98.06 146 PHE B C 1
ATOM 2974 O O . PHE B 1 146 ? -0.356 -11.102 -6.488 1 98.06 146 PHE B O 1
ATOM 2981 N N . PHE B 1 147 ? -2.375 -12.102 -6.727 1 97 147 PHE B N 1
ATOM 2982 C CA . PHE B 1 147 ? -2.641 -11.922 -5.305 1 97 147 PHE B CA 1
ATOM 2983 C C . PHE B 1 147 ? -2.867 -13.258 -4.613 1 97 147 PHE B C 1
ATOM 2985 O O . PHE B 1 147 ? -2.785 -13.352 -3.387 1 97 147 PHE B O 1
ATOM 2992 N N . PRO B 1 148 ? -3.193 -14.352 -5.336 1 97.25 148 PRO B N 1
ATOM 2993 C CA . PRO B 1 148 ? -3.381 -15.617 -4.625 1 97.25 148 PRO B CA 1
ATOM 2994 C C . PRO B 1 148 ? -2.07 -16.375 -4.41 1 97.25 148 PRO B C 1
ATOM 2996 O O . PRO B 1 148 ? -1.774 -17.312 -5.141 1 97.25 148 PRO B O 1
ATOM 2999 N N . GLY B 1 149 ? -1.426 -16.078 -3.389 1 97.75 149 GLY B N 1
ATOM 3000 C CA . GLY B 1 149 ? -0.134 -16.672 -3.094 1 97.75 149 GLY B CA 1
ATOM 3001 C C . GLY B 1 149 ? -0.217 -18.156 -2.814 1 97.75 149 GLY B C 1
ATOM 3002 O O . GLY B 1 149 ? 0.728 -18.906 -3.09 1 97.75 149 GLY B O 1
ATOM 3003 N N . GLU B 1 150 ? -1.318 -18.547 -2.293 1 97.56 150 GLU B N 1
ATOM 3004 C CA . GLU B 1 150 ? -1.493 -19.953 -1.946 1 97.56 150 GLU B CA 1
ATOM 3005 C C . GLU B 1 150 ? -1.444 -20.844 -3.188 1 97.56 150 GLU B C 1
ATOM 3007 O O . GLU B 1 150 ? -1.022 -22 -3.117 1 97.56 150 GLU B O 1
ATOM 3012 N N . ILE B 1 151 ? -1.926 -20.375 -4.258 1 98.62 151 ILE B N 1
ATOM 3013 C CA . ILE B 1 151 ? -1.896 -21.109 -5.516 1 98.62 151 ILE B CA 1
ATOM 3014 C C . ILE B 1 151 ? -0.451 -21.422 -5.906 1 98.62 151 ILE B C 1
ATOM 3016 O O . ILE B 1 151 ? -0.134 -22.531 -6.32 1 98.62 151 ILE B O 1
ATOM 3020 N N . LEU B 1 152 ? 0.412 -20.438 -5.801 1 98.31 152 LEU B N 1
ATOM 3021 C CA . LEU B 1 152 ? 1.823 -20.641 -6.109 1 98.31 152 LEU B CA 1
ATOM 3022 C C . LEU B 1 152 ? 2.438 -21.688 -5.188 1 98.31 152 LEU B C 1
ATOM 3024 O O . LEU B 1 152 ? 3.168 -22.578 -5.648 1 98.31 152 LEU B O 1
ATOM 3028 N N . ASP B 1 153 ? 2.129 -21.594 -3.953 1 97.56 153 ASP B N 1
ATOM 3029 C CA . ASP B 1 153 ? 2.598 -22.594 -3.006 1 97.56 153 ASP B CA 1
ATOM 3030 C C . ASP B 1 153 ? 2.154 -24 -3.424 1 97.56 153 ASP B C 1
ATOM 3032 O O . ASP B 1 153 ? 2.934 -24.953 -3.348 1 97.56 153 ASP B O 1
ATOM 3036 N N . GLU B 1 154 ? 0.907 -24.062 -3.775 1 97.69 154 GLU B N 1
ATOM 3037 C CA . GLU B 1 154 ? 0.356 -25.359 -4.16 1 97.69 154 GLU B CA 1
ATOM 3038 C C . GLU B 1 154 ? 1.054 -25.906 -5.402 1 97.69 154 GLU B C 1
ATOM 3040 O O . GLU B 1 154 ? 1.324 -27.109 -5.488 1 97.69 154 GLU B O 1
ATOM 3045 N N . VAL B 1 155 ? 1.306 -25.094 -6.379 1 98 155 VAL B N 1
ATOM 3046 C CA . VAL B 1 155 ? 2.016 -25.531 -7.578 1 98 155 VAL B CA 1
ATOM 3047 C C . VAL B 1 155 ? 3.393 -26.062 -7.195 1 98 155 VAL B C 1
ATOM 3049 O O . VAL B 1 155 ? 3.793 -27.141 -7.648 1 98 155 VAL B O 1
ATOM 3052 N N . PHE B 1 156 ? 4.07 -25.328 -6.387 1 96.38 156 PHE B N 1
ATOM 3053 C CA . PHE B 1 156 ? 5.391 -25.781 -5.961 1 96.38 156 PHE B CA 1
ATOM 3054 C C . PHE B 1 156 ? 5.293 -27.078 -5.172 1 96.38 156 PHE B C 1
ATOM 3056 O O . PHE B 1 156 ? 6.172 -27.938 -5.266 1 96.38 156 PHE B O 1
ATOM 3063 N N . ARG B 1 157 ? 4.309 -27.219 -4.344 1 95.62 157 ARG B N 1
ATOM 3064 C CA . ARG B 1 157 ? 4.094 -28.453 -3.605 1 95.62 157 ARG B CA 1
ATOM 3065 C C . ARG B 1 157 ? 3.928 -29.641 -4.559 1 95.62 157 ARG B C 1
ATOM 3067 O O . ARG B 1 157 ? 4.52 -30.703 -4.344 1 95.62 157 ARG B O 1
ATOM 3074 N N . ILE B 1 158 ? 3.109 -29.484 -5.555 1 94.56 158 ILE B N 1
ATOM 3075 C CA . ILE B 1 158 ? 2.861 -30.516 -6.543 1 94.56 158 ILE B CA 1
ATOM 3076 C C . ILE B 1 158 ? 4.16 -30.859 -7.273 1 94.56 158 ILE B C 1
ATOM 3078 O O . ILE B 1 158 ? 4.488 -32.031 -7.461 1 94.56 158 ILE B O 1
ATOM 3082 N N . LEU B 1 159 ? 4.895 -29.859 -7.652 1 94.06 159 LEU B N 1
ATOM 3083 C CA . LEU B 1 159 ? 6.156 -30.078 -8.359 1 94.06 159 LEU B CA 1
ATOM 3084 C C . LEU B 1 159 ? 7.145 -30.828 -7.477 1 94.06 159 LEU B C 1
ATOM 3086 O O . LEU B 1 159 ? 7.852 -31.719 -7.957 1 94.06 159 LEU B O 1
ATOM 3090 N N . HIS B 1 160 ? 7.16 -30.453 -6.285 1 92.69 160 HIS B N 1
ATOM 3091 C CA . HIS B 1 160 ? 8.016 -31.172 -5.34 1 92.69 160 HIS B CA 1
ATOM 3092 C C . HIS B 1 160 ? 7.609 -32.625 -5.219 1 92.69 160 HIS B C 1
ATOM 3094 O O . HIS B 1 160 ? 8.461 -33.531 -5.191 1 92.69 160 HIS B O 1
ATOM 3100 N N . TYR B 1 161 ? 6.379 -32.812 -5.102 1 89.94 161 TYR B N 1
ATOM 3101 C CA . TYR B 1 161 ? 5.844 -34.156 -5 1 89.94 161 TYR B CA 1
ATOM 3102 C C . TYR B 1 161 ? 6.266 -35 -6.199 1 89.94 161 TYR B C 1
ATOM 3104 O O . TYR B 1 161 ? 6.652 -36.156 -6.043 1 89.94 161 TYR B O 1
ATOM 3112 N N . ILE B 1 162 ? 6.152 -34.469 -7.395 1 88.62 162 ILE B N 1
ATOM 3113 C CA . ILE B 1 162 ? 6.535 -35.156 -8.617 1 88.62 162 ILE B CA 1
ATOM 3114 C C . ILE B 1 162 ? 8.016 -35.5 -8.57 1 88.62 162 ILE B C 1
ATOM 3116 O O . ILE B 1 162 ? 8.422 -36.594 -9.008 1 88.62 162 ILE B O 1
ATOM 3120 N N . GLN B 1 163 ? 8.828 -34.688 -8.031 1 88.12 163 GLN B N 1
ATOM 3121 C CA . GLN B 1 163 ? 10.273 -34.875 -8.008 1 88.12 163 GLN B CA 1
ATOM 3122 C C . GLN B 1 163 ? 10.688 -35.938 -7.012 1 88.12 163 GLN B C 1
ATOM 3124 O O . GLN B 1 163 ? 11.625 -36.719 -7.262 1 88.12 163 GLN B O 1
ATOM 3129 N N . VAL B 1 164 ? 10.008 -36.031 -5.906 1 86.88 164 VAL B N 1
ATOM 3130 C CA . VAL B 1 164 ? 10.477 -36.875 -4.824 1 86.88 164 VAL B CA 1
ATOM 3131 C C . VAL B 1 164 ? 9.789 -38.25 -4.906 1 86.88 164 VAL B C 1
ATOM 3133 O O . VAL B 1 164 ? 10.258 -39.219 -4.309 1 86.88 164 VAL B O 1
ATOM 3136 N N . THR B 1 165 ? 8.758 -38.375 -5.641 1 81.62 165 THR B N 1
ATOM 3137 C CA . THR B 1 165 ? 8.008 -39.625 -5.699 1 81.62 165 THR B CA 1
ATOM 3138 C C . THR B 1 165 ? 8.422 -40.469 -6.922 1 81.62 165 THR B C 1
ATOM 3140 O O . THR B 1 165 ? 8.102 -40.094 -8.055 1 81.62 165 THR B O 1
ATOM 3143 N N . PRO B 1 166 ? 9.164 -41.469 -6.805 1 73.25 166 PRO B N 1
ATOM 3144 C CA . PRO B 1 166 ? 9.633 -42.25 -7.945 1 73.25 166 PRO B CA 1
ATOM 3145 C C . PRO B 1 166 ? 8.5 -42.969 -8.68 1 73.25 166 PRO B C 1
ATOM 3147 O O . PRO B 1 166 ? 8.539 -43.094 -9.906 1 73.25 166 PRO B O 1
ATOM 3150 N N . ASN B 1 167 ? 7.48 -43.438 -7.945 1 74.94 167 ASN B N 1
ATOM 3151 C CA . ASN B 1 167 ? 6.422 -44.219 -8.586 1 74.94 167 ASN B CA 1
ATOM 3152 C C . ASN B 1 167 ? 5.113 -43.438 -8.656 1 74.94 167 ASN B C 1
ATOM 3154 O O . ASN B 1 167 ? 4.074 -43.906 -8.188 1 74.94 167 ASN B O 1
ATOM 3158 N N . ILE B 1 168 ? 5.219 -42.375 -9.344 1 70.56 168 ILE B N 1
ATOM 3159 C CA . ILE B 1 168 ? 4.082 -41.469 -9.422 1 70.56 168 ILE B CA 1
ATOM 3160 C C . ILE B 1 168 ? 2.973 -42.094 -10.258 1 70.56 168 ILE B C 1
ATOM 3162 O O . ILE B 1 168 ? 1.8 -41.719 -10.117 1 70.56 168 ILE B O 1
ATOM 3166 N N . GLU B 1 169 ? 3.367 -43.094 -10.984 1 66.62 169 GLU B N 1
ATOM 3167 C CA . GLU B 1 169 ? 2.43 -43.781 -11.867 1 66.62 169 GLU B CA 1
ATOM 3168 C C . GLU B 1 169 ? 1.283 -44.406 -11.078 1 66.62 169 GLU B C 1
ATOM 3170 O O . GLU B 1 169 ? 0.193 -44.594 -11.609 1 66.62 169 GLU B O 1
ATOM 3175 N N . ASN B 1 170 ? 1.643 -44.656 -9.836 1 66.88 170 ASN B N 1
ATOM 3176 C CA . ASN B 1 170 ? 0.636 -45.312 -9.023 1 66.88 170 ASN B CA 1
ATOM 3177 C C . ASN B 1 170 ? -0.281 -44.312 -8.32 1 66.88 170 ASN B C 1
ATOM 3179 O O . ASN B 1 170 ? -1.277 -44.719 -7.711 1 66.88 170 ASN B O 1
ATOM 3183 N N . LEU B 1 171 ? 0.071 -43.062 -8.406 1 65 171 LEU B N 1
ATOM 3184 C CA . LEU B 1 171 ? -0.729 -42.062 -7.715 1 65 171 LEU B CA 1
ATOM 3185 C C . LEU B 1 171 ? -1.821 -41.531 -8.625 1 65 171 LEU B C 1
ATOM 3187 O O . LEU B 1 171 ? -1.619 -41.406 -9.836 1 65 171 LEU B O 1
ATOM 3191 N N . ARG B 1 172 ? -3.037 -41.5 -8.023 1 60.75 172 ARG B N 1
ATOM 3192 C CA . ARG B 1 172 ? -4.105 -40.875 -8.797 1 60.75 172 ARG B CA 1
ATOM 3193 C C . ARG B 1 172 ? -3.883 -39.375 -8.906 1 60.75 172 ARG B C 1
ATOM 3195 O O . ARG B 1 172 ? -3.787 -38.656 -7.891 1 60.75 172 ARG B O 1
ATOM 3202 N N . ALA B 1 173 ? -3.576 -38.875 -10.141 1 59.97 173 ALA B N 1
ATOM 3203 C CA . ALA B 1 173 ? -3.24 -37.5 -10.484 1 59.97 173 ALA B CA 1
ATOM 3204 C C . ALA B 1 173 ? -4.273 -36.531 -9.922 1 59.97 173 ALA B C 1
ATOM 3206 O O . ALA B 1 173 ? -3.918 -35.469 -9.422 1 59.97 173 ALA B O 1
ATOM 3207 N N . PHE B 1 174 ? -5.527 -36.969 -9.922 1 61.38 174 PHE B N 1
ATOM 3208 C CA . PHE B 1 174 ? -6.625 -36.062 -9.617 1 61.38 174 PHE B CA 1
ATOM 3209 C C . PHE B 1 174 ? -6.609 -35.656 -8.148 1 61.38 174 PHE B C 1
ATOM 3211 O O . PHE B 1 174 ? -6.867 -34.5 -7.801 1 61.38 174 PHE B O 1
ATOM 3218 N N . LYS B 1 175 ? -6.141 -36.562 -7.441 1 76.31 175 LYS B N 1
ATOM 3219 C CA . LYS B 1 175 ? -6.16 -36.25 -6.012 1 76.31 175 LYS B CA 1
ATOM 3220 C C . LYS B 1 175 ? -5.086 -35.219 -5.648 1 76.31 175 LYS B C 1
ATOM 3222 O O . LYS B 1 175 ? -5.324 -34.344 -4.836 1 76.31 175 LYS B O 1
ATOM 3227 N N . LEU B 1 176 ? -4.02 -35.219 -6.5 1 85.19 176 LEU B N 1
ATOM 3228 C CA . LEU B 1 176 ? -2.881 -34.344 -6.223 1 85.19 176 LEU B CA 1
ATOM 3229 C C . LEU B 1 176 ? -3.195 -32.906 -6.594 1 85.19 176 LEU B C 1
ATOM 3231 O O . LEU B 1 176 ? -2.723 -31.969 -5.934 1 85.19 176 LEU B O 1
ATOM 3235 N N . THR B 1 177 ? -4.035 -32.75 -7.605 1 91.94 177 THR B N 1
ATOM 3236 C CA . THR B 1 177 ? -4.258 -31.422 -8.141 1 91.94 177 THR B CA 1
ATOM 3237 C C . THR B 1 177 ? -5.586 -30.859 -7.645 1 91.94 177 THR B C 1
ATOM 3239 O O . THR B 1 177 ? -5.969 -29.75 -8.016 1 91.94 177 THR B O 1
ATOM 3242 N N . ASP B 1 178 ? -6.285 -31.516 -6.75 1 92.81 178 ASP B N 1
ATOM 3243 C CA . ASP B 1 178 ? -7.598 -31.109 -6.27 1 92.81 178 ASP B CA 1
ATOM 3244 C C . ASP B 1 178 ? -7.523 -29.75 -5.562 1 92.81 178 ASP B C 1
ATOM 3246 O O . ASP B 1 178 ? -8.359 -28.875 -5.797 1 92.81 178 ASP B O 1
ATOM 3250 N N . GLU B 1 179 ? -6.566 -29.641 -4.777 1 94.69 179 GLU B N 1
ATOM 3251 C CA . GLU B 1 179 ? -6.418 -28.391 -4.039 1 94.69 179 GLU B CA 1
ATOM 3252 C C . GLU B 1 179 ? -6.137 -27.234 -4.98 1 94.69 179 GLU B C 1
ATOM 3254 O O . GLU B 1 179 ? -6.66 -26.125 -4.793 1 94.69 179 GLU B O 1
ATOM 3259 N N . LEU B 1 180 ? -5.371 -27.5 -5.953 1 96.81 180 LEU B N 1
ATOM 3260 C CA . LEU B 1 180 ? -5.082 -26.469 -6.938 1 96.81 180 LEU B CA 1
ATOM 3261 C C . LEU B 1 180 ? -6.352 -26.031 -7.656 1 96.81 180 LEU B C 1
ATOM 3263 O O . LEU B 1 180 ? -6.551 -24.828 -7.898 1 96.81 180 LEU B O 1
ATOM 3267 N N . PHE B 1 181 ? -7.117 -27.016 -7.996 1 95.25 181 PHE B N 1
ATOM 3268 C CA . PHE B 1 181 ? -8.383 -26.703 -8.648 1 95.25 181 PHE B CA 1
ATOM 3269 C C . PHE B 1 181 ? -9.25 -25.812 -7.777 1 95.25 181 PHE B C 1
ATOM 3271 O O . PHE B 1 181 ? -9.727 -24.766 -8.234 1 95.25 181 PHE B O 1
ATOM 3278 N N . ASP B 1 182 ? -9.359 -26.156 -6.566 1 96.62 182 ASP B N 1
ATOM 3279 C CA . ASP B 1 182 ? -10.188 -25.391 -5.641 1 96.62 182 ASP B CA 1
ATOM 3280 C C . ASP B 1 182 ? -9.641 -23.984 -5.445 1 96.62 182 ASP B C 1
ATOM 3282 O O . ASP B 1 182 ? -10.391 -23.016 -5.488 1 96.62 182 ASP B O 1
ATOM 3286 N N . LEU B 1 183 ? -8.422 -23.891 -5.273 1 97.56 183 LEU B N 1
ATOM 3287 C CA . LEU B 1 183 ? -7.777 -22.594 -5.031 1 97.56 183 LEU B CA 1
ATOM 3288 C C . LEU B 1 183 ? -7.938 -21.672 -6.234 1 97.56 183 LEU B C 1
ATOM 3290 O O . LEU B 1 183 ? -8.25 -20.5 -6.078 1 97.56 183 LEU B O 1
ATOM 3294 N N . SER B 1 184 ? -7.742 -22.219 -7.41 1 97.75 184 SER B N 1
ATOM 3295 C CA . SER B 1 184 ? -7.832 -21.391 -8.609 1 97.75 184 SER B CA 1
ATOM 3296 C C . SER B 1 184 ? -9.266 -20.938 -8.867 1 97.75 184 SER B C 1
ATOM 3298 O O . SER B 1 184 ? -9.508 -19.797 -9.266 1 97.75 184 SER B O 1
ATOM 3300 N N . GLU B 1 185 ? -10.227 -21.812 -8.625 1 97.12 185 GLU B N 1
ATOM 3301 C CA . GLU B 1 185 ? -11.633 -21.453 -8.781 1 97.12 185 GLU B CA 1
ATOM 3302 C C . GLU B 1 185 ? -12.031 -20.344 -7.809 1 97.12 185 GLU B C 1
ATOM 3304 O O . GLU B 1 185 ? -12.672 -19.359 -8.203 1 97.12 185 GLU B O 1
ATOM 3309 N N . MET B 1 186 ? -11.641 -20.516 -6.641 1 97.38 186 MET B N 1
ATOM 3310 C CA . MET B 1 186 ? -11.953 -19.516 -5.617 1 97.38 186 MET B CA 1
ATOM 3311 C C . MET B 1 186 ? -11.328 -18.172 -5.953 1 97.38 186 MET B C 1
ATOM 3313 O O . MET B 1 186 ? -11.945 -17.125 -5.75 1 97.38 186 MET B O 1
ATOM 3317 N N . ALA B 1 187 ? -10.117 -18.219 -6.395 1 98 187 ALA B N 1
ATOM 3318 C CA . ALA B 1 187 ? -9.414 -16.984 -6.738 1 98 187 ALA B CA 1
ATOM 3319 C C . ALA B 1 187 ? -10.102 -16.266 -7.895 1 98 187 ALA B C 1
ATOM 3321 O O . ALA B 1 187 ? -10.266 -15.039 -7.863 1 98 187 ALA B O 1
ATOM 3322 N N . MET B 1 188 ? -10.469 -17 -8.898 1 97.69 188 MET B N 1
ATOM 3323 C CA . MET B 1 188 ? -11.141 -16.406 -10.047 1 97.69 188 MET B CA 1
ATOM 3324 C C . MET B 1 188 ? -12.492 -15.812 -9.656 1 97.69 188 MET B C 1
ATOM 3326 O O . MET B 1 188 ? -12.844 -14.711 -10.086 1 97.69 188 MET B O 1
ATOM 3330 N N . GLU B 1 189 ? -13.211 -16.531 -8.836 1 96.88 189 GLU B N 1
ATOM 3331 C CA . GLU B 1 189 ? -14.5 -16.031 -8.336 1 96.88 189 GLU B CA 1
ATOM 3332 C C . GLU B 1 189 ? -14.32 -14.758 -7.523 1 96.88 189 GLU B C 1
ATOM 3334 O O . GLU B 1 189 ? -15.062 -13.789 -7.715 1 96.88 189 GLU B O 1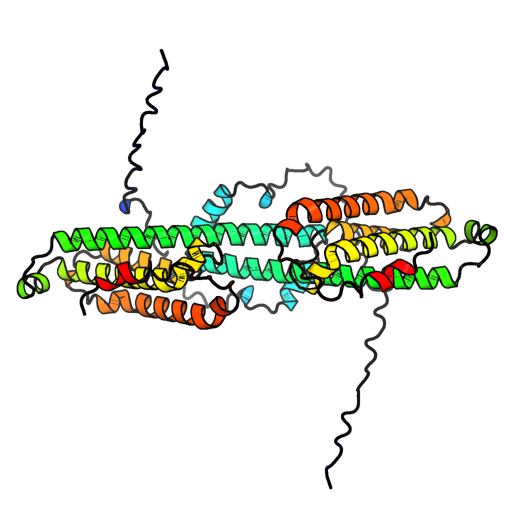
ATOM 3339 N N . TYR B 1 190 ? -13.422 -14.82 -6.605 1 97.25 190 TYR B N 1
ATOM 3340 C CA . TYR B 1 190 ? -13.156 -13.648 -5.781 1 97.25 190 TYR B CA 1
ATOM 3341 C C . TYR B 1 190 ? -12.797 -12.445 -6.645 1 97.25 190 TYR B C 1
ATOM 3343 O O . TYR B 1 190 ? -13.281 -11.336 -6.398 1 97.25 190 TYR B O 1
ATOM 3351 N N . PHE B 1 191 ? -11.969 -12.656 -7.535 1 97.38 191 PHE B N 1
ATOM 3352 C CA . PHE B 1 191 ? -11.562 -11.594 -8.445 1 97.38 191 PHE B CA 1
ATOM 3353 C C . PHE B 1 191 ? -12.773 -10.977 -9.141 1 97.38 191 PHE B C 1
ATOM 3355 O O . PHE B 1 191 ? -12.953 -9.758 -9.133 1 97.38 191 PHE B O 1
ATOM 3362 N N . LYS B 1 192 ? -13.609 -11.727 -9.766 1 96.25 192 LYS B N 1
ATOM 3363 C CA . LYS B 1 192 ? -14.75 -11.258 -10.539 1 96.25 192 LYS B CA 1
ATOM 3364 C C . LYS B 1 192 ? -15.758 -10.531 -9.656 1 96.25 192 LYS B C 1
ATOM 3366 O O . LYS B 1 192 ? -16.359 -9.539 -10.07 1 96.25 192 LYS B O 1
ATOM 3371 N N . GLU B 1 193 ? -15.844 -10.977 -8.453 1 95.56 193 GLU B N 1
ATOM 3372 C CA . GLU B 1 193 ? -16.891 -10.445 -7.586 1 95.56 193 GLU B CA 1
ATOM 3373 C C . GLU B 1 193 ? -16.406 -9.242 -6.793 1 95.56 193 GLU B C 1
ATOM 3375 O O . GLU B 1 193 ? -17.141 -8.281 -6.582 1 95.56 193 GLU B O 1
ATOM 3380 N N . LYS B 1 194 ? -15.172 -9.359 -6.359 1 94.94 194 LYS B N 1
ATOM 3381 C CA . LYS B 1 194 ? -14.758 -8.398 -5.34 1 94.94 194 LYS B CA 1
ATOM 3382 C C . LYS B 1 194 ? -13.711 -7.438 -5.883 1 94.94 194 LYS B C 1
ATOM 3384 O O . LYS B 1 194 ? -13.586 -6.309 -5.406 1 94.94 194 LYS B O 1
ATOM 3389 N N . ILE B 1 195 ? -13 -7.812 -6.832 1 95.31 195 ILE B N 1
ATOM 3390 C CA . ILE B 1 195 ? -11.859 -6.996 -7.238 1 95.31 195 ILE B CA 1
ATOM 3391 C C . ILE B 1 195 ? -12.156 -6.332 -8.578 1 95.31 195 ILE B C 1
ATOM 3393 O O . ILE B 1 195 ? -12.031 -5.113 -8.719 1 95.31 195 ILE B O 1
ATOM 3397 N N . GLU B 1 196 ? -12.656 -6.98 -9.508 1 93.31 196 GLU B N 1
ATOM 3398 C CA . GLU B 1 196 ? -12.781 -6.527 -10.891 1 93.31 196 GLU B CA 1
ATOM 3399 C C . GLU B 1 196 ? -13.711 -5.324 -11 1 93.31 196 GLU B C 1
ATOM 3401 O O . GLU B 1 196 ? -13.43 -4.379 -11.742 1 93.31 196 GLU B O 1
ATOM 3406 N N . PRO B 1 197 ? -14.773 -5.262 -10.25 1 91.88 197 PRO B N 1
ATOM 3407 C CA . PRO B 1 197 ? -15.688 -4.125 -10.383 1 91.88 197 PRO B CA 1
ATOM 3408 C C . PRO B 1 197 ? -15.031 -2.795 -10.016 1 91.88 197 PRO B C 1
ATOM 3410 O O . PRO B 1 197 ? -15.469 -1.74 -10.484 1 91.88 197 PRO B O 1
ATOM 3413 N N . ALA B 1 198 ? -14.008 -2.828 -9.234 1 89.88 198 ALA B N 1
ATOM 3414 C CA . ALA B 1 198 ? -13.359 -1.602 -8.766 1 89.88 198 ALA B CA 1
ATOM 3415 C C . ALA B 1 198 ? -12.188 -1.225 -9.664 1 89.88 198 ALA B C 1
ATOM 3417 O O . ALA B 1 198 ? -11.508 -0.226 -9.422 1 89.88 198 ALA B O 1
ATOM 3418 N N . LEU B 1 199 ? -11.953 -1.994 -10.672 1 90.56 199 LEU B N 1
ATOM 3419 C CA . LEU B 1 199 ? -10.805 -1.763 -11.539 1 90.56 199 LEU B CA 1
ATOM 3420 C C . LEU B 1 199 ? -11.211 -0.973 -12.781 1 90.56 199 LEU B C 1
ATOM 3422 O O . LEU B 1 199 ? -12.375 -0.973 -13.164 1 90.56 199 LEU B O 1
ATOM 3426 N N . PRO B 1 200 ? -10.258 -0.152 -13.297 1 83.75 200 PRO B N 1
ATOM 3427 C CA . PRO B 1 200 ? -10.547 0.555 -14.547 1 83.75 200 PRO B CA 1
ATOM 3428 C C . PRO B 1 200 ? -11.039 -0.376 -15.648 1 83.75 200 PRO B C 1
ATOM 3430 O O . PRO B 1 200 ? -10.609 -1.531 -15.727 1 83.75 200 PRO B O 1
ATOM 3433 N N . GLU B 1 201 ? -11.969 0.231 -16.391 1 80.06 201 GLU B N 1
ATOM 3434 C CA . GLU B 1 201 ? -12.484 -0.563 -17.5 1 80.06 201 GLU B CA 1
ATOM 3435 C C . GLU B 1 201 ? -11.414 -0.77 -18.562 1 80.06 201 GLU B C 1
ATOM 3437 O O . GLU B 1 201 ? -10.633 0.139 -18.859 1 80.06 201 GLU B O 1
ATOM 3442 N N . ILE B 1 202 ? -11.305 -1.989 -18.906 1 71.88 202 ILE B N 1
ATOM 3443 C CA . ILE B 1 202 ? -10.359 -2.314 -19.969 1 71.88 202 ILE B CA 1
ATOM 3444 C C . ILE B 1 202 ? -11.008 -2.068 -21.328 1 71.88 202 ILE B C 1
ATOM 3446 O O . ILE B 1 202 ? -12.07 -2.625 -21.625 1 71.88 202 ILE B O 1
ATOM 3450 N N . SER B 1 203 ? -10.898 -0.865 -21.859 1 62.06 203 SER B N 1
ATOM 3451 C CA . SER B 1 203 ? -11.469 -0.588 -23.172 1 62.06 203 SER B CA 1
ATOM 3452 C C . SER B 1 203 ? -10.953 -1.575 -24.219 1 62.06 203 SER B C 1
ATOM 3454 O O . SER B 1 203 ? -9.742 -1.756 -24.359 1 62.06 203 SER B O 1
ATOM 3456 N N . TYR B 1 204 ? -11.609 -2.689 -24.25 1 51.31 204 TYR B N 1
ATOM 3457 C CA . TYR B 1 204 ? -11.266 -3.59 -25.344 1 51.31 204 TYR B CA 1
ATOM 3458 C C . TYR B 1 204 ? -11.305 -2.865 -26.688 1 51.31 204 TYR B C 1
ATOM 3460 O O . TYR B 1 204 ? -12.383 -2.52 -27.188 1 51.31 204 TYR B O 1
ATOM 3468 N N . PHE B 1 205 ? -10.68 -1.91 -27 1 43.91 205 PHE B N 1
ATOM 3469 C CA . PHE B 1 205 ? -10.766 -1.619 -28.438 1 43.91 205 PHE B CA 1
ATOM 3470 C C . PHE B 1 205 ? -10.812 -2.906 -29.25 1 43.91 205 PHE B C 1
ATOM 3472 O O . PHE B 1 205 ? -11.703 -3.096 -30.078 1 43.91 205 PHE B O 1
ATOM 3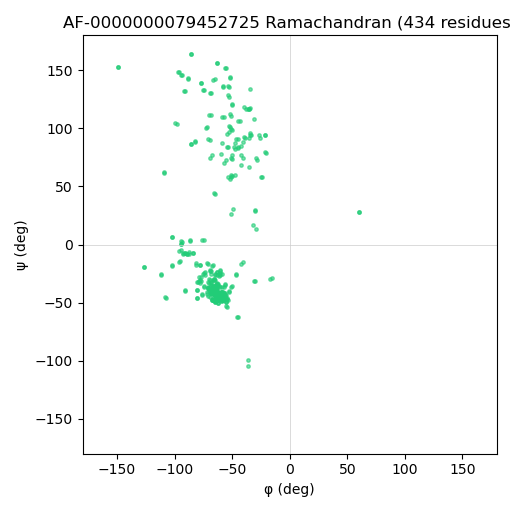479 N N . ASN B 1 206 ? -9.547 -3.467 -29.938 1 37 206 ASN B N 1
ATOM 3480 C CA . ASN B 1 206 ? -9.586 -4.512 -30.953 1 37 206 ASN B CA 1
ATOM 3481 C C . ASN B 1 206 ? -9.992 -5.859 -30.359 1 37 206 ASN B C 1
ATOM 3483 O O . ASN B 1 206 ? -9.25 -6.434 -29.562 1 37 206 ASN B O 1
ATOM 3487 N N . SER B 1 207 ? -11.203 -6.219 -29.984 1 38.31 207 SER B N 1
ATOM 3488 C CA . SER B 1 207 ? -11.922 -7.48 -29.844 1 38.31 207 SER B CA 1
ATOM 3489 C C . SER B 1 207 ? -11.227 -8.602 -30.609 1 38.31 207 SER B C 1
ATOM 3491 O O . SER B 1 207 ? -11.664 -9.758 -30.562 1 38.31 207 SER B O 1
ATOM 3493 N N . GLU B 1 208 ? -10.531 -8.383 -31.688 1 37.56 208 GLU B N 1
ATOM 3494 C CA . GLU B 1 208 ? -10.016 -9.391 -32.625 1 37.56 208 GLU B CA 1
ATOM 3495 C C . GLU B 1 208 ? -8.984 -10.289 -31.938 1 37.56 208 GLU B C 1
ATOM 3497 O O . GLU B 1 208 ? -8.648 -11.359 -32.469 1 37.56 208 GLU B O 1
ATOM 3502 N N . PHE B 1 209 ? -8.312 -9.852 -30.906 1 36.56 209 PHE B N 1
ATOM 3503 C CA . PHE B 1 209 ? -7.164 -10.656 -30.516 1 36.56 209 PHE B CA 1
ATOM 3504 C C . PHE B 1 209 ? -7.605 -11.859 -29.688 1 36.56 209 PHE B C 1
ATOM 3506 O O . PHE B 1 209 ? -7.008 -12.938 -29.781 1 36.56 209 PHE B O 1
ATOM 3513 N N . TRP B 1 210 ? -8.539 -11.82 -28.812 1 40 210 TRP B N 1
ATOM 3514 C CA . TRP B 1 210 ? -8.891 -12.984 -28 1 40 210 TRP B CA 1
ATOM 3515 C C . TRP B 1 210 ? -9.539 -14.07 -28.844 1 40 210 TRP B C 1
ATOM 3517 O O . TRP B 1 210 ? -9.648 -15.219 -28.422 1 40 210 TRP B O 1
ATOM 3527 N N . ASP B 1 211 ? -10.117 -13.805 -29.953 1 38.12 211 ASP B N 1
ATOM 3528 C CA . ASP B 1 211 ? -10.711 -14.82 -30.812 1 38.12 211 ASP B CA 1
ATOM 3529 C C . ASP B 1 211 ? -9.648 -15.797 -31.328 1 38.12 211 ASP B C 1
ATOM 3531 O O . ASP B 1 211 ? -9.977 -16.906 -31.75 1 38.12 211 ASP B O 1
ATOM 3535 N N . PHE B 1 212 ? -8.391 -15.375 -31.422 1 34.62 212 PHE B N 1
ATOM 3536 C CA . PHE B 1 212 ? -7.43 -16.266 -32.062 1 34.62 212 PHE B CA 1
ATOM 3537 C C . PHE B 1 212 ? -7.043 -17.406 -31.109 1 34.62 212 PHE B C 1
ATOM 3539 O O . PHE B 1 212 ? -6.918 -18.547 -31.531 1 34.62 212 PHE B O 1
ATOM 3546 N N . THR B 1 213 ? -6.777 -17.156 -29.781 1 38.62 213 THR B N 1
ATOM 3547 C CA . THR B 1 213 ? -6.055 -18.203 -29.062 1 38.62 213 THR B CA 1
ATOM 3548 C C . THR B 1 213 ? -6.996 -19.328 -28.641 1 38.62 213 THR B C 1
ATOM 3550 O O . THR B 1 213 ? -6.566 -20.453 -28.422 1 38.62 213 THR B O 1
ATOM 3553 N N . PHE B 1 214 ? -8.258 -19.078 -28.328 1 37.34 214 PHE B N 1
ATOM 3554 C CA . PHE B 1 214 ? -9.086 -20.172 -27.828 1 37.34 214 PHE B CA 1
ATOM 3555 C C . PHE B 1 214 ? -9.625 -21.031 -28.969 1 37.34 214 PHE B C 1
ATOM 3557 O O . PHE B 1 214 ? -10.281 -22.047 -28.719 1 37.34 214 PHE B O 1
ATOM 3564 N N . SER B 1 215 ? -9.578 -20.562 -30.172 1 38.06 215 SER B N 1
ATOM 3565 C CA . SER B 1 215 ? -10.164 -21.406 -31.203 1 38.06 215 SER B CA 1
ATOM 3566 C C . SER B 1 215 ? -9.445 -22.75 -31.281 1 38.06 215 SER B C 1
ATOM 3568 O O . SER B 1 215 ? -9.93 -23.688 -31.922 1 38.06 215 SER B O 1
ATOM 3570 N N . GLY B 1 216 ? -8.188 -22.891 -30.812 1 35.78 216 GLY B N 1
ATOM 3571 C CA . GLY B 1 216 ? -7.535 -24.172 -31.047 1 35.78 216 GLY B CA 1
ATOM 3572 C C . GLY B 1 216 ? -7.824 -25.188 -29.969 1 35.78 216 GLY B C 1
ATOM 3573 O O . GLY B 1 216 ? -7.156 -26.219 -29.875 1 35.78 216 GLY B O 1
ATOM 3574 N N . LEU B 1 217 ? -8.484 -24.859 -28.812 1 33.69 217 LEU B N 1
ATOM 3575 C CA . LEU B 1 217 ? -8.758 -26 -27.938 1 33.69 217 LEU B CA 1
ATOM 3576 C C . LEU B 1 217 ? -9.852 -26.875 -28.516 1 33.69 217 LEU B C 1
ATOM 3578 O O . LEU B 1 217 ? -10.914 -26.375 -28.906 1 33.69 217 LEU B O 1
ATOM 3582 N N . PRO B 1 218 ? -9.516 -27.938 -29.125 1 33.47 218 PRO B N 1
ATOM 3583 C CA . PRO B 1 218 ? -10.547 -28.859 -29.594 1 33.47 218 PRO B CA 1
ATOM 3584 C C . PRO B 1 218 ? -11.555 -29.219 -28.5 1 33.47 218 PRO B C 1
ATOM 3586 O O . PRO B 1 218 ? -11.203 -29.25 -27.328 1 33.47 218 PRO B O 1
ATOM 3589 N N . GLY B 1 219 ? -12.945 -28.938 -28.688 1 25.97 219 GLY B N 1
ATOM 3590 C CA . GLY B 1 219 ? -14.031 -29.625 -28.016 1 25.97 219 GLY B CA 1
ATOM 3591 C C . GLY B 1 219 ? -13.898 -31.141 -28.047 1 25.97 219 GLY B C 1
ATOM 3592 O O . GLY B 1 219 ? -13.25 -31.688 -28.938 1 25.97 219 GLY B O 1
#

Secondary structure (DSSP, 8-state):
------------------GGGS---------S---------GGGS-HHHHHHHHTTS-HHHHHHHHHHHHHHHHHHHHHHHHHHHHHHHHHHHHHHHHHHHS-SSHHHHHHSTTHHHHHHHHHHHHHHHHHHHHHHHHHHTTSS----HHHHHHHHHHHHHHHH-TTGGGS-HHHHHHHHHHHHHHHHHHIIIIIGGGSPP-----TTTHHHHGGGS--/------------------GGGS---------S---------GGGS-HHHHHHHHTTS-HHHHHHHHHHHHHHHHHHHHHHHHHHHHHHHHHHHHHHHHHHHS-SSHHHHHHSTTHHHHHHHHHHHHHHHHHHHHHHHHHHTTSS----HHHHHHHHHHHHHHHH-TTGGGS-HHHHHHHHHHHHHHHHHHIIIIIGGGSPP-----TTSHHHHGGGS--

Nearest PDB structures (foldseek):
  1x8z-assembly2_C  TM=3.954E-01  e=4.240E+00  Arabidopsis thaliana
  8a1g-assembly2_B  TM=3.154E-01  e=5.017E+00  Homo sapiens
  1x8z-assembly2_C  TM=4.169E-01  e=4.996E+00  Arabidopsis thaliana
  8a1g-assembly2_B  TM=3.329E-01  e=6.255E+00  Homo sapiens
  5zty-assembly1_A  TM=2.942E-01  e=6.617E+00  Homo sapiens

Foldseek 3Di:
DPPPPPPPPPPPPPDDPPPPPPPPPPDPPPPDPPPVPVPPPPVPDDVVVVVVVLVVDDVVVVVVVVVVVVVVQVVVLVVLQVLLVVQLVVLVVVLVVLVVVADPDPVRLLPDQCNLVNVLSVLSNVLSVVLCVQCVVCCVVVQGGDDLVVLSVLSSVLVVCVVPDPRCVPPDSCVSCVVNVVSSVVVSVCCVPPPVVVTDDDPPPPPPPVVPPVVPPDD/DPPPPPPPPPPPPPPPPPPPPPPPPPPPPPPDPPPVPVPPPPVPDDVVVVVVVLVVDDVVVVVVVVVVVVVVQVVVLVVLQVLLVVQLVVLVVVLVVLVVVADPDPVRLLVDQCNLVNVLSVLSNVLSVVLCVQCVVCCVVVQGGDDLVVLSVLSSVLVVCVVVDPRCVPPDSCVSCVVNVVSSVVVSVCCVPPPVVPTDDDPPPPPPPVVPPPVPPDD

Solvent-accessible surface area (backbone atoms only — not comparable to full-atom values): 25804 Å² total; per-residue (Å²): 135,83,79,76,77,74,79,76,77,80,71,74,74,80,74,82,78,63,81,74,73,53,75,71,75,67,74,73,83,80,70,75,85,64,75,77,62,73,66,81,43,75,82,72,45,56,66,63,58,55,44,57,60,51,63,74,46,57,39,44,53,36,37,44,51,28,54,48,20,49,48,50,24,50,50,37,27,49,50,41,34,50,49,50,53,51,49,43,51,49,31,45,50,52,33,52,58,47,53,71,74,46,60,90,52,65,80,56,28,71,72,35,83,56,34,43,59,45,52,43,32,44,49,52,25,48,55,42,48,50,46,40,71,72,45,35,67,44,42,76,68,62,73,42,59,51,64,68,20,52,50,55,43,44,51,52,50,49,52,48,48,60,71,73,39,89,66,50,68,78,48,67,48,66,69,70,45,44,62,50,52,52,47,52,51,50,49,54,49,47,37,63,70,69,46,51,78,80,46,80,81,74,77,70,71,81,71,68,60,71,61,61,70,63,67,70,60,79,130,135,83,80,76,76,75,79,75,78,78,72,73,74,76,75,78,78,61,80,73,74,53,74,73,74,67,76,73,81,81,69,76,86,63,75,77,60,75,65,80,43,75,80,71,46,55,65,65,57,56,46,56,61,51,63,74,45,57,38,44,52,35,35,46,50,27,53,47,19,50,50,50,25,49,49,36,27,48,50,42,33,52,50,50,54,49,50,42,50,50,31,44,50,51,33,51,58,48,52,72,73,46,60,90,53,64,81,56,29,72,72,36,82,56,35,41,59,44,52,44,32,46,49,53,26,50,56,43,48,52,48,40,72,71,45,35,67,43,43,76,67,62,73,42,60,51,63,66,19,53,51,56,45,44,51,50,49,49,53,48,49,61,71,73,39,87,66,49,67,76,48,67,50,63,70,70,45,44,62,49,52,52,47,51,53,50,49,54,50,46,37,64,70,68,46,49,79,78,44,81,81,76,78,69,72,80,70,69,60,71,63,60,70,62,68,70,61,79,130

InterPro domains:
  IPR001810 F-box domain [PF00646] (42-75)
  IPR001810 F-box domain [PS50181] (39-87)
  IPR001810 F-box domain [SM00256] (45-86)
  IPR036047 F-box-like domain superfamily [SSF81383] (30-76)
  IPR039719 F-box only protein 28 [PTHR13252] (28-206)

Sequence (438 aa):
MVLTRQATAATEGRAALALTDLPYRSPRPSTSTAQVQEKLHILSLPPEILEHIIDFLPYQEVAHVRLVSKRFNDVAGGLLTATFQRLLHQMQQEYHIIRAQMPRRESARRSHPLARKWDIYETLSMRLSLLQMTLGKHLDLNHIPFFPGEILDEVFRILHYIQVTPNIENLRAFKLTDELFDLSEMAMEYFKEKIEPALPEISYFNSEFWDFTFSGLPGMVLTRQATAATEGRAALALTDLPYRSPRPSTSTAQVQEKLHILSLPPEILEHIIDFLPYQEVAHVRLVSKRFNDVAGGLLTATFQRLLHQMQQEYHIIRAQMPRRESARRSHPLARKWDIYETLSMRLSLLQMTLGKHLDLNHIPFFPGEILDEVFRILHYIQVTPNIENLRAFKLTDELFDLSEMAMEYFKEKIEPALPEISYFNSEFWDFTFSGLPG

Organism: NCBI:txid69355

Radius of gyration: 31.02 Å; Cα contacts (8 Å, |Δi|>4): 304; chains: 2; bounding box: 86×99×76 Å

pLDDT: mean 75.39, std 26.66, range [18.81, 98.62]